Protein 4DHI (pdb70)

CATH classification: 3.30.200.60 (+1 more: 1.20.1300.20)

Organism: Caenorhabditis elegans (NCBI:txid6239)

B-factor: mean 29.88, std 10.35, range [13.11, 70.42]

Sequence (388 aa):
QKSVPLVATLAPFSILCAEYDNETSAAFLSKATELSEVYGEIRYIRGDGNCFYRAILVGLIEIMLKDRARLEKFIASSRDWTRTLVELGFPDWTCTDFCDFFIEFLEKIHSGVHTEEAVYYTILNDDGSANYILMFFRLITSAFLKQNSEEYAPFIDEGMTVAQYCEQEIEPMWKDADHLAINSLIKAAGTRVRIEYMDRTAAPNGGWHYDIPSDDQQIAPEITLLYRPGHYDVIYKKDGLPRRRIIKETQRRLLAEPVPGIKAEPDESNARYFHVVIAGPQDSPFEGGTFKLELFLPEEYPMAAPKVRFMMTKIYHPNVDKLGRICLDILKDKWSPALQIRTVLLSSIQALLSAPNPDDPLANDVAEQWKTNEAQAIEETARAWTRLYAMNNI

Structure (mmCIF, N/CA/C/O backbone):
data_4DHI
#
_entry.id   4DHI
#
_cell.length_a   111.070
_cell.length_b   111.070
_cell.length_c   179.612
_cell.angle_alpha   90.00
_cell.angle_beta   90.00
_cell.angle_gamma   120.00
#
_symmetry.space_group_name_H-M   'P 61 2 2'
#
loop_
_entity.id
_entity.type
_entity.pdbx_description
1 polymer 'Ubiquitin thioesterase otubain-like'
2 polymer 'Ubiquitin-conjugating enzyme E2 N'
3 water water
#
loop_
_atom_site.group_PDB
_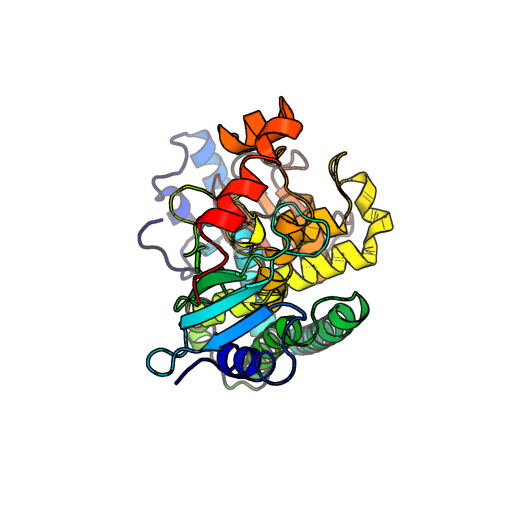atom_site.id
_atom_site.type_symbol
_atom_site.label_atom_id
_atom_site.label_alt_id
_atom_site.label_comp_id
_atom_site.label_asym_id
_atom_site.label_entity_id
_atom_site.label_seq_id
_atom_site.pdbx_PDB_ins_code
_atom_site.Cartn_x
_atom_site.Cartn_y
_atom_site.Cartn_z
_atom_site.occupancy
_atom_site.B_iso_or_equiv
_atom_site.auth_seq_id
_atom_site.auth_comp_id
_atom_site.auth_asym_id
_atom_site.auth_atom_id
_atom_site.pdbx_PDB_model_num
ATOM 1 N N . GLN A 1 38 ? 24.784 47.033 -7.605 1.00 49.78 38 GLN B N 1
ATOM 2 C CA . GLN A 1 38 ? 25.558 46.031 -8.401 1.00 49.52 38 GLN B CA 1
ATOM 3 C C . GLN A 1 38 ? 26.883 46.639 -8.892 1.00 48.77 38 GLN B C 1
ATOM 4 O O . GLN A 1 38 ? 27.683 45.969 -9.545 1.00 48.80 38 GLN B O 1
ATOM 10 N N . LYS A 1 39 ? 27.091 47.911 -8.552 1.00 48.06 39 LYS B N 1
ATOM 11 C CA . LYS A 1 39 ? 28.280 48.699 -8.922 1.00 46.94 39 LYS B CA 1
ATOM 12 C C . LYS A 1 39 ? 29.610 47.941 -8.776 1.00 45.14 39 LYS B C 1
ATOM 13 O O . LYS A 1 39 ? 30.398 47.843 -9.714 1.00 45.68 39 LYS B O 1
ATOM 19 N N . SER A 1 40 ? 29.831 47.381 -7.598 1.00 42.52 40 SER B N 1
ATOM 20 C CA . SER A 1 40 ? 31.107 46.759 -7.247 1.00 40.30 40 SER B CA 1
ATOM 21 C C . SER A 1 40 ? 31.249 45.267 -7.590 1.00 38.14 40 SER B C 1
ATOM 22 O O . SER A 1 40 ? 32.339 44.714 -7.424 1.00 38.59 40 SER B O 1
ATOM 25 N N . VAL A 1 41 ? 30.179 44.613 -8.059 1.00 35.32 41 VAL B N 1
ATOM 26 C CA . VAL A 1 41 ? 30.087 43.145 -7.895 1.00 32.16 41 VAL B CA 1
ATOM 27 C C . VAL A 1 41 ? 30.772 42.275 -8.968 1.00 29.98 41 VAL B C 1
ATOM 28 O O . VAL A 1 41 ? 30.685 42.573 -10.164 1.00 30.66 41 VAL B O 1
ATOM 32 N N . PRO A 1 42 ? 31.443 41.193 -8.531 1.00 27.69 42 PRO B N 1
ATOM 33 C CA . PRO A 1 42 ? 32.107 40.307 -9.481 1.00 26.11 42 PRO B CA 1
ATOM 34 C C . PRO A 1 42 ? 31.094 39.513 -10.303 1.00 24.96 42 PRO B C 1
ATOM 35 O O . PRO A 1 42 ? 29.911 39.448 -9.955 1.00 23.88 42 PRO B O 1
ATOM 39 N N . LEU A 1 43 ? 31.553 38.914 -11.400 1.00 21.91 43 LEU B N 1
ATOM 40 C CA . LEU A 1 43 ? 30.654 38.088 -12.193 1.00 20.68 43 LEU B CA 1
ATOM 41 C C . LEU A 1 43 ? 30.111 36.927 -11.361 1.00 20.24 43 LEU B C 1
ATOM 42 O O . LEU A 1 43 ? 28.930 36.592 -11.449 1.00 20.00 43 LEU B O 1
ATOM 47 N N . VAL A 1 44 ? 30.994 36.307 -10.585 1.00 19.04 44 VAL B N 1
ATOM 48 C CA . VAL A 1 44 ? 30.670 35.128 -9.789 1.00 19.88 44 VAL B CA 1
ATOM 49 C C . VAL A 1 44 ? 31.253 35.322 -8.398 1.00 20.99 44 VAL B C 1
ATOM 50 O O . VAL A 1 44 ? 32.482 35.357 -8.219 1.00 21.11 44 VAL B O 1
ATOM 54 N N . ALA A 1 45 ? 30.369 35.471 -7.419 1.00 21.67 45 ALA B N 1
ATOM 55 C CA . ALA A 1 45 ? 30.789 35.721 -6.036 1.00 22.02 45 ALA B CA 1
ATOM 56 C C . ALA A 1 45 ? 31.360 34.464 -5.384 1.00 23.06 45 ALA B C 1
ATOM 57 O O . ALA A 1 45 ? 31.237 33.363 -5.931 1.00 21.70 45 ALA B O 1
ATOM 59 N N . THR A 1 46 ? 31.986 34.636 -4.206 1.00 24.32 46 THR B N 1
ATOM 60 C CA . THR A 1 46 ? 32.359 33.517 -3.333 1.00 25.97 46 THR B CA 1
ATOM 61 C C . THR A 1 46 ? 31.117 32.989 -2.616 1.00 25.09 46 THR B C 1
ATOM 62 O O . THR A 1 46 ? 30.063 33.623 -2.660 1.00 24.97 46 THR B O 1
ATOM 66 N N . LEU A 1 47 ? 31.238 31.832 -1.968 1.00 24.61 47 LEU B N 1
ATOM 67 C CA . LEU A 1 47 ? 30.126 31.256 -1.205 1.00 24.11 47 LEU B CA 1
ATOM 68 C C . LEU A 1 47 ? 29.885 32.066 0.052 1.00 23.69 47 LEU B C 1
ATOM 69 O O . LEU A 1 47 ? 30.834 32.422 0.750 1.00 23.65 47 LEU B O 1
ATOM 74 N N . ALA A 1 48 ? 28.615 32.379 0.321 1.00 22.05 48 ALA B N 1
ATOM 75 C CA . ALA A 1 48 ? 28.221 33.105 1.521 1.00 21.66 48 ALA B CA 1
ATOM 76 C C . ALA A 1 48 ? 27.167 32.280 2.263 1.00 21.46 48 ALA B C 1
ATOM 77 O O . ALA A 1 48 ? 26.422 31.533 1.629 1.00 20.71 48 ALA B O 1
ATOM 79 N N . PRO A 1 49 ? 27.066 32.437 3.604 1.00 21.89 49 PRO B N 1
ATOM 80 C CA . PRO A 1 49 ? 25.939 31.782 4.276 1.00 21.77 49 PRO B CA 1
ATOM 81 C C . PRO A 1 49 ? 24.588 32.323 3.767 1.00 21.22 49 PRO B C 1
ATOM 82 O O . PRO A 1 49 ? 24.452 33.518 3.523 1.00 20.04 49 PRO B O 1
ATOM 86 N N . PHE A 1 50 ? 23.615 31.436 3.601 1.00 21.24 50 PHE B N 1
ATOM 87 C CA . PHE A 1 50 ? 22.282 31.830 3.118 1.00 21.70 50 PHE B CA 1
ATOM 88 C C . PHE A 1 50 ? 21.653 32.947 3.946 1.00 21.81 50 PHE B C 1
ATOM 89 O O . PHE A 1 50 ? 20.922 33.789 3.409 1.00 21.67 50 PHE B O 1
ATOM 97 N N . SER A 1 51 ? 21.941 32.970 5.243 1.00 22.41 51 SER B N 1
ATOM 98 C CA . SER A 1 51 ? 21.346 33.982 6.138 1.00 24.52 51 SER B CA 1
ATOM 99 C C . SER A 1 51 ? 21.676 35.432 5.725 1.00 23.89 51 SER B C 1
ATOM 100 O O . SER A 1 51 ? 20.910 36.369 5.997 1.00 25.67 51 SER B O 1
ATOM 103 N N . ILE A 1 52 ? 22.788 35.628 5.028 1.00 22.16 52 ILE B N 1
ATOM 104 C CA . ILE A 1 52 ? 23.194 36.978 4.655 1.00 22.08 52 ILE B CA 1
ATOM 105 C C . ILE A 1 52 ? 22.376 37.530 3.469 1.00 21.13 52 ILE B C 1
ATOM 106 O O . ILE A 1 52 ? 22.428 38.721 3.175 1.00 20.50 52 ILE B O 1
ATOM 111 N N . LEU A 1 53 ? 21.587 36.672 2.816 1.00 19.35 53 LEU B N 1
ATOM 112 C CA . LEU A 1 53 ? 20.675 37.118 1.751 1.00 20.37 53 LEU B CA 1
ATOM 113 C C . LEU A 1 53 ? 19.806 38.293 2.202 1.00 19.92 53 LEU B C 1
ATOM 114 O O . LEU A 1 53 ? 19.588 39.267 1.463 1.00 19.11 53 LEU B O 1
ATOM 119 N N . CYS A 1 54 ? 19.295 38.211 3.425 1.00 20.83 54 CYS B N 1
ATOM 120 C CA . CYS A 1 54 ? 18.461 39.299 3.930 1.00 22.39 54 CYS B CA 1
ATOM 121 C C . CYS A 1 54 ? 19.202 40.609 4.167 1.00 21.92 54 CYS B C 1
ATOM 122 O O . CYS A 1 54 ? 18.562 41.632 4.348 1.00 24.33 54 CYS B O 1
ATOM 125 N N . ALA A 1 55 ? 20.533 40.594 4.197 1.00 22.05 55 ALA B N 1
ATOM 126 C CA . ALA A 1 55 ? 21.283 41.839 4.348 1.00 21.53 55 ALA B CA 1
ATOM 127 C C . ALA A 1 55 ? 21.296 42.714 3.067 1.00 21.93 55 ALA B C 1
ATOM 128 O O . ALA A 1 55 ? 21.690 43.875 3.136 1.00 23.39 55 ALA B O 1
ATOM 130 N N . GLU A 1 56 ? 20.903 42.160 1.917 1.00 20.91 56 GLU B N 1
ATOM 131 C CA . GLU A 1 56 ? 20.901 42.903 0.636 1.00 20.54 56 GLU B CA 1
ATOM 132 C C . GLU A 1 56 ? 19.838 43.997 0.625 1.00 20.42 56 GLU B C 1
ATOM 133 O O . GLU A 1 56 ? 18.659 43.737 0.886 1.00 19.21 56 GLU B O 1
ATOM 139 N N . TYR A 1 57 ? 20.248 45.215 0.285 1.00 19.98 57 TYR B N 1
ATOM 140 C CA . TYR A 1 57 ? 19.330 46.364 0.392 1.00 21.27 57 TYR B CA 1
ATOM 141 C C . TYR A 1 57 ? 18.210 46.388 -0.663 1.00 22.34 57 TYR B C 1
ATOM 142 O O . TYR A 1 57 ? 17.209 47.111 -0.496 1.00 23.44 57 TYR B O 1
ATOM 151 N N . ASP A 1 58 ? 18.334 45.585 -1.724 1.00 23.58 58 ASP B N 1
ATOM 152 C CA . ASP A 1 58 ? 17.272 45.601 -2.740 1.00 24.82 58 ASP B CA 1
ATOM 153 C C . ASP A 1 58 ? 16.054 44.725 -2.415 1.00 24.53 58 ASP B C 1
ATOM 154 O O . ASP A 1 58 ? 15.022 44.822 -3.100 1.00 24.87 58 ASP B O 1
ATOM 159 N N . ASN A 1 59 ? 16.164 43.899 -1.372 1.00 21.61 59 ASN B N 1
ATOM 160 C CA . ASN A 1 59 ? 15.055 43.030 -0.975 1.00 20.75 59 ASN B CA 1
ATOM 161 C C . ASN A 1 59 ? 13.858 43.842 -0.472 1.00 20.95 59 ASN B C 1
ATOM 162 O O . ASN A 1 59 ? 14.015 44.860 0.209 1.00 20.65 59 ASN B O 1
ATOM 167 N N . GLU A 1 60 ? 12.667 43.374 -0.805 1.00 20.76 60 GLU B N 1
ATOM 168 C CA . GLU A 1 60 ? 11.422 43.956 -0.289 1.00 22.02 60 GLU B CA 1
ATOM 169 C C . GLU A 1 60 ? 11.437 44.017 1.247 1.00 22.02 60 GLU B C 1
ATOM 170 O O . GLU A 1 60 ? 11.756 43.026 1.906 1.00 20.53 60 GLU B O 1
ATOM 176 N N . THR A 1 61 ? 11.054 45.169 1.804 1.00 22.33 61 THR B N 1
ATOM 177 C CA . THR A 1 61 ? 11.047 45.353 3.255 1.00 23.87 61 THR B CA 1
ATOM 178 C C . THR A 1 61 ? 9.724 44.849 3.796 1.00 24.56 61 THR B C 1
ATOM 179 O O . THR A 1 61 ? 8.776 45.619 3.978 1.00 24.63 61 THR B O 1
ATOM 183 N N . SER A 1 62 ? 9.650 43.548 4.032 1.00 24.84 62 SER B N 1
ATOM 184 C CA . SER A 1 62 ? 8.391 42.933 4.452 1.00 26.32 62 SER B CA 1
ATOM 185 C C . SER A 1 62 ? 8.607 41.681 5.278 1.00 26.67 62 SER B C 1
ATOM 186 O O . SER A 1 62 ? 9.587 40.958 5.083 1.00 25.20 62 SER B O 1
ATOM 189 N N . ALA A 1 63 ? 7.656 41.418 6.180 1.00 26.47 63 ALA B N 1
ATOM 190 C CA . ALA A 1 63 ? 7.675 40.211 6.969 1.00 26.87 63 ALA B CA 1
ATOM 191 C C . ALA A 1 63 ? 7.432 39.005 6.066 1.00 25.93 63 ALA B C 1
ATOM 192 O O . ALA A 1 63 ? 7.906 37.908 6.363 1.00 26.53 63 ALA B O 1
ATOM 194 N N . ALA A 1 64 ? 6.718 39.211 4.950 1.00 25.39 64 ALA B N 1
ATOM 195 C CA . ALA A 1 64 ? 6.516 38.164 3.956 1.00 24.98 64 ALA B CA 1
ATOM 196 C C . ALA A 1 64 ? 7.856 37.699 3.365 1.00 24.01 64 ALA B C 1
ATOM 197 O O . ALA A 1 64 ? 8.103 36.508 3.241 1.00 23.93 64 ALA B O 1
ATOM 199 N N . PHE A 1 65 ? 8.712 38.648 3.000 1.00 22.89 65 PHE B N 1
ATOM 200 C CA . PHE A 1 65 ? 10.030 38.278 2.445 1.00 21.90 65 PHE B CA 1
ATOM 201 C C . PHE A 1 65 ? 10.853 37.581 3.534 1.00 21.04 65 PHE B C 1
ATOM 202 O O . PHE A 1 65 ? 11.453 36.519 3.306 1.00 21.21 65 PHE B O 1
ATOM 210 N N . LEU A 1 66 ? 10.879 38.183 4.714 1.00 21.13 66 LEU B N 1
ATOM 211 C CA . LEU A 1 66 ? 11.564 37.587 5.873 1.00 22.00 66 LEU B CA 1
ATOM 212 C C . LEU A 1 66 ? 11.146 36.153 6.150 1.00 22.02 66 LEU B C 1
ATOM 213 O O . LEU A 1 66 ? 12.001 35.273 6.347 1.00 20.68 66 LEU B O 1
ATOM 218 N N . SER A 1 67 ? 9.832 35.916 6.182 1.00 21.54 67 SER B N 1
ATOM 219 C CA . SER A 1 67 ? 9.318 34.582 6.447 1.00 21.47 67 SER B CA 1
ATOM 220 C C . SER A 1 67 ? 9.738 33.550 5.397 1.00 20.99 67 SER B C 1
ATOM 221 O O . SER A 1 67 ? 10.102 32.412 5.732 1.00 20.19 67 SER B O 1
ATOM 224 N N . LYS A 1 68 ? 9.669 33.942 4.127 1.00 20.58 68 LYS B N 1
ATOM 225 C CA . LYS A 1 68 ? 10.050 33.062 3.041 1.00 21.03 68 LYS B CA 1
ATOM 226 C C . LYS A 1 68 ? 11.551 32.760 3.114 1.00 20.45 68 LYS B C 1
ATOM 227 O O . LYS A 1 68 ? 11.979 31.625 2.954 1.00 19.50 68 LYS B O 1
ATOM 233 N N . ALA A 1 69 ? 12.348 33.789 3.374 1.00 20.72 69 ALA B N 1
ATOM 234 C CA . ALA A 1 69 ? 13.799 33.566 3.504 1.00 21.40 69 ALA B CA 1
ATOM 235 C C . ALA A 1 69 ? 14.090 32.655 4.699 1.00 22.02 69 ALA B C 1
ATOM 236 O O . ALA A 1 69 ? 14.973 31.794 4.647 1.00 21.97 69 ALA B O 1
ATOM 238 N N . THR A 1 70 ? 13.338 32.830 5.781 1.00 22.93 70 THR B N 1
ATOM 239 C CA . THR A 1 70 ? 13.490 31.951 6.953 1.00 24.40 70 THR B CA 1
ATOM 240 C C . THR A 1 70 ? 13.199 30.487 6.591 1.00 24.57 70 THR B C 1
ATOM 241 O O . THR A 1 70 ? 14.005 29.578 6.905 1.00 24.13 70 THR B O 1
ATOM 245 N N . GLU A 1 71 ? 12.083 30.251 5.900 1.00 24.96 71 GLU B N 1
ATOM 246 C CA . GLU A 1 71 ? 11.757 28.903 5.403 1.00 25.79 71 GLU B CA 1
ATOM 247 C C . GLU A 1 71 ? 12.863 28.303 4.534 1.00 24.97 71 GLU B C 1
ATOM 248 O O . GLU A 1 71 ? 13.232 27.123 4.686 1.00 24.63 71 GLU B O 1
ATOM 254 N N . LEU A 1 72 ? 13.376 29.110 3.603 1.00 24.10 72 LEU B N 1
ATOM 255 C CA . LEU A 1 72 ? 14.420 28.634 2.701 1.00 23.56 72 LEU B CA 1
ATOM 256 C C . LEU A 1 72 ? 15.709 28.321 3.463 1.00 23.81 72 LEU B C 1
ATOM 257 O O . LEU A 1 72 ? 16.422 27.385 3.114 1.00 23.09 72 LEU B O 1
ATOM 262 N N . SER A 1 73 ? 15.985 29.084 4.517 1.00 25.04 73 SER B N 1
ATOM 263 C CA . SER A 1 73 ? 17.219 28.887 5.293 1.00 26.42 73 SER B CA 1
ATOM 264 C C . SER A 1 73 ? 17.230 27.559 6.068 1.00 27.47 73 SER B C 1
ATOM 265 O O . SER A 1 73 ? 18.281 27.124 6.518 1.00 27.44 73 SER B O 1
ATOM 268 N N . GLU A 1 74 ? 16.068 26.919 6.207 1.00 28.09 74 GLU B N 1
ATOM 269 C CA . GLU A 1 74 ? 15.991 25.591 6.832 1.00 29.73 74 GLU B CA 1
ATOM 270 C C . GLU A 1 74 ? 16.483 24.495 5.870 1.00 29.45 74 GLU B C 1
ATOM 271 O O . GLU A 1 74 ? 16.892 23.416 6.300 1.00 30.37 74 GLU B O 1
ATOM 277 N N . VAL A 1 75 ? 16.479 24.802 4.575 1.00 27.75 75 VAL B N 1
ATOM 278 C CA . VAL A 1 75 ? 16.802 23.850 3.516 1.00 27.38 75 VAL B CA 1
ATOM 279 C C . VAL A 1 75 ? 18.189 24.153 2.916 1.00 26.42 75 VAL B C 1
ATOM 280 O O . VAL A 1 75 ? 18.994 23.237 2.661 1.00 26.88 75 VAL B O 1
ATOM 284 N N . TYR A 1 76 ? 18.467 25.444 2.734 1.00 24.26 76 TYR B N 1
ATOM 285 C CA . TYR A 1 76 ? 19.661 25.913 2.017 1.00 23.09 76 TYR B CA 1
ATOM 286 C C . TYR A 1 76 ? 20.653 26.598 2.946 1.00 22.05 76 TYR B C 1
ATOM 287 O O . TYR A 1 76 ? 20.288 27.492 3.715 1.00 23.32 76 TYR B O 1
ATOM 296 N N . GLY A 1 77 ? 21.910 26.187 2.871 1.00 21.98 77 GLY B N 1
ATOM 297 C CA . GLY A 1 77 ? 22.939 26.710 3.763 1.00 21.71 77 GLY B CA 1
ATOM 298 C C . GLY A 1 77 ? 23.802 27.819 3.194 1.00 21.61 77 GLY B C 1
ATOM 299 O O . GLY A 1 77 ? 24.357 28.628 3.952 1.00 21.17 77 GLY B O 1
ATOM 300 N N . GLU A 1 78 ? 23.920 27.864 1.867 1.00 21.24 78 GLU B N 1
ATOM 301 C CA . GLU A 1 78 ? 24.796 28.840 1.212 1.00 21.55 78 GLU B CA 1
ATOM 302 C C . GLU A 1 78 ? 24.187 29.430 -0.061 1.00 20.26 78 GLU B C 1
ATOM 303 O O . GLU A 1 78 ? 23.291 28.834 -0.689 1.00 20.20 78 GLU B O 1
ATOM 309 N N . ILE A 1 79 ? 24.691 30.601 -0.444 1.00 19.55 79 ILE B N 1
ATOM 310 C CA . ILE A 1 79 ? 24.254 31.270 -1.669 1.00 18.91 79 ILE B CA 1
ATOM 311 C C . ILE A 1 79 ? 25.474 31.854 -2.365 1.00 18.89 79 ILE B C 1
ATOM 312 O O . ILE A 1 79 ? 26.373 32.360 -1.705 1.00 19.63 79 ILE B O 1
ATOM 317 N N . ARG A 1 80 ? 25.494 31.760 -3.689 1.00 17.61 80 ARG B N 1
ATOM 318 C CA . ARG A 1 80 ? 26.566 32.324 -4.504 1.00 18.04 80 ARG B CA 1
ATOM 319 C C . ARG A 1 80 ? 25.944 33.319 -5.465 1.00 17.48 80 ARG B C 1
ATOM 320 O O . ARG A 1 80 ? 25.204 32.925 -6.381 1.00 17.19 80 ARG B O 1
ATOM 328 N N . TYR A 1 81 ? 26.222 34.613 -5.256 1.00 17.51 81 TYR B N 1
ATOM 329 C CA . TYR A 1 81 ? 25.658 35.639 -6.114 1.00 18.00 81 TYR B CA 1
ATOM 330 C C . TYR A 1 81 ? 26.286 35.650 -7.507 1.00 17.84 81 TYR B C 1
ATOM 331 O O . TYR A 1 81 ? 27.489 35.488 -7.648 1.00 18.71 81 TYR B O 1
ATOM 340 N N . ILE A 1 82 ? 25.440 35.851 -8.507 1.00 17.64 82 ILE B N 1
ATOM 341 C CA . ILE A 1 82 ? 25.847 35.928 -9.917 1.00 17.67 82 ILE B CA 1
ATOM 342 C C . ILE A 1 82 ? 25.484 37.323 -10.378 1.00 18.66 82 ILE B C 1
ATOM 343 O O . ILE A 1 82 ? 24.368 37.786 -10.105 1.00 19.48 82 ILE B O 1
ATOM 348 N N . ARG A 1 83 ? 26.392 38.012 -11.086 1.00 18.53 83 ARG B N 1
ATOM 349 C CA . ARG A 1 83 ? 26.081 39.377 -11.534 1.00 19.33 83 ARG B CA 1
ATOM 350 C C . ARG A 1 83 ? 24.747 39.444 -12.269 1.00 19.89 83 ARG B C 1
ATOM 351 O O . ARG A 1 83 ? 24.519 38.726 -13.232 1.00 18.88 83 ARG B O 1
ATOM 359 N N . GLY A 1 84 ? 23.870 40.342 -11.815 1.00 21.03 84 GLY B N 1
ATOM 360 C CA . GLY A 1 84 ? 22.512 40.412 -12.370 1.00 23.03 84 GLY B CA 1
ATOM 361 C C . GLY A 1 84 ? 22.375 41.240 -13.636 1.00 25.15 84 GLY B C 1
ATOM 362 O O . GLY A 1 84 ? 21.575 42.172 -13.692 1.00 27.19 84 GLY B O 1
ATOM 363 N N . ASP A 1 85 ? 23.150 40.924 -14.660 1.00 24.84 85 ASP B N 1
ATOM 364 C CA . ASP A 1 85 ? 22.994 41.614 -15.938 1.00 25.31 85 ASP B CA 1
ATOM 365 C C . ASP A 1 85 ? 22.255 40.717 -16.936 1.00 24.37 85 ASP B C 1
ATOM 366 O O . ASP A 1 85 ? 21.689 39.696 -16.544 1.00 24.95 85 ASP B O 1
ATOM 371 N N . GLY A 1 86 ? 22.243 41.104 -18.207 1.00 23.56 86 GLY B N 1
ATOM 372 C CA . GLY A 1 86 ? 21.500 40.366 -19.226 1.00 22.75 86 GLY B CA 1
ATOM 373 C C . GLY A 1 86 ? 22.028 38.954 -19.453 1.00 22.23 86 GLY B C 1
ATOM 374 O O . GLY A 1 86 ? 21.384 38.148 -20.141 1.00 22.76 86 GLY B O 1
ATOM 375 N N . ASN A 1 87 ? 23.181 38.643 -18.865 1.00 20.45 87 ASN B N 1
ATOM 376 C CA . ASN A 1 87 ? 23.770 37.296 -19.004 1.00 20.13 87 ASN B CA 1
ATOM 377 C C . ASN A 1 87 ? 23.517 36.384 -17.810 1.00 20.00 87 ASN B C 1
ATOM 378 O O . ASN A 1 87 ? 23.956 35.236 -17.799 1.00 19.26 87 ASN B O 1
ATOM 383 N N . CYS A 1 88 ? 22.822 36.911 -16.803 1.00 18.95 88 CYS B N 1
ATOM 384 C CA . CYS A 1 88 ? 22.744 36.268 -15.498 1.00 19.68 88 CYS B CA 1
ATOM 385 C C . CYS A 1 88 ? 22.296 34.801 -15.547 1.00 19.62 88 CYS B C 1
ATOM 386 O O . CYS A 1 88 ? 22.959 33.928 -14.983 1.00 18.68 88 CYS B O 1
ATOM 389 N N . PHE A 1 89 ? 21.172 34.521 -16.200 1.00 18.27 89 PHE B N 1
ATOM 390 C CA . PHE A 1 89 ? 20.673 33.133 -16.175 1.00 17.73 89 PHE B CA 1
ATOM 391 C C . PHE A 1 89 ? 21.679 32.141 -16.777 1.00 17.52 89 PHE B C 1
ATOM 392 O O . PHE A 1 89 ? 21.970 31.089 -16.185 1.00 16.87 89 PHE B O 1
ATOM 400 N N . TYR A 1 90 ? 22.237 32.493 -17.933 1.00 17.02 90 TYR B N 1
ATOM 401 C CA . TYR A 1 90 ? 23.262 31.640 -18.551 1.00 16.83 90 TYR B CA 1
ATOM 402 C C . TYR A 1 90 ? 24.453 31.433 -17.604 1.00 16.66 90 TYR B C 1
ATOM 403 O O . TYR A 1 90 ? 24.975 30.327 -17.485 1.00 17.10 90 TYR B O 1
ATOM 412 N N . ARG A 1 91 ? 24.872 32.511 -16.949 1.00 17.14 91 ARG B N 1
ATOM 413 C CA . ARG A 1 91 ? 26.022 32.453 -16.061 1.00 16.78 91 ARG B CA 1
ATOM 414 C C . ARG A 1 91 ? 25.764 31.565 -14.837 1.00 17.40 91 ARG B C 1
ATOM 415 O O . ARG A 1 91 ? 26.632 30.793 -14.444 1.00 16.94 91 ARG B O 1
ATOM 423 N N . ALA A 1 92 ? 24.563 31.655 -14.261 1.00 16.51 92 ALA B N 1
ATOM 424 C CA . ALA A 1 92 ? 24.237 30.858 -13.084 1.00 17.08 92 ALA B CA 1
ATOM 425 C C . ALA A 1 92 ? 24.260 29.368 -13.460 1.00 17.64 92 ALA B C 1
ATOM 426 O O . ALA A 1 92 ? 24.759 28.528 -12.707 1.00 17.63 92 ALA B O 1
ATOM 428 N N . ILE A 1 93 ? 23.724 29.054 -14.633 1.00 17.29 93 ILE B N 1
ATOM 429 C CA . ILE A 1 93 ? 23.693 27.664 -15.091 1.00 17.93 93 ILE B CA 1
ATOM 430 C C . ILE A 1 93 ? 25.112 27.158 -15.373 1.00 18.33 93 ILE B C 1
ATOM 431 O O . ILE A 1 93 ? 25.486 26.047 -14.956 1.00 19.02 93 ILE B O 1
ATOM 436 N N . LEU A 1 94 ? 25.920 27.949 -16.060 1.00 18.63 94 LEU B N 1
ATOM 437 C CA . LEU A 1 94 ? 27.278 27.451 -16.338 1.00 19.45 94 LEU B CA 1
ATOM 438 C C . LEU A 1 94 ? 28.106 27.284 -15.066 1.00 19.40 94 LEU B C 1
ATOM 439 O O . LEU A 1 94 ? 28.909 26.343 -14.952 1.00 19.08 94 LEU B O 1
ATOM 444 N N . VAL A 1 95 ? 27.906 28.172 -14.087 1.00 19.54 95 VAL B N 1
ATOM 445 C CA . VAL A 1 95 ? 28.562 28.003 -12.784 1.00 19.52 95 VAL B CA 1
ATOM 446 C C . VAL A 1 95 ? 28.111 26.703 -12.101 1.00 20.13 95 VAL B C 1
ATOM 447 O O . VAL A 1 95 ? 28.942 25.892 -11.643 1.00 20.55 95 VAL B O 1
ATOM 451 N N . GLY A 1 96 ? 26.804 26.468 -12.074 1.00 20.26 96 GLY B N 1
ATOM 452 C CA . GLY A 1 96 ? 26.266 25.247 -11.465 1.00 21.09 96 GLY B CA 1
ATOM 453 C C . GLY A 1 96 ? 26.800 23.992 -12.148 1.00 21.20 96 GLY B C 1
ATOM 454 O O . GLY A 1 96 ? 27.160 23.021 -11.484 1.00 21.07 96 GLY B O 1
ATOM 455 N N . LEU A 1 97 ? 26.867 24.024 -13.473 1.00 21.04 97 LEU B N 1
ATOM 456 C CA . LEU A 1 97 ? 27.394 22.893 -14.242 1.00 22.47 97 LEU B CA 1
ATOM 457 C C . LEU A 1 97 ? 28.862 22.641 -13.952 1.00 21.80 97 LEU B C 1
ATOM 458 O O . LEU A 1 97 ? 29.269 21.513 -13.694 1.00 21.68 97 LEU B O 1
ATOM 463 N N . ILE A 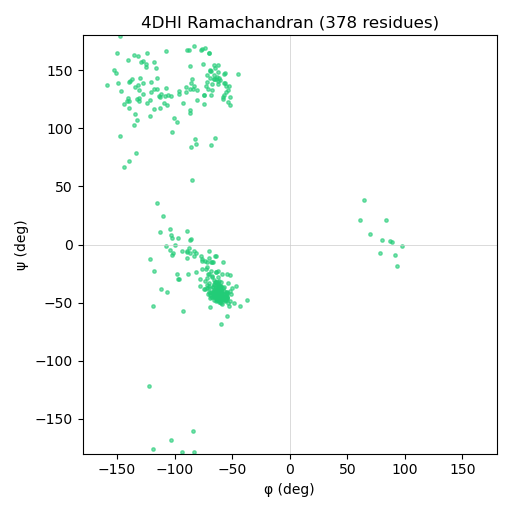1 98 ? 29.663 23.697 -13.992 1.00 21.81 98 ILE B N 1
ATOM 464 C CA . ILE A 1 98 ? 31.102 23.562 -13.763 1.00 22.73 98 ILE B CA 1
ATOM 465 C C . ILE A 1 98 ? 31.366 23.049 -12.348 1.00 23.64 98 ILE B C 1
ATOM 466 O O . ILE A 1 98 ? 32.274 22.225 -12.120 1.00 22.88 98 ILE B O 1
ATOM 471 N N . GLU A 1 99 ? 30.544 23.471 -11.393 1.00 23.69 99 GLU B N 1
ATOM 472 C CA . GLU A 1 99 ? 30.685 22.936 -10.037 1.00 25.50 99 GLU B CA 1
ATOM 473 C C . GLU A 1 99 ? 30.461 21.438 -9.937 1.00 24.99 99 GLU B C 1
ATOM 474 O O . GLU A 1 99 ? 31.173 20.774 -9.181 1.00 25.52 99 GLU B O 1
ATOM 480 N N . ILE A 1 100 ? 29.474 20.920 -10.667 1.00 24.93 100 ILE B N 1
ATOM 481 C CA . ILE A 1 100 ? 29.250 19.474 -10.776 1.00 25.70 100 ILE B CA 1
ATOM 482 C C . ILE A 1 100 ? 30.490 18.794 -11.373 1.00 25.98 100 ILE B C 1
ATOM 483 O O . ILE A 1 100 ? 30.973 17.784 -10.829 1.00 26.37 100 ILE B O 1
ATOM 488 N N . MET A 1 101 ? 31.015 19.365 -12.457 1.00 25.69 101 MET B N 1
ATOM 489 C CA . MET A 1 101 ? 32.175 18.768 -13.163 1.00 26.13 101 MET B CA 1
ATOM 490 C C . MET A 1 101 ? 33.435 18.761 -12.324 1.00 26.54 101 MET B C 1
ATOM 491 O O . MET A 1 101 ? 34.274 17.866 -12.485 1.00 25.39 101 MET B O 1
ATOM 496 N N . LEU A 1 102 ? 33.601 19.770 -11.465 1.00 26.55 102 LEU B N 1
ATOM 497 C CA . LEU A 1 102 ? 34.776 19.840 -10.593 1.00 28.28 102 LEU B CA 1
ATOM 498 C C . LEU A 1 102 ? 34.818 18.673 -9.608 1.00 29.44 102 LEU B C 1
ATOM 499 O O . LEU A 1 102 ? 35.892 18.311 -9.121 1.00 30.65 102 LEU B O 1
ATOM 504 N N . LYS A 1 103 ? 33.658 18.088 -9.334 1.00 29.71 103 LYS B N 1
ATOM 505 C CA . LYS A 1 103 ? 33.547 16.988 -8.377 1.00 31.35 103 LYS B CA 1
ATOM 506 C C . LYS A 1 103 ? 33.375 15.609 -9.022 1.00 30.66 103 LYS B C 1
ATOM 507 O O . LYS A 1 103 ? 33.342 14.597 -8.320 1.00 31.52 103 LYS B O 1
ATOM 513 N N . ASP A 1 104 ? 33.248 15.557 -10.347 1.00 29.50 104 ASP B N 1
ATOM 514 C CA . ASP A 1 104 ? 32.953 14.284 -11.017 1.00 28.46 104 ASP B CA 1
ATOM 515 C C . ASP A 1 104 ? 33.597 14.213 -12.401 1.00 27.56 104 ASP B C 1
ATOM 516 O O . ASP A 1 104 ? 33.005 14.668 -13.375 1.00 26.18 104 ASP B O 1
ATOM 521 N N . ARG A 1 105 ? 34.807 13.653 -12.501 1.00 27.09 105 ARG B N 1
ATOM 522 C CA . ARG A 1 105 ? 35.471 13.563 -13.809 1.00 26.47 105 ARG B CA 1
ATOM 523 C C . ARG A 1 105 ? 34.729 12.738 -14.827 1.00 25.89 105 ARG B C 1
ATOM 524 O O . ARG A 1 105 ? 34.866 12.986 -16.022 1.00 25.49 105 ARG B O 1
ATOM 532 N N . ALA A 1 106 ? 33.996 11.718 -14.368 1.00 25.75 106 ALA B N 1
ATOM 533 C CA . ALA A 1 106 ? 33.234 10.878 -15.278 1.00 25.55 106 ALA B CA 1
ATOM 534 C C . ALA A 1 106 ? 32.159 11.697 -15.988 1.00 24.90 106 ALA B C 1
ATOM 535 O O . ALA A 1 106 ? 31.969 11.564 -17.199 1.00 24.57 106 ALA B O 1
ATOM 537 N N . ARG A 1 107 ? 31.486 12.567 -15.236 1.00 24.10 107 ARG B N 1
ATOM 538 C CA . ARG A 1 107 ? 30.505 13.476 -15.810 1.00 23.61 107 ARG B CA 1
ATOM 539 C C . ARG A 1 107 ? 31.189 14.490 -16.725 1.00 22.35 107 ARG B C 1
ATOM 540 O O . ARG A 1 107 ? 30.681 14.822 -17.800 1.00 22.00 107 ARG B O 1
ATOM 548 N N . LEU A 1 108 ? 32.348 14.975 -16.288 1.00 21.83 108 LEU B N 1
ATOM 549 C CA . LEU A 1 108 ? 33.107 15.953 -17.052 1.00 20.92 108 LEU B CA 1
ATOM 550 C C . LEU A 1 108 ? 33.516 15.387 -18.420 1.00 20.93 108 LEU B C 1
ATOM 551 O O . LEU A 1 108 ? 33.416 16.077 -19.426 1.00 20.22 108 LEU B O 1
ATOM 556 N N . GLU A 1 109 ? 34.003 14.143 -18.450 1.00 21.86 109 GLU B N 1
ATOM 557 C CA . GLU A 1 109 ? 34.324 13.490 -19.732 1.00 22.35 109 GLU B CA 1
ATOM 558 C C . GLU A 1 109 ? 33.143 13.468 -20.690 1.00 21.92 109 GLU B C 1
ATOM 559 O O . GLU A 1 109 ? 33.280 13.783 -21.883 1.00 21.27 109 GLU B O 1
ATOM 565 N N . LYS A 1 110 ? 31.985 13.063 -20.169 1.00 21.67 110 LYS B N 1
ATOM 566 C CA . LYS A 1 110 ? 30.760 13.032 -20.967 1.00 22.19 110 LYS B CA 1
ATOM 567 C C . LYS A 1 110 ? 30.356 14.408 -21.468 1.00 20.88 110 LYS B C 1
ATOM 568 O O . LYS A 1 110 ? 29.896 14.555 -22.603 1.00 20.39 110 LYS B O 1
ATOM 574 N N . PHE A 1 111 ? 30.529 15.409 -20.615 1.00 20.27 111 PHE B N 1
ATOM 575 C CA . PHE A 1 111 ? 30.167 16.773 -20.971 1.00 20.06 111 PHE B CA 1
ATOM 576 C C . PHE A 1 111 ? 31.115 17.355 -22.021 1.00 19.00 111 PHE B C 1
ATOM 577 O O . PHE A 1 111 ? 30.695 18.084 -22.910 1.00 19.30 111 PHE B O 1
ATOM 585 N N . ILE A 1 112 ? 32.396 17.025 -21.925 1.00 18.75 112 ILE B N 1
ATOM 586 C CA . ILE A 1 112 ? 33.340 17.410 -22.958 1.00 18.88 112 ILE B CA 1
ATOM 587 C C . ILE A 1 112 ? 32.963 16.776 -24.297 1.00 18.74 112 ILE B C 1
ATOM 588 O O . ILE A 1 112 ? 32.977 17.450 -25.337 1.00 18.40 112 ILE B O 1
ATOM 593 N N . ALA A 1 113 ? 32.636 15.476 -24.276 1.00 19.22 113 ALA B N 1
ATOM 594 C CA . ALA A 1 113 ? 32.232 14.792 -25.504 1.00 18.99 113 ALA B CA 1
ATOM 595 C C . ALA A 1 113 ? 30.973 15.410 -26.131 1.00 19.66 113 ALA B C 1
ATOM 596 O O . ALA A 1 113 ? 30.902 15.609 -27.355 1.00 19.18 113 ALA B O 1
ATOM 598 N N . SER A 1 114 ? 29.988 15.744 -25.296 1.00 20.28 114 SER B N 1
ATOM 599 C CA . SER A 1 114 ? 28.773 16.355 -25.826 1.00 21.85 114 SER B CA 1
ATOM 600 C C . SER A 1 114 ? 29.016 17.780 -26.318 1.00 21.17 114 SER B C 1
ATOM 601 O O . SER A 1 114 ? 28.405 18.202 -27.298 1.00 21.12 114 SER B O 1
ATOM 604 N N . SER A 1 115 ? 29.925 18.508 -25.667 1.00 20.24 115 SER B N 1
ATOM 605 C CA . SER A 1 115 ? 30.300 19.861 -26.130 1.00 20.39 115 SER B CA 1
ATOM 606 C C . SER A 1 115 ? 31.016 19.790 -27.492 1.00 20.68 115 SER B C 1
ATOM 607 O O . SER A 1 115 ? 30.777 20.596 -28.387 1.00 20.01 115 SER B O 1
ATOM 610 N N . ARG A 1 116 ? 31.876 18.787 -27.656 1.00 20.91 116 ARG B N 1
ATOM 611 C CA . ARG A 1 116 ? 32.515 18.552 -28.958 1.00 22.60 116 ARG B CA 1
ATOM 612 C C . ARG A 1 116 ? 31.455 18.228 -30.026 1.00 22.08 116 ARG B C 1
ATOM 613 O O . ARG A 1 116 ? 31.539 18.676 -31.193 1.00 22.44 116 ARG B O 1
ATOM 621 N N . ASP A 1 117 ? 30.423 17.500 -29.626 1.00 21.91 117 ASP B N 1
ATOM 622 C CA . ASP A 1 117 ? 29.373 17.164 -30.579 1.00 23.25 117 ASP B CA 1
ATOM 623 C C . ASP A 1 117 ? 28.463 18.350 -30.933 1.00 22.31 117 ASP B C 1
ATOM 624 O O . ASP A 1 117 ? 27.975 18.451 -32.068 1.00 22.42 117 ASP B O 1
ATOM 629 N N . TRP A 1 118 ? 28.256 19.260 -29.985 1.00 22.24 118 TRP B N 1
ATOM 630 C CA . TRP A 1 118 ? 27.554 20.511 -30.311 1.00 21.88 118 TRP B CA 1
ATOM 631 C C . TRP A 1 118 ? 28.338 21.298 -31.349 1.00 21.62 118 TRP B C 1
ATOM 632 O O . TRP A 1 118 ? 27.744 21.950 -32.218 1.00 22.19 118 TRP B O 1
ATOM 643 N N . THR A 1 119 ? 29.667 21.271 -31.247 1.00 21.52 119 THR B N 1
ATOM 644 C CA . THR A 1 119 ? 30.518 21.967 -32.212 1.00 22.86 119 THR B CA 1
ATOM 645 C C . THR A 1 119 ? 30.212 21.477 -33.633 1.00 23.06 119 THR B C 1
ATOM 646 O O . THR A 1 119 ? 30.072 22.286 -34.571 1.00 22.96 119 THR B O 1
ATOM 650 N N . ARG A 1 120 ? 30.094 20.155 -33.777 1.00 22.99 120 ARG B N 1
ATOM 651 C CA . ARG A 1 120 ? 29.735 19.549 -35.067 1.00 23.51 120 ARG B CA 1
ATOM 652 C C . ARG A 1 120 ? 28.356 20.005 -35.499 1.00 24.29 120 ARG B C 1
ATOM 653 O O . ARG A 1 120 ? 28.131 20.328 -36.677 1.00 24.76 120 ARG B O 1
ATOM 661 N N . THR A 1 121 ? 27.423 20.021 -34.544 1.00 23.96 121 THR B N 1
ATOM 662 C CA . THR A 1 121 ? 26.014 20.332 -34.830 1.00 25.46 121 THR B CA 1
ATOM 663 C C . THR A 1 121 ? 25.822 21.782 -35.285 1.00 26.10 121 THR B C 1
ATOM 664 O O . THR A 1 121 ? 25.020 22.065 -36.196 1.00 26.71 121 THR B O 1
ATOM 668 N N . LEU A 1 122 ? 26.593 22.694 -34.701 1.00 26.60 122 LEU B N 1
ATOM 669 C CA . LEU A 1 122 ? 26.554 24.099 -35.129 1.00 27.63 122 LEU B CA 1
ATOM 670 C C . LEU A 1 122 ? 26.849 24.234 -36.623 1.00 28.88 122 LEU B C 1
ATOM 671 O O . LEU A 1 122 ? 26.112 24.915 -37.353 1.00 29.22 122 LEU B O 1
ATOM 676 N N . VAL A 1 123 ? 27.920 23.587 -37.072 1.00 30.25 123 VAL B N 1
ATOM 677 C CA . VAL A 1 123 ? 28.297 23.628 -38.491 1.00 32.39 123 VAL B CA 1
ATOM 678 C C . VAL A 1 123 ? 27.167 23.060 -39.366 1.00 32.72 123 VAL B C 1
ATOM 679 O O . VAL A 1 123 ? 26.810 23.661 -40.376 1.00 33.35 123 VAL B O 1
ATOM 683 N N . GLU A 1 124 ? 26.597 21.926 -38.951 1.00 33.01 124 GLU B N 1
ATOM 684 C CA . GLU A 1 124 ? 25.489 21.267 -39.679 1.00 33.63 124 GLU B CA 1
ATOM 685 C C . GLU A 1 124 ? 24.240 22.156 -39.810 1.00 33.69 124 GLU B C 1
ATOM 686 O O . GLU A 1 124 ? 23.536 22.119 -40.838 1.00 33.56 124 GLU B O 1
ATOM 692 N N . LEU A 1 125 ? 23.970 22.953 -38.777 1.00 32.07 125 LEU B N 1
ATOM 693 C CA . LEU A 1 125 ? 22.791 23.821 -38.745 1.00 32.24 125 LEU B CA 1
ATOM 694 C C . LEU A 1 125 ? 23.033 25.170 -39.416 1.00 32.07 125 LEU B C 1
ATOM 695 O O . LEU A 1 125 ? 22.173 26.063 -39.377 1.00 32.67 125 LEU B O 1
ATOM 700 N N . GLY A 1 126 ? 24.214 25.333 -39.995 1.00 31.71 126 GLY B N 1
ATOM 701 C CA . GLY A 1 126 ? 24.510 26.523 -40.777 1.00 32.29 126 GLY B CA 1
ATOM 702 C C . GLY A 1 126 ? 24.972 27.738 -39.996 1.00 32.19 126 GLY B C 1
ATOM 703 O O . GLY A 1 126 ? 24.867 28.859 -40.494 1.00 31.62 126 GLY B O 1
ATOM 704 N N . PHE A 1 127 ? 25.478 27.531 -38.778 1.00 31.58 127 PHE B N 1
ATOM 705 C CA . PHE A 1 127 ? 26.056 28.635 -38.008 1.00 32.07 127 PHE B CA 1
ATOM 706 C C . PHE A 1 127 ? 27.334 29.049 -38.709 1.00 32.94 127 PHE B C 1
ATOM 707 O O . PHE A 1 127 ? 27.987 28.200 -39.316 1.00 34.09 127 PHE B O 1
ATOM 715 N N . PRO A 1 128 ? 27.711 30.340 -38.620 1.00 33.49 128 PRO B N 1
ATOM 716 C CA . PRO A 1 128 ? 28.998 30.729 -39.206 1.00 34.41 128 PRO B CA 1
ATOM 717 C C . PRO A 1 128 ? 30.104 29.837 -38.643 1.00 34.92 128 PRO B C 1
ATOM 718 O O . PRO A 1 128 ? 30.281 29.760 -37.425 1.00 35.54 128 PRO B O 1
ATOM 722 N N . ASP A 1 129 ? 30.820 29.146 -39.525 1.00 35.99 129 ASP B N 1
ATOM 723 C CA . ASP A 1 129 ? 31.726 28.068 -39.118 1.00 36.20 129 ASP B CA 1
ATOM 724 C C . ASP A 1 129 ? 32.825 28.519 -38.169 1.00 34.95 129 ASP B C 1
ATOM 725 O O . ASP A 1 129 ? 32.819 28.141 -36.987 1.00 34.70 129 ASP B O 1
ATOM 730 N N . TRP A 1 130 ? 33.757 29.331 -38.656 1.00 33.28 130 TRP B N 1
ATOM 731 C CA . TRP A 1 130 ? 34.939 29.587 -37.852 1.00 32.56 130 TRP B CA 1
ATOM 732 C C . TRP A 1 130 ? 34.703 30.470 -36.627 1.00 30.80 130 TRP B C 1
ATOM 733 O O . TRP A 1 130 ? 35.280 30.204 -35.576 1.00 29.64 130 TRP B O 1
ATOM 744 N N . THR A 1 131 ? 33.839 31.491 -36.740 1.00 28.97 131 THR B N 1
ATOM 745 C CA . THR A 1 131 ? 33.574 32.329 -35.571 1.00 27.46 131 THR B CA 1
ATOM 746 C C . THR A 1 131 ? 32.961 31.523 -34.424 1.00 26.72 131 THR B C 1
ATOM 747 O O . THR A 1 131 ? 33.334 31.717 -33.269 1.00 27.48 131 THR B O 1
ATOM 751 N N . CYS A 1 132 ? 32.023 30.631 -34.730 1.00 25.24 132 CYS B N 1
ATOM 752 C CA . CYS A 1 132 ? 31.384 29.828 -33.691 1.00 25.72 132 CYS B CA 1
ATOM 753 C C . CYS A 1 132 ? 32.301 28.739 -33.140 1.00 25.54 132 CYS B C 1
ATOM 754 O O . CYS A 1 132 ? 32.337 28.505 -31.924 1.00 24.79 132 CYS B O 1
ATOM 757 N N . THR A 1 133 ? 33.082 28.126 -34.022 1.00 25.26 133 THR B N 1
ATOM 758 C CA . THR A 1 133 ? 34.037 27.085 -33.609 1.00 26.04 133 THR B CA 1
ATOM 759 C C . THR A 1 133 ? 35.062 27.632 -32.619 1.00 25.76 133 THR B C 1
ATOM 760 O O . THR A 1 133 ? 35.456 26.917 -31.699 1.00 25.21 133 THR B O 1
ATOM 764 N N . ASP A 1 134 ? 35.477 28.898 -32.789 1.00 25.36 134 ASP B N 1
ATOM 765 C CA . ASP A 1 134 ? 36.393 29.552 -31.847 1.00 25.98 134 ASP B CA 1
ATOM 766 C C . ASP A 1 134 ? 35.857 29.487 -30.406 1.00 24.61 134 ASP B C 1
ATOM 767 O O . ASP A 1 134 ? 36.599 29.225 -29.463 1.00 23.72 134 ASP B O 1
ATOM 772 N N . PHE A 1 135 ? 34.572 29.780 -30.232 1.00 23.28 135 PHE B N 1
ATOM 773 C CA . PHE A 1 135 ? 33.986 29.763 -28.892 1.00 22.56 135 PHE B CA 1
ATOM 774 C C . PHE A 1 135 ? 33.905 28.352 -28.349 1.00 21.98 135 PHE B C 1
ATOM 775 O O . PHE A 1 135 ? 34.182 28.117 -27.167 1.00 21.48 135 PHE B O 1
ATOM 783 N N . CYS A 1 136 ? 33.521 27.419 -29.220 1.00 22.20 136 CYS B N 1
ATOM 784 C CA . CYS A 1 136 ? 33.466 26.012 -28.831 1.00 22.71 136 CYS B CA 1
ATOM 785 C C . CYS A 1 136 ? 34.857 25.538 -28.413 1.00 22.34 136 CYS B C 1
ATOM 786 O O . CYS A 1 136 ? 35.025 24.936 -27.348 1.00 22.20 136 CYS B O 1
ATOM 789 N N . ASP A 1 137 ? 35.853 25.811 -29.246 1.00 22.41 137 ASP B N 1
ATOM 790 C CA . ASP A 1 137 ? 37.229 25.369 -28.955 1.00 22.87 137 ASP B CA 1
ATOM 791 C C . ASP A 1 137 ? 37.752 25.938 -27.634 1.00 21.80 137 ASP B C 1
ATOM 792 O O . ASP A 1 137 ? 38.393 25.220 -26.857 1.00 21.24 137 ASP B O 1
ATOM 797 N N . PHE A 1 138 ? 37.460 27.224 -27.381 1.00 20.09 138 PHE B N 1
ATOM 798 C CA . PHE A 1 138 ? 37.915 27.890 -26.156 1.00 19.88 138 PHE B CA 1
ATOM 799 C C . PHE A 1 138 ? 37.326 27.221 -24.918 1.00 19.21 138 PHE B C 1
ATOM 800 O O . PHE A 1 138 ? 38.038 26.953 -23.946 1.00 19.11 138 PHE B O 1
ATOM 808 N N . PHE A 1 139 ? 36.016 26.971 -24.952 1.00 17.95 139 PHE B N 1
ATOM 809 C CA . PHE A 1 139 ? 35.337 26.360 -23.826 1.00 18.47 139 PHE B CA 1
ATOM 810 C C . PHE A 1 139 ? 35.826 24.922 -23.614 1.00 18.29 139 PHE B C 1
ATOM 811 O O . PHE A 1 139 ? 36.085 24.514 -22.483 1.00 17.20 139 PHE B O 1
ATOM 819 N N . ILE A 1 140 ? 35.972 24.185 -24.706 1.00 18.40 140 ILE B N 1
ATOM 820 C CA . ILE A 1 140 ? 36.418 22.800 -24.577 1.00 19.20 140 ILE B CA 1
ATOM 821 C C . ILE A 1 140 ? 37.851 22.730 -24.021 1.00 19.06 140 ILE B C 1
ATOM 822 O O . ILE A 1 140 ? 38.146 21.871 -23.194 1.00 20.13 140 ILE B O 1
ATOM 827 N N . GLU A 1 141 ? 38.732 23.630 -24.455 1.00 19.23 141 GLU B N 1
ATOM 828 C CA . GLU A 1 141 ? 40.122 23.621 -23.957 1.00 20.88 141 GLU B CA 1
ATOM 829 C C . GLU A 1 141 ? 40.150 23.868 -22.449 1.00 19.76 141 GLU B C 1
ATOM 830 O O . GLU A 1 141 ? 40.943 23.283 -21.722 1.00 19.13 141 GLU B O 1
ATOM 836 N N . PHE A 1 142 ? 39.280 24.771 -21.995 1.00 19.68 142 PHE B N 1
ATOM 837 C CA . PHE A 1 142 ? 39.086 25.076 -20.573 1.00 18.37 142 PHE B CA 1
ATOM 838 C C . PHE A 1 142 ? 38.654 23.821 -19.802 1.00 18.29 142 PHE B C 1
ATOM 839 O O . PHE A 1 142 ? 39.242 23.479 -18.749 1.00 18.18 142 PHE B O 1
ATOM 847 N N . LEU A 1 143 ? 37.625 23.134 -20.310 1.00 17.51 143 LEU B N 1
ATOM 848 C CA . LEU A 1 143 ? 37.166 21.897 -19.670 1.00 18.03 143 LEU B CA 1
ATOM 849 C C . LEU A 1 143 ? 38.273 20.836 -19.679 1.00 18.29 143 LEU B C 1
ATOM 850 O O . LEU A 1 143 ? 38.455 20.140 -18.695 1.00 17.76 143 LEU B O 1
ATOM 855 N N . GLU A 1 144 ? 38.991 20.722 -20.796 1.00 19.10 144 GLU B N 1
ATOM 856 C CA . GLU A 1 144 ? 40.061 19.708 -20.897 1.00 20.00 144 GLU B CA 1
ATOM 857 C C . GLU A 1 144 ? 41.166 19.965 -19.856 1.00 20.65 144 GLU B C 1
ATOM 858 O O . GLU A 1 144 ? 41.757 19.022 -19.317 1.00 20.48 144 GLU B O 1
ATOM 864 N N . LYS A 1 145 ? 41.427 21.237 -19.556 1.00 21.34 145 LYS B N 1
ATOM 865 C CA . LYS A 1 145 ? 42.431 21.599 -18.545 1.00 22.28 145 LYS B CA 1
ATOM 866 C C . LYS A 1 145 ? 41.956 21.288 -17.140 1.00 22.25 145 LYS B C 1
ATOM 867 O O . LYS A 1 145 ? 42.753 20.895 -16.281 1.00 21.76 145 LYS B O 1
ATOM 873 N N . ILE A 1 146 ? 40.653 21.446 -16.879 1.00 20.70 146 ILE B N 1
ATOM 874 C CA . ILE A 1 146 ? 40.101 20.929 -15.636 1.00 20.26 146 ILE B CA 1
ATOM 875 C C . ILE A 1 146 ? 40.261 19.413 -15.538 1.00 20.54 146 ILE B C 1
ATOM 876 O O . ILE A 1 146 ? 40.711 18.877 -14.518 1.00 19.16 146 ILE B O 1
ATOM 881 N N . HIS A 1 147 ? 39.901 18.732 -16.620 1.00 19.85 147 HIS B N 1
ATOM 882 C CA . HIS A 1 147 ? 39.932 17.281 -16.638 1.00 20.48 147 HIS B CA 1
ATOM 883 C C . HIS A 1 147 ? 41.357 16.761 -16.434 1.00 21.05 147 HIS B C 1
ATOM 884 O O . HIS A 1 147 ? 41.544 15.745 -15.779 1.00 21.47 147 HIS B O 1
ATOM 891 N N . SER A 1 148 ? 42.346 17.468 -16.978 1.00 21.12 148 SER B N 1
ATOM 892 C CA . SER A 1 148 ? 43.754 17.052 -16.850 1.00 22.75 148 SER B CA 1
ATOM 893 C C . SER A 1 148 ? 44.274 17.176 -15.410 1.00 22.60 148 SER B C 1
ATOM 894 O O . SER A 1 148 ? 45.247 16.503 -15.044 1.00 21.89 148 SER B O 1
ATOM 897 N N . GLY A 1 149 ? 43.621 18.036 -14.614 1.00 22.21 149 GLY B N 1
ATOM 898 C CA . GLY A 1 149 ? 43.999 18.266 -13.222 1.00 22.60 149 GLY B CA 1
ATOM 899 C C . GLY A 1 149 ? 44.876 19.500 -13.042 1.00 23.32 149 GLY B C 1
ATOM 900 O O . GLY A 1 149 ? 45.235 19.844 -11.919 1.00 22.82 149 GLY B O 1
ATOM 901 N N . VAL A 1 150 ? 45.198 20.174 -14.138 1.00 24.08 150 VAL B N 1
ATOM 902 C CA . VAL A 1 150 ? 46.093 21.334 -14.115 1.00 26.04 150 VAL B CA 1
ATOM 903 C C . VAL A 1 150 ? 45.430 22.545 -13.397 1.00 26.59 150 VAL B C 1
ATOM 904 O O . VAL A 1 150 ? 46.091 23.266 -12.644 1.00 27.10 150 VAL B O 1
ATOM 908 N N . HIS A 1 151 ? 44.144 22.764 -13.660 1.00 27.10 151 HIS B N 1
ATOM 909 C CA . HIS A 1 151 ? 43.386 23.834 -12.982 1.00 27.55 151 HIS B CA 1
ATOM 910 C C . HIS A 1 151 ? 42.927 23.411 -11.605 1.00 28.56 151 HIS B C 1
ATOM 911 O O . HIS A 1 151 ? 42.217 22.415 -11.460 1.00 29.60 151 HIS B O 1
ATOM 918 N N . THR A 1 152 ? 43.300 24.191 -10.601 1.00 29.58 152 THR B N 1
ATOM 919 C CA . THR A 1 152 ? 42.693 24.070 -9.281 1.00 30.49 152 THR B CA 1
ATOM 920 C C . THR A 1 152 ? 41.303 24.731 -9.274 1.00 30.43 152 THR B C 1
ATOM 921 O O . THR A 1 152 ? 40.936 25.459 -10.209 1.00 28.98 152 THR B O 1
ATOM 925 N N . GLU A 1 153 ? 40.532 24.465 -8.223 1.00 30.26 153 GLU B N 1
ATOM 926 C CA . GLU A 1 153 ? 39.247 25.119 -8.043 1.00 30.89 153 GLU B CA 1
ATOM 927 C C . GLU A 1 153 ? 39.432 26.629 -8.092 1.00 30.04 153 GLU B C 1
ATOM 928 O O . GLU A 1 153 ? 38.632 27.340 -8.695 1.00 28.70 153 GLU B O 1
ATOM 934 N N . GLU A 1 154 ? 40.497 27.111 -7.452 1.00 29.16 154 GLU B N 1
ATOM 935 C CA . GLU A 1 154 ? 40.778 28.551 -7.384 1.00 29.29 154 GLU B CA 1
ATOM 936 C C . GLU A 1 154 ? 41.059 29.129 -8.777 1.00 27.28 154 GLU B C 1
ATOM 937 O O . GLU A 1 154 ? 40.592 30.210 -9.116 1.00 25.65 154 GLU B O 1
ATOM 943 N N . ALA A 1 155 ? 41.828 28.397 -9.586 1.00 26.07 155 ALA B N 1
ATOM 944 C CA . ALA A 1 155 ? 42.130 28.833 -10.949 1.00 24.96 155 ALA B CA 1
ATOM 945 C C . ALA A 1 155 ? 40.852 28.938 -11.765 1.00 23.75 155 ALA B C 1
ATOM 946 O O . ALA A 1 155 ? 40.711 29.856 -12.565 1.00 22.96 155 ALA B O 1
ATOM 948 N N . VAL A 1 156 ? 39.939 27.988 -11.573 1.00 22.77 156 VAL B N 1
ATOM 949 C CA . VAL A 1 156 ? 38.673 27.998 -12.315 1.00 22.49 156 VAL B CA 1
ATOM 950 C C . VAL A 1 156 ? 37.837 29.230 -11.947 1.00 22.29 156 VAL B C 1
ATOM 951 O O . VAL A 1 156 ? 37.291 29.890 -12.825 1.00 21.31 156 VAL B O 1
ATOM 955 N N . TYR A 1 157 ? 37.742 29.530 -10.655 1.00 21.44 157 TYR B N 1
ATOM 956 C CA A TYR A 1 157 ? 36.950 30.684 -10.282 0.55 22.41 157 TYR B CA 1
ATOM 957 C CA B TYR A 1 157 ? 37.041 30.725 -10.138 0.45 21.73 157 TYR B CA 1
ATOM 958 C C . TYR A 1 157 ? 37.581 32.006 -10.770 1.00 21.84 157 TYR B C 1
ATOM 959 O O . TYR A 1 157 ? 36.847 32.907 -11.142 1.00 21.51 157 TYR B O 1
ATOM 976 N N . THR A 1 158 ? 38.913 32.093 -10.867 1.00 21.52 158 THR B N 1
ATOM 977 C CA . THR A 1 158 ? 39.547 33.250 -11.486 1.00 22.11 158 THR B CA 1
ATOM 978 C C . THR A 1 158 ? 39.167 33.413 -12.958 1.00 21.48 158 THR B C 1
ATOM 979 O O . THR A 1 158 ? 38.814 34.508 -13.406 1.00 20.68 158 THR B O 1
ATOM 983 N N . ILE A 1 159 ? 39.210 32.307 -13.707 1.00 20.22 159 ILE B N 1
ATOM 984 C CA . ILE A 1 159 ? 38.807 32.351 -15.112 1.00 20.33 159 ILE B CA 1
ATOM 985 C C . ILE A 1 159 ? 37.338 32.772 -15.269 1.00 19.72 159 ILE B C 1
ATOM 986 O O . ILE A 1 159 ? 37.013 33.561 -16.163 1.00 20.10 159 ILE B O 1
ATOM 991 N N . LEU A 1 160 ? 36.457 32.257 -14.401 1.00 19.44 160 LEU B N 1
ATOM 992 C CA . LEU A 1 160 ? 35.028 32.572 -14.494 1.00 19.05 160 LEU B CA 1
ATOM 993 C C . LEU A 1 160 ? 34.713 34.028 -14.118 1.00 20.31 160 LEU B C 1
ATOM 994 O O . LEU A 1 160 ? 33.594 34.516 -14.350 1.00 19.82 160 LEU B O 1
ATOM 999 N N . ASN A 1 161 ? 35.704 34.709 -13.553 1.00 20.80 161 ASN B N 1
ATOM 1000 C CA . ASN A 1 161 ? 35.577 36.128 -13.197 1.00 22.15 161 ASN B CA 1
ATOM 1001 C C . ASN A 1 161 ? 36.354 37.107 -14.083 1.00 23.94 161 ASN B C 1
ATOM 1002 O O . ASN A 1 161 ? 36.279 38.328 -13.888 1.00 23.60 161 ASN B O 1
ATOM 1007 N N . ASP A 1 162 ? 37.085 36.573 -15.059 1.00 24.31 162 ASP B N 1
ATOM 1008 C CA . ASP A 1 162 ? 37.790 37.385 -16.051 1.00 25.78 162 ASP B CA 1
ATOM 1009 C C . ASP A 1 162 ? 36.816 37.679 -17.185 1.00 25.93 162 ASP B C 1
ATOM 1010 O O . ASP A 1 162 ? 36.378 36.755 -17.860 1.00 26.02 162 ASP B O 1
ATOM 1015 N N . ASP A 1 163 ? 36.466 38.953 -17.395 1.00 25.88 163 ASP B N 1
ATOM 1016 C CA . ASP A 1 163 ? 35.430 39.297 -18.378 1.00 26.89 163 ASP B CA 1
ATOM 1017 C C . ASP A 1 163 ? 35.664 38.596 -19.734 1.00 26.01 163 ASP B C 1
ATOM 1018 O O . ASP A 1 163 ? 34.742 37.972 -20.273 1.00 25.45 163 ASP B O 1
ATOM 1023 N N . GLY A 1 164 ? 36.889 38.697 -20.262 1.00 24.77 164 GLY B N 1
ATOM 1024 C CA . GLY A 1 164 ? 37.235 38.081 -21.551 1.00 24.35 164 GLY B CA 1
ATOM 1025 C C . GLY A 1 164 ? 36.928 36.583 -21.615 1.00 23.22 164 GLY B C 1
ATOM 1026 O O . GLY A 1 164 ? 36.119 36.141 -22.451 1.00 23.74 164 GLY B O 1
ATOM 1027 N N . SER A 1 165 ? 37.572 35.814 -20.742 1.00 22.20 165 SER B N 1
ATOM 1028 C CA . SER A 1 165 ? 37.383 34.358 -20.702 1.00 21.69 165 SER B CA 1
ATOM 1029 C C . SER A 1 165 ? 35.943 33.993 -20.351 1.00 20.65 165 SER B C 1
ATOM 1030 O O . SER A 1 165 ? 35.347 33.099 -20.955 1.00 18.99 165 SER B O 1
ATOM 1033 N N . ALA A 1 166 ? 35.411 34.655 -19.331 1.00 19.36 166 ALA B N 1
ATOM 1034 C CA . ALA A 1 166 ? 34.054 34.320 -18.859 1.00 19.31 166 ALA B CA 1
ATOM 1035 C C . ALA A 1 166 ? 32.977 34.541 -19.930 1.00 20.07 166 ALA B C 1
ATOM 1036 O O . ALA A 1 166 ? 32.010 33.758 -20.040 1.00 19.63 166 ALA B O 1
ATOM 1038 N N . ASN A 1 167 ? 33.125 35.596 -20.726 1.00 19.11 167 ASN B N 1
ATOM 1039 C CA . ASN A 1 167 ? 32.145 35.858 -21.766 1.00 20.06 167 ASN B CA 1
ATOM 1040 C C . ASN A 1 167 ? 32.318 34.974 -23.000 1.00 19.28 167 ASN B C 1
ATOM 1041 O O . ASN A 1 167 ? 31.334 34.650 -23.663 1.00 20.09 167 ASN B O 1
ATOM 1046 N N . TYR A 1 168 ? 33.550 34.552 -23.286 1.00 18.97 168 TYR B N 1
ATOM 1047 C CA . TYR A 1 168 ? 33.755 33.539 -24.324 1.00 19.97 168 TYR B CA 1
ATOM 1048 C C . TYR A 1 168 ? 33.040 32.241 -23.936 1.00 19.46 168 TYR B C 1
ATOM 1049 O O . TYR A 1 168 ? 32.386 31.617 -24.760 1.00 19.41 168 TYR B O 1
ATOM 1058 N N . ILE A 1 169 ? 33.177 31.859 -22.668 1.00 18.93 169 ILE B N 1
ATOM 1059 C CA . ILE A 1 169 ? 32.553 30.641 -22.153 1.00 19.41 169 ILE B CA 1
ATOM 1060 C C . ILE A 1 169 ? 31.042 30.787 -22.196 1.00 19.34 169 ILE B C 1
ATOM 1061 O O . ILE A 1 169 ? 30.331 29.880 -22.634 1.00 19.65 169 ILE B O 1
ATOM 1066 N N . LEU A 1 170 ? 30.548 31.943 -21.751 1.00 19.42 170 LEU B N 1
ATOM 1067 C CA . LEU A 1 170 ? 29.113 32.171 -21.761 1.00 19.70 170 LEU B CA 1
ATOM 1068 C C . LEU A 1 170 ? 28.551 32.105 -23.183 1.00 19.65 170 LEU B C 1
ATOM 1069 O O . LEU A 1 170 ? 27.462 31.571 -23.386 1.00 18.91 170 LEU B O 1
ATOM 1074 N N . MET A 1 171 ? 29.301 32.619 -24.158 1.00 18.70 171 MET B N 1
ATOM 1075 C CA . MET A 1 171 ? 28.840 32.602 -25.549 1.00 19.74 171 MET B CA 1
ATOM 1076 C C . MET A 1 171 ? 28.590 31.167 -26.046 1.00 19.54 171 MET B C 1
ATOM 1077 O O . MET A 1 171 ? 27.623 30.920 -26.784 1.00 19.93 171 MET B O 1
ATOM 1082 N N . PHE A 1 172 ? 29.442 30.218 -25.642 1.00 19.02 172 PHE B N 1
ATOM 1083 C CA . PHE A 1 172 ? 29.196 28.819 -26.009 1.00 19.25 172 PHE B CA 1
ATOM 1084 C C . PHE A 1 172 ? 27.788 28.381 -25.578 1.00 19.21 172 PHE B C 1
ATOM 1085 O O . PHE A 1 172 ? 27.063 27.706 -26.325 1.00 19.33 172 PHE B O 1
ATOM 1093 N N . PHE A 1 173 ? 27.384 28.767 -24.372 1.00 19.08 173 PHE B N 1
ATOM 1094 C CA . PHE A 1 173 ? 26.025 28.443 -23.911 1.00 19.52 173 PHE B CA 1
ATOM 1095 C C . PHE A 1 173 ? 24.904 29.144 -24.671 1.00 19.38 173 PHE B C 1
ATOM 1096 O O . PHE A 1 173 ? 23.859 28.531 -24.924 1.00 19.20 173 PHE B O 1
ATOM 1104 N N . ARG A 1 174 ? 25.109 30.398 -25.071 1.00 18.41 174 ARG B N 1
ATOM 1105 C CA . ARG A 1 174 ? 24.120 31.001 -25.963 1.00 18.89 174 ARG B CA 1
ATOM 1106 C C . ARG A 1 174 ? 24.025 30.225 -27.300 1.00 19.22 174 ARG B C 1
ATOM 1107 O O . ARG A 1 174 ? 22.930 30.039 -27.855 1.00 19.34 174 ARG B O 1
ATOM 1115 N N . LEU A 1 175 ? 25.173 29.795 -27.821 1.00 19.26 175 LEU B N 1
ATOM 1116 C CA . LEU A 1 175 ? 25.195 29.104 -29.112 1.00 20.77 175 LEU B CA 1
ATOM 1117 C C . LEU A 1 175 ? 24.447 27.776 -29.044 1.00 21.63 175 LEU B C 1
ATOM 1118 O O . LEU A 1 175 ? 23.650 27.492 -29.944 1.00 22.81 175 LEU B O 1
ATOM 1123 N N . ILE A 1 176 ? 24.660 26.978 -27.990 1.00 20.93 176 ILE B N 1
ATOM 1124 C CA . ILE A 1 176 ? 23.983 25.662 -27.938 1.00 21.62 176 ILE B CA 1
ATOM 1125 C C . ILE A 1 176 ? 22.482 25.797 -27.660 1.00 22.35 176 ILE B C 1
ATOM 1126 O O . ILE A 1 176 ? 21.685 24.958 -28.096 1.00 22.78 176 ILE B O 1
ATOM 1131 N N . THR A 1 177 ? 22.103 26.865 -26.950 1.00 21.21 177 THR B N 1
ATOM 1132 C CA . THR A 1 177 ? 20.696 27.196 -26.728 1.00 21.87 177 THR B CA 1
ATOM 1133 C C . THR A 1 177 ? 20.010 27.501 -28.070 1.00 22.48 177 THR B C 1
ATOM 1134 O O . THR A 1 177 ? 18.920 26.984 -28.367 1.00 23.30 177 THR B O 1
ATOM 1138 N N . SER A 1 178 ? 20.660 28.327 -28.876 1.00 23.20 178 SER B N 1
ATOM 1139 C CA . SER A 1 178 ? 20.155 28.642 -30.219 1.00 25.50 178 SER B CA 1
ATOM 1140 C C . SER A 1 178 ? 20.121 27.382 -31.105 1.00 25.87 178 SER B C 1
ATOM 1141 O O . SER A 1 178 ? 19.107 27.116 -31.748 1.00 26.90 178 SER B O 1
ATOM 1144 N N . ALA A 1 179 ? 21.213 26.621 -31.117 1.00 26.56 179 ALA B N 1
ATOM 1145 C CA . ALA A 1 179 ? 21.289 25.363 -31.869 1.00 27.34 179 ALA B CA 1
ATOM 1146 C C . ALA A 1 179 ? 20.160 24.402 -31.500 1.00 27.98 179 ALA B C 1
ATOM 1147 O O . ALA A 1 179 ? 19.517 23.825 -32.394 1.00 29.29 179 ALA B O 1
ATOM 1149 N N . PHE A 1 180 ? 19.901 24.246 -30.202 1.00 27.43 180 PHE B N 1
ATOM 1150 C CA . PHE A 1 180 ? 18.831 23.374 -29.729 1.00 28.48 180 PHE B CA 1
ATOM 1151 C C . PHE A 1 180 ? 17.468 23.791 -30.275 1.00 29.42 180 PHE B C 1
ATOM 1152 O O . PHE A 1 180 ? 16.662 22.938 -30.694 1.00 30.45 180 PHE B O 1
ATOM 1160 N N . LEU A 1 181 ? 17.207 25.095 -30.262 1.00 29.63 181 LEU B N 1
ATOM 1161 C CA . LEU A 1 181 ? 15.956 25.611 -30.790 1.00 31.02 181 LEU B CA 1
ATOM 1162 C C . LEU A 1 181 ? 15.856 25.378 -32.294 1.00 31.80 181 LEU B C 1
ATOM 1163 O O . LEU A 1 181 ? 14.818 24.916 -32.775 1.00 32.74 181 LEU B O 1
ATOM 1168 N N . LYS A 1 182 ? 16.935 25.651 -33.022 1.00 32.39 182 LYS B N 1
ATOM 1169 C CA . LYS A 1 182 ? 16.929 25.491 -34.479 1.00 34.05 182 LYS B CA 1
ATOM 1170 C C . LYS A 1 182 ? 16.776 24.031 -34.879 1.00 35.70 182 LYS B C 1
ATOM 1171 O O . LYS A 1 182 ? 16.054 23.723 -35.833 1.00 36.31 182 LYS B O 1
ATOM 1177 N N . GLN A 1 183 ? 17.432 23.145 -34.131 1.00 36.48 183 GLN B N 1
ATOM 1178 C CA . GLN A 1 183 ? 17.377 21.703 -34.370 1.00 38.52 183 GLN B CA 1
ATOM 1179 C C . GLN A 1 183 ? 15.975 21.141 -34.114 1.00 39.26 183 GLN B C 1
ATOM 1180 O O . GLN A 1 183 ? 15.561 20.160 -34.746 1.00 39.71 183 GLN B O 1
ATOM 1186 N N . ASN A 1 184 ? 15.255 21.764 -33.190 1.00 39.67 184 ASN B N 1
ATOM 1187 C CA . ASN A 1 184 ? 13.915 21.337 -32.838 1.00 40.45 184 ASN B CA 1
ATOM 1188 C C . ASN A 1 184 ? 12.879 22.404 -33.210 1.00 41.08 184 ASN B C 1
ATOM 1189 O O . ASN A 1 184 ? 11.887 22.592 -32.504 1.00 40.84 184 ASN B O 1
ATOM 1194 N N . SER A 1 185 ? 13.115 23.089 -34.328 1.00 42.14 185 SER B N 1
ATOM 1195 C CA . SER A 1 185 ? 12.321 24.266 -34.696 1.00 43.65 185 SER B CA 1
ATOM 1196 C C . SER A 1 185 ? 10.833 23.959 -34.884 1.00 44.88 185 SER B C 1
ATOM 1197 O O . SER A 1 185 ? 9.980 24.741 -34.459 1.00 44.91 185 SER B O 1
ATOM 1200 N N . GLU A 1 186 ? 10.526 22.817 -35.498 1.00 46.49 186 GLU B N 1
ATOM 1201 C CA . GLU A 1 186 ? 9.133 22.423 -35.713 1.00 48.17 186 GLU B CA 1
ATOM 1202 C C . GLU A 1 186 ? 8.408 22.320 -34.371 1.00 48.47 186 GLU B C 1
ATOM 1203 O O . GLU A 1 186 ? 7.275 22.785 -34.224 1.00 48.43 186 GLU B O 1
ATOM 1209 N N . GLU A 1 187 ? 9.097 21.761 -33.381 1.00 48.78 187 GLU B N 1
ATOM 1210 C CA . GLU A 1 187 ? 8.522 21.538 -32.060 1.00 49.42 187 GLU B CA 1
ATOM 1211 C C . GLU A 1 187 ? 8.274 22.824 -31.253 1.00 49.22 187 GLU B C 1
ATOM 1212 O O . GLU A 1 187 ? 7.290 22.908 -30.516 1.00 49.28 187 GLU B O 1
ATOM 1218 N N . TYR A 1 188 ? 9.157 23.817 -31.393 1.00 49.06 188 TYR B N 1
ATOM 1219 C CA . TYR A 1 188 ? 9.053 25.053 -30.603 1.00 48.86 188 TYR B CA 1
ATOM 1220 C C . TYR A 1 188 ? 8.454 26.259 -31.335 1.00 48.80 188 TYR B C 1
ATOM 1221 O O . TYR A 1 188 ? 8.174 27.284 -30.709 1.00 48.22 188 TYR B O 1
ATOM 1230 N N . ALA A 1 189 ? 8.233 26.125 -32.643 1.00 49.27 189 ALA B N 1
ATOM 1231 C CA . ALA A 1 189 ? 7.617 27.196 -33.444 1.00 49.88 189 ALA B CA 1
ATOM 1232 C C . ALA A 1 189 ? 6.296 27.746 -32.872 1.00 50.42 189 ALA B C 1
ATOM 1233 O O . ALA A 1 189 ? 6.082 28.960 -32.909 1.00 50.45 189 ALA B O 1
ATOM 1235 N N . PRO A 1 190 ? 5.416 26.868 -32.333 1.00 51.17 190 PRO B N 1
ATOM 1236 C CA . PRO A 1 190 ? 4.176 27.349 -31.706 1.00 51.80 190 PRO B CA 1
ATOM 1237 C C . PRO A 1 190 ? 4.362 28.406 -30.607 1.00 52.34 190 PRO B C 1
ATOM 1238 O O . PRO A 1 190 ? 3.450 29.200 -30.359 1.00 52.17 190 PRO B O 1
ATOM 1242 N N . PHE A 1 191 ? 5.526 28.419 -29.962 1.00 52.83 191 PHE B N 1
ATOM 1243 C CA . PHE A 1 191 ? 5.759 29.288 -28.806 1.00 53.70 191 PHE B CA 1
ATOM 1244 C C . PHE A 1 191 ? 6.309 30.665 -29.184 1.00 54.06 191 PHE B C 1
ATOM 1245 O O . PHE A 1 191 ? 6.346 31.577 -28.358 1.00 54.14 191 PHE B O 1
ATOM 1253 N N . ILE A 1 192 ? 6.725 30.813 -30.434 1.00 54.90 192 ILE B N 1
ATOM 1254 C CA . ILE A 1 192 ? 7.316 32.057 -30.906 1.00 55.68 192 ILE B CA 1
ATOM 1255 C C . ILE A 1 192 ? 6.231 33.063 -31.300 1.00 56.50 192 ILE B C 1
ATOM 1256 O O . ILE A 1 192 ? 5.247 32.697 -31.941 1.00 56.81 192 ILE B O 1
ATOM 1261 N N . ASP A 1 193 ? 6.415 34.320 -30.894 1.00 57.31 193 ASP B N 1
ATOM 1262 C CA . ASP A 1 193 ? 5.503 35.421 -31.238 1.00 58.32 193 ASP B CA 1
ATOM 1263 C C . ASP A 1 193 ? 5.094 35.431 -32.708 1.00 58.73 193 ASP B C 1
ATOM 1264 O O . ASP A 1 193 ? 5.888 35.077 -33.586 1.00 58.94 193 ASP B O 1
ATOM 1269 N N . GLU A 1 194 ? 3.856 35.861 -32.958 1.00 59.10 194 GLU B N 1
ATOM 1270 C CA . GLU A 1 194 ? 3.255 35.916 -34.303 1.00 59.23 194 GLU B CA 1
ATOM 1271 C C . GLU A 1 194 ? 4.214 36.312 -35.442 1.00 58.56 194 GLU B C 1
ATOM 1272 O O . GLU A 1 194 ? 4.264 35.651 -36.484 1.00 58.82 194 GLU B O 1
ATOM 1278 N N . GLY A 1 195 ? 4.977 37.382 -35.226 1.00 57.56 195 GLY B N 1
ATOM 1279 C CA . GLY A 1 195 ? 5.824 37.961 -36.264 1.00 56.32 195 GLY B CA 1
ATOM 1280 C C . GLY A 1 195 ? 6.944 37.116 -36.861 1.00 55.40 195 GLY B C 1
ATOM 1281 O O . GLY A 1 195 ? 7.254 37.259 -38.049 1.00 55.64 195 GLY B O 1
ATOM 1282 N N . MET A 1 196 ? 7.547 36.229 -36.066 1.00 54.07 196 MET B N 1
ATOM 1283 C CA . MET A 1 196 ? 8.861 35.678 -36.438 1.00 52.44 196 MET B CA 1
ATOM 1284 C C . MET A 1 196 ? 9.009 34.150 -36.539 1.00 50.88 196 MET B C 1
ATOM 1285 O O . MET A 1 196 ? 8.147 33.387 -36.085 1.00 51.13 196 MET B O 1
ATOM 1290 N N . THR A 1 197 ? 10.102 33.726 -37.173 1.00 48.22 197 THR B N 1
ATOM 1291 C CA . THR A 1 197 ? 10.494 32.320 -37.222 1.00 45.93 197 THR B CA 1
ATOM 1292 C C . THR A 1 197 ? 11.355 31.985 -36.007 1.00 44.33 197 THR B C 1
ATOM 1293 O O . THR A 1 197 ? 11.818 32.888 -35.296 1.00 43.29 197 THR B O 1
ATOM 1297 N N . VAL A 1 198 ? 11.577 30.692 -35.780 1.00 42.44 198 VAL B N 1
ATOM 1298 C CA . VAL A 1 198 ? 12.497 30.246 -34.725 1.00 40.53 198 VAL B CA 1
ATOM 1299 C C . VAL A 1 198 ? 13.896 30.834 -34.941 1.00 39.23 198 VAL B C 1
ATOM 1300 O O . VAL A 1 198 ? 14.506 31.339 -34.000 1.00 38.32 198 VAL B O 1
ATOM 1304 N N . ALA A 1 199 ? 14.387 30.790 -36.179 1.00 38.06 199 ALA B N 1
ATOM 1305 C CA . ALA A 1 199 ? 15.711 31.333 -36.495 1.00 37.15 199 ALA B CA 1
ATOM 1306 C C . ALA A 1 199 ? 15.817 32.827 -36.163 1.00 36.31 199 ALA B C 1
ATOM 1307 O O . ALA A 1 199 ? 16.811 33.270 -35.582 1.00 35.66 199 ALA B O 1
ATOM 1309 N N . GLN A 1 200 ? 14.785 33.596 -36.513 1.00 35.68 200 GLN B N 1
ATOM 1310 C CA . GLN A 1 200 ? 14.745 35.024 -36.166 1.00 34.67 200 GLN B CA 1
ATOM 1311 C C . GLN A 1 200 ? 14.733 35.235 -34.651 1.00 33.44 200 GLN B C 1
ATOM 1312 O O . GLN A 1 200 ? 15.486 36.053 -34.132 1.00 32.38 200 GLN B O 1
ATOM 1318 N N . TYR A 1 201 ? 13.893 34.489 -33.944 1.00 32.33 201 TYR B N 1
ATOM 1319 C CA . TYR A 1 201 ? 13.881 34.544 -32.485 1.00 31.41 201 TYR B CA 1
ATOM 1320 C C . TYR A 1 201 ? 15.282 34.282 -31.892 1.00 30.63 201 TYR B C 1
ATOM 1321 O O . TYR A 1 201 ? 15.728 35.020 -30.999 1.00 29.71 201 TYR B O 1
ATOM 1330 N N . CYS A 1 202 ? 15.970 33.257 -32.394 1.00 29.65 202 CYS B N 1
ATOM 1331 C CA . CYS A 1 202 ? 17.331 32.939 -31.922 1.00 29.35 202 CYS B CA 1
ATOM 1332 C C . CYS A 1 202 ? 18.300 34.087 -32.193 1.00 28.86 202 CYS B C 1
ATOM 1333 O O . CYS A 1 202 ? 19.058 34.465 -31.316 1.00 26.94 202 CYS B O 1
ATOM 1336 N N . GLU A 1 203 ? 18.247 34.648 -33.407 1.00 28.88 203 GLU B N 1
ATOM 1337 C CA . GLU A 1 203 ? 19.144 35.731 -33.819 1.00 29.44 203 GLU B CA 1
ATOM 1338 C C . GLU A 1 203 ? 18.932 36.987 -32.993 1.00 28.67 203 GLU B C 1
ATOM 1339 O O . GLU A 1 203 ? 19.867 37.754 -32.753 1.00 28.59 203 GLU B O 1
ATOM 1345 N N . GLN A 1 204 ? 17.697 37.205 -32.570 1.00 28.76 204 GLN B N 1
ATOM 1346 C CA . GLN A 1 204 ? 17.350 38.447 -31.890 1.00 29.36 204 GLN B CA 1
ATOM 1347 C C . GLN A 1 204 ? 17.379 38.347 -30.369 1.00 28.51 204 GLN B C 1
ATOM 1348 O O . GLN A 1 204 ? 17.660 39.342 -29.701 1.00 28.17 204 GLN B O 1
ATOM 1354 N N . GLU A 1 205 ? 17.093 37.156 -29.829 1.00 27.24 205 GLU B N 1
ATOM 1355 C CA . GLU A 1 205 ? 16.822 37.009 -28.393 1.00 26.62 205 GLU B CA 1
ATOM 1356 C C . GLU A 1 205 ? 17.747 36.040 -27.638 1.00 25.48 205 GLU B C 1
ATOM 1357 O O . GLU A 1 205 ? 17.718 36.014 -26.408 1.00 25.16 205 GLU B O 1
ATOM 1363 N N . ILE A 1 206 ? 18.524 35.245 -28.375 1.00 23.62 206 ILE B N 1
ATOM 1364 C CA . ILE A 1 206 ? 19.391 34.210 -27.776 1.00 22.50 206 ILE B CA 1
ATOM 1365 C C . ILE A 1 206 ? 20.869 34.467 -28.090 1.00 21.99 206 ILE B C 1
ATOM 1366 O O . ILE A 1 206 ? 21.707 34.533 -27.184 1.00 20.62 206 ILE B O 1
ATOM 1371 N N . GLU A 1 207 ? 21.176 34.625 -29.376 1.00 21.40 207 GLU B N 1
ATOM 1372 C CA . GLU A 1 207 ? 22.563 34.822 -29.826 1.00 22.41 207 GLU B CA 1
ATOM 1373 C C . GLU A 1 207 ? 23.275 36.099 -29.342 1.00 22.37 207 GLU B C 1
ATOM 1374 O O . GLU A 1 207 ? 24.455 36.054 -29.012 1.00 22.32 207 GLU B O 1
ATOM 1380 N N . PRO A 1 208 ? 22.570 37.232 -29.266 1.00 21.96 208 PRO B N 1
ATOM 1381 C CA . PRO A 1 208 ? 23.282 38.416 -28.757 1.00 21.28 208 PRO B CA 1
ATOM 1382 C C . PRO A 1 208 ? 23.656 38.309 -27.280 1.00 21.74 208 PRO B C 1
ATOM 1383 O O . PRO A 1 208 ? 22.855 37.844 -26.472 1.00 21.37 208 PRO B O 1
ATOM 1387 N N . MET A 1 209 ? 24.861 38.741 -26.934 1.00 22.03 209 MET B N 1
ATOM 1388 C CA . MET A 1 209 ? 25.229 38.859 -25.522 1.00 23.84 209 MET B CA 1
ATOM 1389 C C . MET A 1 209 ? 24.379 39.921 -24.827 1.00 24.67 209 MET B C 1
ATOM 1390 O O . MET A 1 209 ? 23.881 40.853 -25.485 1.00 25.11 209 MET B O 1
ATOM 1395 N N . TRP A 1 210 ? 24.183 39.750 -23.515 1.00 24.81 210 TRP B N 1
ATOM 1396 C CA . TRP A 1 210 ? 23.384 40.646 -22.678 1.00 25.98 210 TRP B CA 1
ATOM 1397 C C . TRP A 1 210 ? 21.867 40.623 -22.922 1.00 26.69 210 TRP B C 1
ATOM 1398 O O . TRP A 1 210 ? 21.150 41.459 -22.385 1.00 26.70 210 TRP B O 1
ATOM 1409 N N . LYS A 1 211 ? 21.387 39.671 -23.727 1.00 27.28 211 LYS B N 1
ATOM 1410 C CA . LYS A 1 211 ? 19.931 39.449 -23.899 1.00 28.07 211 LYS B CA 1
ATOM 1411 C C . LYS A 1 211 ? 19.404 38.512 -22.828 1.00 28.20 211 LYS B C 1
ATOM 1412 O O . LYS A 1 211 ? 19.772 37.332 -22.808 1.00 27.63 211 LYS B O 1
ATOM 1418 N N . ASP A 1 212 ? 18.553 39.028 -21.937 1.00 28.20 212 ASP B N 1
ATOM 1419 C CA . ASP A 1 212 ? 17.966 38.211 -20.867 1.00 29.67 212 ASP B CA 1
ATOM 1420 C C . ASP A 1 212 ? 17.240 37.010 -21.429 1.00 28.91 212 ASP B C 1
ATOM 1421 O O . ASP A 1 212 ? 16.538 37.114 -22.447 1.00 28.77 212 ASP B O 1
ATOM 1426 N N . ALA A 1 213 ? 17.413 35.872 -20.768 1.00 28.74 213 ALA B N 1
ATOM 1427 C CA . ALA A 1 213 ? 16.746 34.639 -21.165 1.00 28.93 213 ALA B CA 1
ATOM 1428 C C . ALA A 1 213 ? 15.268 34.675 -20.788 1.00 28.79 213 ALA B C 1
ATOM 1429 O O . ALA A 1 213 ? 14.945 34.799 -19.614 1.00 29.52 213 ALA B O 1
ATOM 1431 N N . ASP A 1 214 ? 14.379 34.535 -21.769 1.00 29.16 214 ASP B N 1
ATOM 1432 C CA . ASP A 1 214 ? 12.952 34.370 -21.463 1.00 29.03 214 ASP B CA 1
ATOM 1433 C C . ASP A 1 214 ? 12.615 32.897 -21.142 1.00 28.77 214 ASP B C 1
ATOM 1434 O O . ASP A 1 214 ? 13.502 32.042 -21.115 1.00 27.30 214 ASP B O 1
ATOM 1439 N N . HIS A 1 215 ? 11.346 32.597 -20.872 1.00 28.87 215 HIS B N 1
ATOM 1440 C CA . HIS A 1 215 ? 10.942 31.246 -20.446 1.00 29.87 215 HIS B CA 1
ATOM 1441 C C . HIS A 1 215 ? 11.403 30.151 -21.426 1.00 29.09 215 HIS B C 1
ATOM 1442 O O . HIS A 1 215 ? 11.859 29.080 -21.012 1.00 29.29 215 HIS B O 1
ATOM 1449 N N . LEU A 1 216 ? 11.302 30.433 -22.720 1.00 28.68 216 LEU B N 1
ATOM 1450 C CA . LEU A 1 216 ? 11.682 29.469 -23.758 1.00 28.04 216 LEU B CA 1
ATOM 1451 C C . LEU A 1 216 ? 13.198 29.263 -23.787 1.00 27.36 216 LEU B C 1
ATOM 1452 O O . LEU A 1 216 ? 13.672 28.130 -23.884 1.00 27.41 216 LEU B O 1
ATOM 1457 N N . ALA A 1 217 ? 13.946 30.362 -23.692 1.00 27.02 217 ALA B N 1
ATOM 1458 C CA . ALA A 1 217 ? 15.415 30.300 -23.640 1.00 26.04 217 ALA B CA 1
ATOM 1459 C C . ALA A 1 217 ? 15.875 29.489 -22.432 1.00 25.91 217 ALA B C 1
ATOM 1460 O O . ALA A 1 217 ? 16.791 28.668 -22.525 1.00 25.46 217 ALA B O 1
ATOM 1462 N N . ILE A 1 218 ? 15.235 29.718 -21.292 1.00 25.83 218 ILE B N 1
ATOM 1463 C CA . ILE A 1 218 ? 15.563 28.986 -20.078 1.00 25.85 218 ILE B CA 1
ATOM 1464 C C . ILE A 1 218 ? 15.386 27.475 -20.283 1.00 26.55 218 ILE B C 1
ATOM 1465 O O . ILE A 1 218 ? 16.288 26.682 -19.996 1.00 25.66 218 ILE B O 1
ATOM 1470 N N . ASN A 1 219 ? 14.224 27.082 -20.788 1.00 26.53 219 ASN B N 1
ATOM 1471 C CA . ASN A 1 219 ? 13.974 25.682 -21.089 1.00 27.70 219 ASN B CA 1
ATOM 1472 C C . ASN A 1 219 ? 14.961 25.082 -22.090 1.00 26.89 219 ASN B C 1
ATOM 1473 O O . ASN A 1 219 ? 15.468 23.970 -21.878 1.00 26.99 219 ASN B O 1
ATOM 1478 N N . SER A 1 220 ? 15.221 25.820 -23.166 1.00 26.37 220 SER B N 1
ATOM 1479 C CA . SER A 1 220 ? 16.146 25.380 -24.211 1.00 26.09 220 SER B CA 1
ATOM 1480 C C . SER A 1 220 ? 17.578 25.187 -23.703 1.00 25.19 220 SER B C 1
ATOM 1481 O O . SER A 1 220 ? 18.221 24.177 -24.014 1.00 24.78 220 SER B O 1
ATOM 1484 N N . LEU A 1 221 ? 18.089 26.157 -22.943 1.00 23.94 221 LEU B N 1
ATOM 1485 C CA . LEU A 1 221 ? 19.441 26.037 -22.370 1.00 22.62 221 LEU B CA 1
ATOM 1486 C C . LEU A 1 221 ? 19.590 24.766 -21.527 1.00 22.64 221 LEU B C 1
ATOM 1487 O O . LEU A 1 221 ? 20.569 24.006 -21.647 1.00 21.72 221 LEU B O 1
ATOM 1492 N N . ILE A 1 222 ? 18.617 24.539 -20.653 1.00 22.95 222 ILE B N 1
ATOM 1493 C CA . ILE A 1 222 ? 18.710 23.439 -19.719 1.00 23.63 222 ILE B CA 1
ATOM 1494 C C . ILE A 1 222 ? 18.669 22.097 -20.460 1.00 24.16 222 ILE B C 1
ATOM 1495 O O . ILE A 1 222 ? 19.448 21.202 -20.144 1.00 23.70 222 ILE B O 1
ATOM 1500 N N . LYS A 1 223 ? 17.802 21.992 -21.463 1.00 25.08 223 LYS B N 1
ATOM 1501 C CA . LYS A 1 223 ? 17.758 20.791 -22.309 1.00 26.21 223 LYS B CA 1
ATOM 1502 C C . LYS A 1 223 ? 19.040 20.623 -23.141 1.00 25.54 223 LYS B C 1
ATOM 1503 O O . LYS A 1 223 ? 19.578 19.519 -23.232 1.00 25.13 223 LYS B O 1
ATOM 1509 N N . ALA A 1 224 ? 19.536 21.720 -23.720 1.00 24.72 224 ALA B N 1
ATOM 1510 C CA . ALA A 1 224 ? 20.769 21.689 -24.521 1.00 24.63 224 ALA B CA 1
ATOM 1511 C C . ALA A 1 224 ? 21.962 21.237 -23.698 1.00 24.64 224 ALA B C 1
ATOM 1512 O O . ALA A 1 224 ? 22.794 20.450 -24.159 1.00 24.73 224 ALA B O 1
ATOM 1514 N N . ALA A 1 225 ? 22.036 21.720 -22.461 1.00 24.29 225 ALA B N 1
ATOM 1515 C CA . ALA A 1 225 ? 23.144 21.400 -21.580 1.00 24.83 225 ALA B CA 1
ATOM 1516 C C . ALA A 1 225 ? 22.974 20.042 -20.908 1.00 25.70 225 ALA B C 1
ATOM 1517 O O . ALA A 1 225 ? 23.892 19.570 -20.236 1.00 26.52 225 ALA B O 1
ATOM 1519 N N . GLY A 1 226 ? 21.807 19.418 -21.084 1.00 25.47 226 GLY B N 1
ATOM 1520 C CA . GLY A 1 226 ? 21.527 18.100 -20.505 1.00 26.02 226 GLY B CA 1
ATOM 1521 C C . GLY A 1 226 ? 21.504 18.066 -18.988 1.00 26.39 226 GLY B C 1
ATOM 1522 O O . GLY A 1 226 ? 21.964 17.099 -18.363 1.00 26.32 226 GLY B O 1
ATOM 1523 N N . THR A 1 227 ? 20.970 19.119 -18.379 1.00 25.53 227 THR B N 1
ATOM 1524 C CA . THR A 1 227 ? 20.990 19.205 -16.925 1.00 25.60 227 THR B CA 1
ATOM 1525 C C . THR A 1 227 ? 19.556 19.261 -16.381 1.00 26.09 227 THR B C 1
ATOM 1526 O O . THR A 1 227 ? 18.603 19.111 -17.142 1.00 26.09 227 THR B O 1
ATOM 1530 N N . ARG A 1 228 ? 19.427 19.426 -15.068 1.00 25.92 228 ARG B N 1
ATOM 1531 C CA . ARG A 1 228 ? 18.128 19.472 -14.390 1.00 27.03 228 ARG B CA 1
ATOM 1532 C C . ARG A 1 228 ? 18.236 20.537 -13.318 1.00 24.92 228 ARG B C 1
ATOM 1533 O O . ARG A 1 228 ? 19.132 20.483 -12.480 1.00 24.79 228 ARG B O 1
ATOM 1541 N N . VAL A 1 229 ? 17.315 21.494 -13.340 1.00 24.40 229 VAL B N 1
ATOM 1542 C CA . VAL A 1 229 ? 17.434 22.668 -12.478 1.00 23.99 229 VAL B CA 1
ATOM 1543 C C . VAL A 1 229 ? 16.141 22.852 -11.691 1.00 23.71 229 VAL B C 1
ATOM 1544 O O . VAL A 1 229 ? 15.069 22.643 -12.235 1.00 24.94 229 VAL B O 1
ATOM 1548 N N . ARG A 1 230 ? 16.266 23.200 -10.410 1.00 22.90 230 ARG B N 1
ATOM 1549 C CA . ARG A 1 230 ? 15.137 23.714 -9.634 1.00 22.56 230 ARG B CA 1
ATOM 1550 C C . ARG A 1 230 ? 15.315 25.213 -9.435 1.00 21.35 230 ARG B C 1
ATOM 1551 O O . ARG A 1 230 ? 16.368 25.639 -8.980 1.00 21.43 230 ARG B O 1
ATOM 1559 N N . ILE A 1 231 ? 14.298 26.008 -9.756 1.00 20.87 231 ILE B N 1
ATOM 1560 C CA . ILE A 1 231 ? 14.323 27.436 -9.429 1.00 20.79 231 ILE B CA 1
ATOM 1561 C C . ILE A 1 231 ? 13.353 27.669 -8.271 1.00 21.33 231 ILE B C 1
ATOM 1562 O O . ILE A 1 231 ? 12.167 27.348 -8.389 1.00 21.36 231 ILE B O 1
ATOM 1567 N N . GLU A 1 232 ? 13.881 28.169 -7.158 1.00 20.59 232 GLU B N 1
ATOM 1568 C CA . GLU A 1 232 ? 13.076 28.593 -6.011 1.00 21.01 232 GLU B CA 1
ATOM 1569 C C . GLU A 1 232 ? 12.722 30.058 -6.201 1.00 21.06 232 GLU B C 1
ATOM 1570 O O . GLU A 1 232 ? 13.583 30.871 -6.569 1.00 20.45 232 GLU B O 1
ATOM 1576 N N . TYR A 1 233 ? 11.465 30.423 -5.951 1.00 20.64 233 TYR B N 1
ATOM 1577 C CA . TYR A 1 233 ? 11.059 31.837 -6.095 1.00 21.27 233 TYR B CA 1
ATOM 1578 C C . TYR A 1 233 ? 10.836 32.468 -4.731 1.00 22.21 233 TYR B C 1
ATOM 1579 O O . TYR A 1 233 ? 10.192 31.860 -3.884 1.00 22.91 233 TYR B O 1
ATOM 1588 N N . MET A 1 234 ? 11.366 33.675 -4.528 1.00 22.52 234 MET B N 1
ATOM 1589 C CA . MET A 1 234 ? 11.041 34.461 -3.314 1.00 23.87 234 MET B CA 1
ATOM 1590 C C . MET A 1 234 ? 9.601 34.963 -3.367 1.00 24.46 234 MET B C 1
ATOM 1591 O O . MET A 1 234 ? 8.997 35.260 -2.319 1.00 23.97 234 MET B O 1
ATOM 1596 N N . ASP A 1 235 ? 9.080 35.105 -4.586 1.00 24.93 235 ASP B N 1
ATOM 1597 C CA . ASP A 1 235 ? 7.706 35.575 -4.822 1.00 26.42 235 ASP B CA 1
ATOM 1598 C C . ASP A 1 235 ? 7.046 34.654 -5.836 1.00 26.51 235 ASP B C 1
ATOM 1599 O O . ASP A 1 235 ? 7.375 34.687 -7.025 1.00 26.27 235 ASP B O 1
ATOM 1604 N N . ARG A 1 236 ? 6.116 33.826 -5.357 1.00 27.33 236 ARG B N 1
ATOM 1605 C CA . ARG A 1 236 ? 5.403 32.858 -6.205 1.00 28.04 236 ARG B CA 1
ATOM 1606 C C . ARG A 1 236 ? 4.754 33.483 -7.470 1.00 28.27 236 ARG B C 1
ATOM 1607 O O . ARG A 1 236 ? 4.571 32.801 -8.484 1.00 28.45 236 ARG B O 1
ATOM 1615 N N . THR A 1 237 ? 4.431 34.770 -7.419 1.00 29.04 237 THR B N 1
ATOM 1616 C CA . THR A 1 237 ? 3.838 35.470 -8.579 1.00 29.72 237 THR B CA 1
ATOM 1617 C C . THR A 1 237 ? 4.765 35.418 -9.799 1.00 30.00 237 THR B C 1
ATOM 1618 O O . THR A 1 237 ? 4.301 35.350 -10.938 1.00 30.35 237 THR B O 1
ATOM 1622 N N . ALA A 1 238 ? 6.072 35.410 -9.547 1.00 29.36 238 ALA B N 1
ATOM 1623 C CA . ALA A 1 238 ? 7.078 35.378 -10.620 1.00 29.64 238 ALA B CA 1
ATOM 1624 C C . ALA A 1 238 ? 7.264 34.006 -11.276 1.00 30.27 238 ALA B C 1
ATOM 1625 O O . ALA A 1 238 ? 7.899 33.908 -12.339 1.00 30.57 238 ALA B O 1
ATOM 1627 N N . ALA A 1 239 ? 6.754 32.948 -10.648 1.00 30.29 239 ALA B N 1
ATOM 1628 C CA . ALA A 1 239 ? 6.986 31.586 -11.140 1.00 31.29 239 ALA B CA 1
ATOM 1629 C C . ALA A 1 239 ? 6.150 31.290 -12.385 1.00 32.30 239 ALA B C 1
ATOM 1630 O O . ALA A 1 239 ? 4.933 31.520 -12.374 1.00 32.00 239 ALA B O 1
ATOM 1632 N N . PRO A 1 240 ? 6.800 30.794 -13.461 1.00 33.11 240 PRO B N 1
ATOM 1633 C CA . PRO A 1 240 ? 6.082 30.465 -14.697 1.00 33.86 240 PRO B CA 1
ATOM 1634 C C . PRO A 1 240 ? 5.048 29.358 -14.503 1.00 34.18 240 PRO B C 1
ATOM 1635 O O . PRO A 1 240 ? 4.056 29.334 -15.225 1.00 35.76 240 PRO B O 1
ATOM 1639 N N . ASN A 1 241 ? 5.260 28.461 -13.540 1.00 33.97 241 ASN B N 1
ATOM 1640 C CA . ASN A 1 241 ? 4.296 27.395 -13.243 1.00 33.30 241 ASN B CA 1
ATOM 1641 C C . ASN A 1 241 ? 3.348 27.720 -12.071 1.00 33.51 241 ASN B C 1
ATOM 1642 O O . ASN A 1 241 ? 2.583 26.856 -11.626 1.00 33.64 241 ASN B O 1
ATOM 1647 N N . GLY A 1 242 ? 3.433 28.949 -11.563 1.00 32.84 242 GLY B N 1
ATOM 1648 C CA . GLY A 1 242 ? 2.699 29.368 -10.361 1.00 32.27 242 GLY B CA 1
ATOM 1649 C C . GLY A 1 242 ? 3.028 28.612 -9.082 1.00 31.65 242 GLY B C 1
ATOM 1650 O O . GLY A 1 242 ? 2.235 28.610 -8.144 1.00 32.14 242 GLY B O 1
ATOM 1651 N N . GLY A 1 243 ? 4.201 27.974 -9.025 1.00 30.23 243 GLY B N 1
ATOM 1652 C CA . GLY A 1 243 ? 4.616 27.266 -7.816 1.00 28.86 243 GLY B CA 1
ATOM 1653 C C . GLY A 1 243 ? 5.726 27.980 -7.065 1.00 27.59 243 GLY B C 1
ATOM 1654 O O . GLY A 1 243 ? 6.360 28.883 -7.611 1.00 27.83 243 GLY B O 1
ATOM 1655 N N . TRP A 1 244 ? 5.979 27.567 -5.822 1.00 26.14 244 TRP B N 1
ATOM 1656 C CA . TRP A 1 244 ? 7.100 28.118 -5.055 1.00 25.36 244 TRP B CA 1
ATOM 1657 C C . TRP A 1 244 ? 8.448 27.717 -5.641 1.00 24.61 244 TRP B C 1
ATOM 1658 O O . TRP A 1 244 ? 9.436 28.432 -5.480 1.00 23.16 244 TRP B O 1
ATOM 1669 N N . HIS A 1 245 ? 8.474 26.566 -6.310 1.00 24.37 245 HIS B N 1
ATOM 1670 C CA . HIS A 1 245 ? 9.643 26.188 -7.119 1.00 25.13 245 HIS B CA 1
ATOM 1671 C C . HIS A 1 245 ? 9.205 25.631 -8.468 1.00 25.68 245 HIS B C 1
ATOM 1672 O O . HIS A 1 245 ? 8.034 25.245 -8.662 1.00 25.34 245 HIS B O 1
ATOM 1679 N N . TYR A 1 246 ? 10.150 25.586 -9.402 1.00 25.50 246 TYR B N 1
ATOM 1680 C CA . TYR A 1 246 ? 9.867 25.177 -10.766 1.00 26.05 246 TYR B CA 1
ATOM 1681 C C . TYR A 1 246 ? 11.037 24.310 -11.208 1.00 26.79 246 TYR B C 1
ATOM 1682 O O . TYR A 1 246 ? 12.176 24.768 -11.209 1.00 25.38 246 TYR B O 1
ATOM 1691 N N . ASP A 1 247 ? 10.736 23.051 -11.514 1.00 27.76 247 ASP B N 1
ATOM 1692 C CA . ASP A 1 247 ? 11.725 22.085 -11.968 1.00 29.47 247 ASP B CA 1
ATOM 1693 C C . ASP A 1 247 ? 11.741 22.016 -13.500 1.00 30.19 247 ASP B C 1
ATOM 1694 O O . ASP A 1 247 ? 10.691 21.879 -14.157 1.00 30.42 247 ASP B O 1
ATOM 1699 N N . ILE A 1 248 ? 12.940 22.126 -14.062 1.00 30.97 248 ILE B N 1
ATOM 1700 C CA . ILE A 1 248 ? 13.146 22.148 -15.512 1.00 32.72 248 ILE B CA 1
ATOM 1701 C C . ILE A 1 248 ? 14.193 21.089 -15.862 1.00 34.34 248 ILE B C 1
ATOM 1702 O O . ILE A 1 248 ? 15.247 21.047 -15.237 1.00 31.84 248 ILE B O 1
ATOM 1707 N N . PRO A 1 249 ? 13.894 20.210 -16.845 1.00 37.28 249 PRO B N 1
ATOM 1708 C CA . PRO A 1 249 ? 12.658 20.144 -17.643 1.00 40.18 249 PRO B CA 1
ATOM 1709 C C . PRO A 1 249 ? 11.482 19.552 -16.855 1.00 42.68 249 PRO B C 1
ATOM 1710 O O . PRO A 1 249 ? 11.696 18.822 -15.886 1.00 42.80 249 PRO B O 1
ATOM 1714 N N . SER A 1 250 ? 10.259 19.893 -17.260 1.00 46.51 250 SER B N 1
ATOM 1715 C CA . SER A 1 250 ? 9.040 19.321 -16.669 1.00 50.31 250 SER B CA 1
ATOM 1716 C C . SER A 1 250 ? 8.970 17.823 -16.957 1.00 52.85 250 SER B C 1
ATOM 1717 O O . SER A 1 250 ? 8.445 17.412 -17.996 1.00 53.80 250 SER B O 1
ATOM 1720 N N . ASP A 1 251 ? 9.501 17.009 -16.046 1.00 55.77 251 ASP B N 1
ATOM 1721 C CA . ASP A 1 251 ? 9.594 15.562 -16.277 1.00 58.58 251 ASP B CA 1
ATOM 1722 C C . ASP A 1 251 ? 8.419 14.756 -15.741 1.00 60.37 251 ASP B C 1
ATOM 1723 O O . ASP A 1 251 ? 7.758 14.049 -16.504 1.00 60.98 251 ASP B O 1
ATOM 1728 N N . ASP A 1 252 ? 8.175 14.884 -14.434 1.00 62.24 252 ASP B N 1
ATOM 1729 C CA . ASP A 1 252 ? 7.281 14.012 -13.645 1.00 64.12 252 ASP B CA 1
ATOM 1730 C C . ASP A 1 252 ? 8.069 12.846 -13.027 1.00 64.70 252 ASP B C 1
ATOM 1731 O O . ASP A 1 252 ? 7.545 12.105 -12.184 1.00 65.25 252 ASP B O 1
ATOM 1736 N N . GLN A 1 253 ? 9.330 12.706 -13.443 1.00 64.95 253 GLN B N 1
ATOM 1737 C CA . GLN A 1 253 ? 10.216 11.664 -12.919 1.00 65.24 253 GLN B CA 1
ATOM 1738 C C . GLN A 1 253 ? 10.903 12.097 -11.630 1.00 64.75 253 GLN B C 1
ATOM 1739 O O . GLN A 1 253 ? 11.278 13.266 -11.480 1.00 64.67 253 GLN B O 1
ATOM 1745 N N . GLN A 1 254 ? 11.055 11.147 -10.706 1.00 64.19 254 GLN B N 1
ATOM 1746 C CA . GLN A 1 254 ? 11.703 11.398 -9.417 1.00 63.36 254 GLN B CA 1
ATOM 1747 C C . GLN A 1 254 ? 13.227 11.351 -9.566 1.00 62.01 254 GLN B C 1
ATOM 1748 O O . GLN A 1 254 ? 13.864 10.297 -9.401 1.00 62.41 254 GLN B O 1
ATOM 1754 N N . ILE A 1 255 ? 13.792 12.503 -9.921 1.00 59.82 255 ILE B N 1
ATOM 1755 C CA . ILE A 1 255 ? 15.240 12.700 -10.007 1.00 57.51 255 ILE B CA 1
ATOM 1756 C C . ILE A 1 255 ? 15.508 14.092 -9.446 1.00 55.08 255 ILE B C 1
ATOM 1757 O O . ILE A 1 255 ? 14.927 15.076 -9.909 1.00 55.28 255 ILE B O 1
ATOM 1762 N N . ALA A 1 256 ? 16.364 14.171 -8.433 1.00 52.03 256 ALA B N 1
ATOM 1763 C CA . ALA A 1 256 ? 16.665 15.450 -7.808 1.00 48.89 256 ALA B CA 1
ATOM 1764 C C . ALA A 1 256 ? 17.297 16.406 -8.836 1.00 46.02 256 ALA B C 1
ATOM 1765 O O . ALA A 1 256 ? 18.044 15.967 -9.726 1.00 45.94 256 ALA B O 1
ATOM 1767 N N . PRO A 1 257 ? 16.961 17.706 -8.756 1.00 43.29 257 PRO B N 1
ATOM 1768 C CA . PRO A 1 257 ? 17.682 18.674 -9.588 1.00 40.09 257 PRO B CA 1
ATOM 1769 C C . PRO A 1 257 ? 19.152 18.677 -9.212 1.00 37.18 257 PRO B C 1
ATOM 1770 O O . PRO A 1 257 ? 19.497 18.430 -8.055 1.00 37.82 257 PRO B O 1
ATOM 1774 N N . GLU A 1 258 ? 20.035 18.947 -10.158 1.00 33.02 258 GLU B N 1
ATOM 1775 C CA . GLU A 1 258 ? 21.436 18.981 -9.802 1.00 29.59 258 GLU B CA 1
ATOM 1776 C C . GLU A 1 258 ? 21.981 20.404 -9.660 1.00 27.23 258 GLU B C 1
ATOM 1777 O O . GLU A 1 258 ? 23.117 20.592 -9.213 1.00 26.34 258 GLU B O 1
ATOM 1783 N N . ILE A 1 259 ? 21.177 21.385 -10.062 1.00 23.97 259 ILE B N 1
ATOM 1784 C CA . ILE A 1 259 ? 21.497 22.816 -9.834 1.00 22.26 259 ILE B CA 1
ATOM 1785 C C . ILE A 1 259 ? 20.247 23.442 -9.239 1.00 21.62 259 ILE B C 1
ATOM 1786 O O . ILE A 1 259 ? 19.151 23.210 -9.748 1.00 20.99 259 ILE B O 1
ATOM 1791 N N . THR A 1 260 ? 20.403 24.222 -8.173 1.00 20.82 260 THR B N 1
ATOM 1792 C CA . THR A 1 260 ? 19.253 24.959 -7.609 1.00 20.88 260 THR B CA 1
ATOM 1793 C C . THR A 1 260 ? 19.560 26.437 -7.653 1.00 19.41 260 THR B C 1
ATOM 1794 O O . THR A 1 260 ? 20.660 26.825 -7.280 1.00 18.70 260 THR B O 1
ATOM 1798 N N . LEU A 1 261 ? 18.614 27.233 -8.156 1.00 18.90 261 LEU B N 1
ATOM 1799 C CA . LEU A 1 261 ? 18.769 28.690 -8.215 1.00 18.02 261 LEU B CA 1
ATOM 1800 C C . LEU A 1 261 ? 17.694 29.361 -7.367 1.00 18.93 261 LEU B C 1
ATOM 1801 O O . LEU A 1 261 ? 16.650 28.762 -7.097 1.00 18.97 261 LEU B O 1
ATOM 1806 N N . LEU A 1 262 ? 17.978 30.588 -6.943 1.00 18.21 262 LEU B N 1
ATOM 1807 C CA . LEU A 1 262 ? 16.980 31.438 -6.288 1.00 18.32 262 LEU B CA 1
ATOM 1808 C C . LEU A 1 262 ? 16.700 32.623 -7.199 1.00 18.54 262 LEU B C 1
ATOM 1809 O O . LEU A 1 262 ? 17.616 33.329 -7.617 1.00 18.75 262 LEU B O 1
ATOM 1814 N N . TYR A 1 263 ? 15.427 32.854 -7.479 1.00 18.51 263 TYR B N 1
ATOM 1815 C CA . TYR A 1 263 ? 15.044 34.027 -8.224 1.00 18.58 263 TYR B CA 1
ATOM 1816 C C . TYR A 1 263 ? 14.449 35.110 -7.328 1.00 19.38 263 TYR B C 1
ATOM 1817 O O . TYR A 1 263 ? 13.502 34.848 -6.550 1.00 19.43 263 TYR B O 1
ATOM 1826 N N . ARG A 1 264 ? 15.008 36.313 -7.471 1.00 19.32 264 ARG B N 1
ATOM 1827 C CA . ARG A 1 264 ? 14.450 37.555 -6.903 1.00 20.29 264 ARG B CA 1
ATOM 1828 C C . ARG A 1 264 ? 14.453 38.556 -8.032 1.00 20.51 264 ARG B C 1
ATOM 1829 O O . ARG A 1 264 ? 15.169 38.370 -9.019 1.00 20.59 264 ARG B O 1
ATOM 1837 N N . PRO A 1 265 ? 13.667 39.649 -7.911 1.00 21.29 265 PRO B N 1
ATOM 1838 C CA . PRO A 1 265 ? 13.673 40.625 -9.003 1.00 21.89 265 PRO B CA 1
ATOM 1839 C C . PRO A 1 265 ? 15.096 41.064 -9.357 1.00 22.38 265 PRO B C 1
ATOM 1840 O O . PRO A 1 265 ? 15.825 41.553 -8.488 1.00 22.57 265 PRO B O 1
ATOM 1844 N N . GLY A 1 266 ? 15.504 40.837 -10.605 1.00 22.42 266 GLY B N 1
ATOM 1845 C CA . GLY A 1 266 ? 16.832 41.249 -11.041 1.00 22.79 266 GLY B CA 1
ATOM 1846 C C . GLY A 1 266 ? 17.966 40.250 -10.792 1.00 22.87 266 GLY B C 1
ATOM 1847 O O . GLY A 1 266 ? 19.137 40.564 -11.086 1.00 23.65 266 GLY B O 1
ATOM 1848 N N . HIS A 1 267 ? 17.655 39.061 -10.256 1.00 21.51 267 HIS B N 1
ATOM 1849 C CA . HIS A 1 267 ? 18.702 38.138 -9.791 1.00 21.76 267 HIS B CA 1
ATOM 1850 C C . HIS A 1 267 ? 18.360 36.663 -9.963 1.00 21.57 267 HIS B C 1
ATOM 1851 O O . HIS A 1 267 ? 17.304 36.221 -9.505 1.00 21.74 267 HIS B O 1
ATOM 1858 N N . TYR A 1 268 ? 19.296 35.895 -10.524 1.00 20.23 268 TYR B N 1
ATOM 1859 C CA . TYR A 1 268 ? 19.311 34.443 -10.346 1.00 20.03 268 TYR B CA 1
ATOM 1860 C C . TYR A 1 268 ? 20.607 34.122 -9.633 1.00 20.70 268 TYR B C 1
ATOM 1861 O O . TYR A 1 268 ? 21.688 34.364 -10.180 1.00 21.80 268 TYR B O 1
ATOM 1870 N N . ASP A 1 269 ? 20.522 33.591 -8.424 1.00 18.84 269 ASP B N 1
ATOM 1871 C CA . ASP A 1 269 ? 21.716 33.233 -7.688 1.00 18.95 269 ASP B CA 1
ATOM 1872 C C . ASP A 1 269 ? 21.751 31.738 -7.460 1.00 18.56 269 ASP B C 1
ATOM 1873 O O . ASP A 1 269 ? 20.701 31.092 -7.415 1.00 18.48 269 ASP B O 1
ATOM 1878 N N . VAL A 1 270 ? 22.944 31.170 -7.336 1.00 17.63 270 VAL B N 1
ATOM 1879 C CA . VAL A 1 270 ? 23.039 29.730 -7.064 1.00 17.39 270 VAL B CA 1
ATOM 1880 C C . VAL A 1 270 ? 22.901 29.462 -5.563 1.00 17.48 270 VAL B C 1
ATOM 1881 O O . VAL A 1 270 ? 23.511 30.153 -4.740 1.00 17.20 270 VAL B O 1
ATOM 1885 N N . ILE A 1 271 ? 22.082 28.471 -5.205 1.00 17.22 271 ILE B N 1
ATOM 1886 C CA . ILE A 1 271 ? 21.914 28.112 -3.785 1.00 18.16 271 ILE B CA 1
ATOM 1887 C C . ILE A 1 271 ? 22.208 26.638 -3.546 1.00 19.68 271 ILE B C 1
ATOM 1888 O O . ILE A 1 271 ? 22.101 25.827 -4.462 1.00 20.49 271 ILE B O 1
ATOM 1893 N N . TYR A 1 272 ? 22.585 26.324 -2.314 1.00 20.72 272 TYR B N 1
ATOM 1894 C CA . TYR A 1 272 ? 23.150 25.017 -1.978 1.00 22.49 272 TYR B CA 1
ATOM 1895 C C . TYR A 1 272 ? 22.458 24.424 -0.767 1.00 24.42 272 TYR B C 1
ATOM 1896 O O . TYR A 1 272 ? 22.379 25.057 0.286 1.00 23.11 272 TYR B O 1
ATOM 1905 N N . LYS A 1 273 ? 21.963 23.199 -0.930 1.00 27.01 273 LYS B N 1
ATOM 1906 C CA . LYS A 1 273 ? 21.272 22.488 0.140 1.00 30.96 273 LYS B CA 1
ATOM 1907 C C . LYS A 1 273 ? 22.194 22.211 1.315 1.00 32.73 273 LYS B C 1
ATOM 1908 O O . LYS A 1 273 ? 23.387 21.935 1.124 1.00 33.03 273 LYS B O 1
ATOM 1914 N N . LYS A 1 274 ? 21.654 22.277 2.528 1.00 35.05 274 LYS B N 1
ATOM 1915 C CA . LYS A 1 274 ? 22.409 21.889 3.713 1.00 38.42 274 LYS B CA 1
ATOM 1916 C C . LYS A 1 274 ? 22.731 20.397 3.612 1.00 40.52 274 LYS B C 1
ATOM 1917 O O . LYS A 1 274 ? 21.901 19.611 3.149 1.00 41.22 274 LYS B O 1
ATOM 1923 N N . ASP A 1 275 ? 23.920 20.020 4.063 1.00 43.05 275 ASP B N 1
ATOM 1924 C CA . ASP A 1 275 ? 24.370 18.625 3.998 1.00 45.75 275 ASP B CA 1
ATOM 1925 C C . ASP A 1 275 ? 23.504 17.661 4.820 1.00 46.59 275 ASP B C 1
ATOM 1926 O O . ASP A 1 275 ? 23.350 17.827 6.032 1.00 48.02 275 ASP B O 1
ATOM 1931 N N . GLY B 2 3 ? 50.063 42.538 -29.105 1.00 44.40 3 GLY D N 1
ATOM 1932 C CA . GLY B 2 3 ? 49.582 42.199 -30.477 1.00 43.75 3 GLY D CA 1
ATOM 1933 C C . GLY B 2 3 ? 48.074 42.014 -30.515 1.00 42.81 3 GLY D C 1
ATOM 1934 O O . GLY B 2 3 ? 47.427 41.859 -29.475 1.00 43.05 3 GLY D O 1
ATOM 1935 N N . LEU B 2 4 ? 47.517 42.026 -31.721 1.00 41.79 4 LEU D N 1
ATOM 1936 C CA . LEU B 2 4 ? 46.074 41.903 -31.902 1.00 40.04 4 LEU D CA 1
ATOM 1937 C C . LEU B 2 4 ? 45.602 40.504 -31.533 1.00 38.38 4 LEU D C 1
ATOM 1938 O O . LEU B 2 4 ? 46.356 39.540 -31.699 1.00 38.66 4 LEU D O 1
ATOM 1943 N N . PRO B 2 5 ? 44.348 40.376 -31.056 1.00 36.55 5 PRO D N 1
ATOM 1944 C CA . PRO B 2 5 ? 43.751 39.050 -30.875 1.00 35.15 5 PRO D CA 1
ATOM 1945 C C . PRO B 2 5 ? 43.747 38.262 -32.191 1.00 34.10 5 PRO D C 1
ATOM 1946 O O . PRO B 2 5 ? 43.622 38.856 -33.267 1.00 33.33 5 PRO D O 1
ATOM 1950 N N . ARG B 2 6 ? 43.894 36.938 -32.090 1.00 33.16 6 ARG D N 1
ATOM 1951 C CA A ARG B 2 6 ? 43.876 36.050 -33.250 0.52 33.06 6 ARG D CA 1
ATOM 1952 C CA B ARG B 2 6 ? 43.868 36.045 -33.256 0.48 32.89 6 ARG D CA 1
ATOM 1953 C C . ARG B 2 6 ? 42.628 36.265 -34.128 1.00 32.08 6 ARG D C 1
ATOM 1954 O O . ARG B 2 6 ? 42.701 36.203 -35.355 1.00 32.01 6 ARG D O 1
ATOM 1969 N N . ARG B 2 7 ? 41.492 36.507 -33.486 1.00 30.80 7 ARG D N 1
ATOM 1970 C CA . ARG B 2 7 ? 40.231 36.763 -34.189 1.00 29.66 7 ARG D CA 1
ATOM 1971 C C . ARG B 2 7 ? 40.341 37.923 -35.197 1.00 28.47 7 ARG D C 1
ATOM 1972 O O . ARG B 2 7 ? 39.889 37.801 -36.345 1.00 27.93 7 ARG D O 1
ATOM 1980 N N . ILE B 2 8 ? 40.941 39.034 -34.777 1.00 27.64 8 ILE D N 1
ATOM 1981 C CA . ILE B 2 8 ? 41.069 40.208 -35.658 1.00 27.47 8 ILE D CA 1
ATOM 1982 C C . ILE B 2 8 ? 42.088 39.956 -36.777 1.00 27.47 8 ILE D C 1
ATOM 1983 O O . ILE B 2 8 ? 41.853 40.295 -37.928 1.00 26.65 8 ILE D O 1
ATOM 1988 N N . ILE B 2 9 ? 43.220 39.332 -36.440 1.00 27.76 9 ILE D N 1
ATOM 1989 C CA . ILE B 2 9 ? 44.206 38.972 -37.469 1.00 28.58 9 ILE D CA 1
ATOM 1990 C C . ILE B 2 9 ? 43.564 38.131 -38.573 1.00 28.45 9 ILE D C 1
ATOM 1991 O O . ILE B 2 9 ? 43.762 38.385 -39.760 1.00 28.65 9 ILE D O 1
ATOM 1996 N N . LYS B 2 10 ? 42.791 37.126 -38.172 1.00 29.05 10 LYS D N 1
ATOM 1997 C CA . LYS B 2 10 ? 42.130 36.232 -39.127 1.00 29.77 10 LYS D CA 1
ATOM 1998 C C . LYS B 2 10 ? 41.090 36.967 -39.973 1.00 28.87 10 LYS D C 1
ATOM 1999 O O . LYS B 2 10 ? 41.042 36.807 -41.198 1.00 29.03 10 LYS D O 1
ATOM 2005 N N . GLU B 2 11 ? 40.251 37.779 -39.338 1.00 27.93 11 GLU D N 1
ATOM 2006 C CA . GLU B 2 11 ? 39.273 38.528 -40.133 1.00 27.29 11 GLU D CA 1
ATOM 2007 C C . GLU B 2 11 ? 39.941 39.448 -41.144 1.00 27.43 11 GLU D C 1
ATOM 2008 O O . GLU B 2 11 ? 39.457 39.602 -42.261 1.00 27.48 11 GLU D O 1
ATOM 2014 N N . THR B 2 12 ? 41.025 40.095 -40.732 1.00 27.32 12 THR D N 1
ATOM 2015 C CA . THR B 2 12 ? 41.741 41.011 -41.600 1.00 28.94 12 THR D CA 1
ATOM 2016 C C . THR B 2 12 ? 42.323 40.260 -42.807 1.00 29.91 12 THR D C 1
ATOM 2017 O O . THR B 2 12 ? 42.198 40.703 -43.956 1.00 30.34 12 THR D O 1
ATOM 2021 N N . GLN B 2 13 ? 42.941 39.115 -42.539 1.00 31.39 13 GLN D N 1
ATOM 2022 C CA . GLN B 2 13 ? 43.497 38.286 -43.613 1.00 32.83 13 GLN D CA 1
ATOM 2023 C C . GLN B 2 13 ? 42.432 37.857 -44.626 1.00 32.96 13 GLN D C 1
ATOM 2024 O O . GLN B 2 13 ? 42.650 37.973 -45.846 1.00 32.97 13 GLN D O 1
ATOM 2030 N N . ARG B 2 14 ? 41.288 37.390 -44.119 1.00 33.11 14 ARG D N 1
ATOM 2031 C CA A ARG B 2 14 ? 40.173 36.935 -44.958 0.52 33.65 14 ARG D CA 1
ATOM 2032 C CA B ARG B 2 14 ? 40.192 36.937 -44.970 0.48 33.40 14 ARG D CA 1
ATOM 2033 C C . ARG B 2 14 ? 39.563 38.076 -45.771 1.00 33.67 14 ARG D C 1
ATOM 2034 O O . ARG B 2 14 ? 39.188 37.887 -46.926 1.00 33.43 14 ARG D O 1
ATOM 2049 N N . LEU B 2 15 ? 39.454 39.260 -45.162 1.00 33.74 15 LEU D N 1
ATOM 2050 C CA . LEU B 2 15 ? 38.933 40.435 -45.877 1.00 34.68 15 LEU D CA 1
ATOM 2051 C C . LEU B 2 15 ? 39.841 40.850 -47.022 1.00 35.71 15 LEU D C 1
ATOM 2052 O O . LEU B 2 15 ? 39.375 41.294 -48.079 1.00 36.16 15 LEU D O 1
ATOM 2057 N N . LEU B 2 16 ? 41.143 40.723 -46.809 1.00 36.27 16 LEU D N 1
ATOM 2058 C CA . LEU B 2 16 ? 42.073 41.118 -47.844 1.00 37.03 16 LEU D CA 1
ATOM 2059 C C . LEU B 2 16 ? 42.152 40.048 -48.941 1.00 37.22 16 LEU D C 1
ATOM 2060 O O . LEU B 2 16 ? 42.231 40.386 -50.119 1.00 37.44 16 LEU D O 1
ATOM 2065 N N . ALA B 2 17 ? 42.054 38.772 -48.558 1.00 37.61 17 ALA D N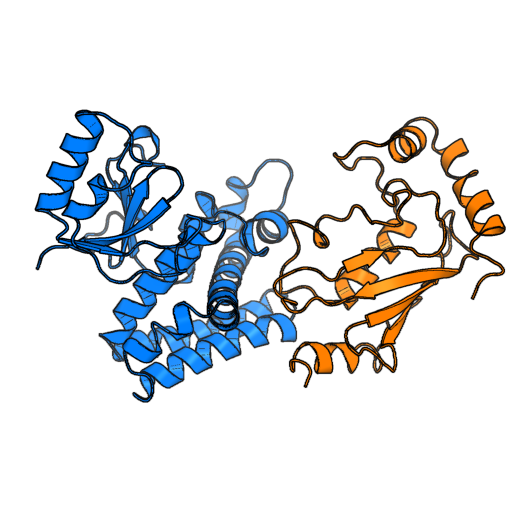 1
ATOM 2066 C CA . ALA B 2 17 ? 42.102 37.657 -49.525 1.00 37.82 17 ALA D CA 1
ATOM 2067 C C . ALA B 2 17 ? 40.810 37.540 -50.330 1.00 37.94 17 ALA D C 1
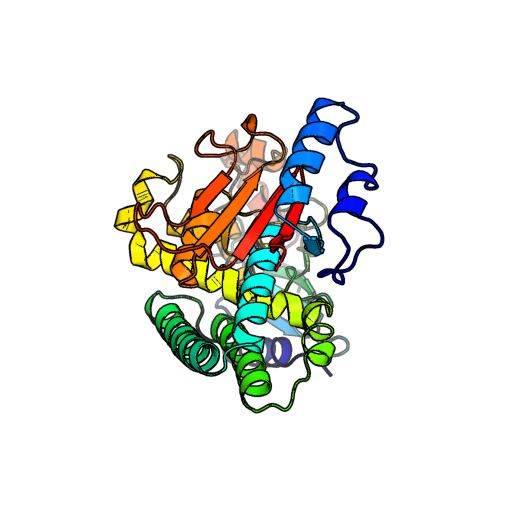ATOM 2068 O O . ALA B 2 17 ? 40.850 37.237 -51.527 1.00 38.00 17 ALA D O 1
ATOM 2070 N N . GLU B 2 18 ? 39.674 37.781 -49.669 1.00 37.15 18 GLU D N 1
ATOM 2071 C CA . GLU B 2 18 ? 38.347 37.671 -50.290 1.00 37.15 18 GLU D CA 1
ATOM 2072 C C . GLU B 2 18 ? 37.451 38.883 -49.969 1.00 35.55 18 GLU D C 1
ATOM 2073 O O . GLU B 2 18 ? 36.568 38.805 -49.105 1.00 34.70 18 GLU D O 1
ATOM 2079 N N . PRO B 2 19 ? 37.678 40.000 -50.674 1.00 34.35 19 PRO D N 1
ATOM 2080 C CA . PRO B 2 19 ? 36.886 41.209 -50.419 1.00 33.20 19 PRO D CA 1
ATOM 2081 C C . PRO B 2 19 ? 35.406 40.981 -50.715 1.00 32.20 19 PRO D C 1
ATOM 2082 O O . PRO B 2 19 ? 35.061 40.110 -51.526 1.00 31.94 19 PRO D O 1
ATOM 2086 N N . VAL B 2 20 ? 34.540 41.759 -50.062 1.00 30.58 20 VAL D N 1
ATOM 2087 C CA . VAL B 2 20 ? 33.119 41.736 -50.373 1.00 29.66 20 VAL D CA 1
ATOM 2088 C C . VAL B 2 20 ? 32.917 42.470 -51.706 1.00 29.16 20 VAL D C 1
ATOM 2089 O O . VAL B 2 20 ? 33.415 43.593 -51.861 1.00 28.34 20 VAL D O 1
ATOM 2093 N N . PRO B 2 21 ? 32.208 41.837 -52.671 1.00 28.85 21 PRO D N 1
ATOM 2094 C CA . PRO B 2 21 ? 31.978 42.471 -53.973 1.00 28.37 21 PRO D CA 1
ATOM 2095 C C . PRO B 2 21 ? 31.333 43.843 -53.820 1.00 27.44 21 PRO D C 1
ATOM 2096 O O . PRO B 2 21 ? 30.356 43.984 -53.068 1.00 27.06 21 PRO D O 1
ATOM 2100 N N . GLY B 2 22 ? 31.897 44.842 -54.498 1.00 25.67 22 GLY D N 1
ATOM 2101 C CA . GLY B 2 22 ? 31.417 46.239 -54.407 1.00 24.63 22 GLY D CA 1
ATOM 2102 C C . GLY B 2 22 ? 31.872 47.020 -53.176 1.00 24.03 22 GLY D C 1
ATOM 2103 O O . GLY B 2 22 ? 31.459 48.173 -52.993 1.00 23.42 22 GLY D O 1
ATOM 2104 N N . ILE B 2 23 ? 32.723 46.410 -52.348 1.00 23.38 23 ILE D N 1
ATOM 2105 C CA . ILE B 2 23 ? 33.225 47.050 -51.124 1.00 23.72 23 ILE D CA 1
ATOM 2106 C C . ILE B 2 23 ? 34.742 46.937 -50.947 1.00 24.63 23 ILE D C 1
ATOM 2107 O O . ILE B 2 23 ? 35.307 45.834 -50.968 1.00 24.56 23 ILE D O 1
ATOM 2112 N N . LYS B 2 24 ? 35.399 48.079 -50.775 1.00 25.14 24 LYS D N 1
ATOM 2113 C CA . LYS B 2 24 ? 36.803 48.075 -50.370 1.00 26.70 24 LYS D CA 1
ATOM 2114 C C . LYS B 2 24 ? 36.887 48.242 -48.856 1.00 26.58 24 LYS D C 1
ATOM 2115 O O . LYS B 2 24 ? 36.229 49.123 -48.288 1.00 26.28 24 LYS D O 1
ATOM 2121 N N . ALA B 2 25 ? 37.681 47.400 -48.202 1.00 26.77 25 ALA D N 1
ATOM 2122 C CA . ALA B 2 25 ? 37.911 47.533 -46.761 1.00 27.19 25 ALA D CA 1
ATOM 2123 C C . ALA B 2 25 ? 39.351 47.168 -46.412 1.00 28.43 25 ALA D C 1
ATOM 2124 O O . ALA B 2 25 ? 39.785 46.036 -46.671 1.00 28.86 25 ALA D O 1
ATOM 2126 N N . GLU B 2 26 ? 40.080 48.113 -45.823 1.00 28.63 26 GLU D N 1
ATOM 2127 C CA . GLU B 2 26 ? 41.508 47.925 -45.544 1.00 30.12 26 GLU D CA 1
ATOM 2128 C C . GLU B 2 26 ? 41.865 48.505 -44.180 1.00 28.95 26 GLU D C 1
ATOM 2129 O O . GLU B 2 26 ? 41.385 49.600 -43.842 1.00 28.93 26 GLU D O 1
ATOM 2135 N N . PRO B 2 27 ? 42.726 47.814 -43.412 1.00 28.83 27 PRO D N 1
ATOM 2136 C CA . PRO B 2 27 ? 43.178 48.392 -42.150 1.00 28.99 27 PRO D CA 1
ATOM 2137 C C . PRO B 2 27 ? 44.083 49.601 -42.350 1.00 29.87 27 PRO D C 1
ATOM 2138 O O . PRO B 2 27 ? 44.806 49.695 -43.355 1.00 29.87 27 PRO D O 1
ATOM 2142 N N . ASP B 2 28 ? 44.021 50.527 -41.399 1.00 30.49 28 ASP D N 1
ATOM 2143 C CA . ASP B 2 28 ? 44.903 51.684 -41.358 1.00 32.55 28 ASP D CA 1
ATOM 2144 C C . ASP B 2 28 ? 46.308 51.187 -41.029 1.00 33.44 28 ASP D C 1
ATOM 2145 O O . ASP B 2 28 ? 46.454 50.276 -40.233 1.00 33.19 28 ASP D O 1
ATOM 2150 N N . GLU B 2 29 ? 47.334 51.795 -41.622 1.00 35.57 29 GLU D N 1
ATOM 2151 C CA . GLU B 2 29 ? 48.716 51.346 -41.362 1.00 37.49 29 GLU D CA 1
ATOM 2152 C C . GLU B 2 29 ? 49.244 51.695 -39.961 1.00 37.25 29 GLU D C 1
ATOM 2153 O O . GLU B 2 29 ? 50.205 51.077 -39.495 1.00 38.16 29 GLU D O 1
ATOM 2159 N N . SER B 2 30 ? 48.615 52.665 -39.297 1.00 36.64 30 SER D N 1
ATOM 2160 C CA . SER B 2 30 ? 49.015 53.082 -37.950 1.00 36.57 30 SER D CA 1
ATOM 2161 C C . SER B 2 30 ? 48.174 52.427 -36.853 1.00 35.27 30 SER D C 1
ATOM 2162 O O . SER B 2 30 ? 48.652 52.240 -35.737 1.00 36.30 30 SER D O 1
ATOM 2165 N N . ASN B 2 31 ? 46.919 52.103 -37.160 1.00 33.13 31 ASN D N 1
ATOM 2166 C CA . ASN B 2 31 ? 46.016 51.512 -36.167 1.00 31.12 31 ASN D CA 1
ATOM 2167 C C . ASN B 2 31 ? 45.263 50.333 -36.790 1.00 30.74 31 ASN D C 1
ATOM 2168 O O . ASN B 2 31 ? 44.330 50.522 -37.568 1.00 30.07 31 ASN D O 1
ATOM 2173 N N . ALA B 2 32 ? 45.694 49.122 -36.448 1.00 29.35 32 ALA D N 1
ATOM 2174 C CA . ALA B 2 32 ? 45.164 47.903 -37.055 1.00 28.92 32 ALA D CA 1
ATOM 2175 C C . ALA B 2 32 ? 43.712 47.568 -36.663 1.00 27.79 32 ALA D C 1
ATOM 2176 O O . ALA B 2 32 ? 43.128 46.618 -37.207 1.00 28.01 32 ALA D O 1
ATOM 2178 N N . ARG B 2 33 ? 43.131 48.335 -35.739 1.00 25.41 33 ARG D N 1
ATOM 2179 C CA . ARG B 2 33 ? 41.726 48.144 -35.361 1.00 24.27 33 ARG D CA 1
ATOM 2180 C C . ARG B 2 33 ? 40.802 49.060 -36.176 1.00 23.80 33 ARG D C 1
ATOM 2181 O O . ARG B 2 33 ? 39.569 48.964 -36.082 1.00 23.31 33 ARG D O 1
ATOM 2189 N N . TYR B 2 34 ? 41.418 49.921 -36.966 1.00 23.13 34 TYR D N 1
ATOM 2190 C CA . TYR B 2 34 ? 40.756 50.988 -37.700 1.00 23.82 34 TYR D CA 1
ATOM 2191 C C . TYR B 2 34 ? 40.763 50.638 -39.182 1.00 23.62 34 TYR D C 1
ATOM 2192 O O . TYR B 2 34 ? 41.823 50.410 -39.762 1.00 24.15 34 TYR D O 1
ATOM 2201 N N . PHE B 2 35 ? 39.574 50.556 -39.782 1.00 23.16 35 PHE D N 1
ATOM 2202 C CA . PHE B 2 35 ? 39.434 50.176 -41.188 1.00 23.15 35 PHE D CA 1
ATOM 2203 C C . PHE B 2 35 ? 38.866 51.305 -42.020 1.00 23.40 35 PHE D C 1
ATOM 2204 O O . PHE B 2 35 ? 37.877 51.934 -41.620 1.00 22.64 35 PHE D O 1
ATOM 2212 N N . HIS B 2 36 ? 39.482 51.549 -43.177 1.00 23.43 36 HIS D N 1
ATOM 2213 C CA . HIS B 2 36 ? 38.943 52.491 -44.173 1.00 24.80 36 HIS D CA 1
ATOM 2214 C C . HIS B 2 36 ? 38.085 51.719 -45.161 1.00 24.57 36 HIS D C 1
ATOM 2215 O O . HIS B 2 36 ? 38.565 50.799 -45.824 1.00 24.65 36 HIS D O 1
ATOM 2222 N N . VAL B 2 37 ? 36.818 52.113 -45.272 1.00 23.18 37 VAL D N 1
ATOM 2223 C CA . VAL B 2 37 ? 35.836 51.391 -46.087 1.00 22.66 37 VAL D CA 1
ATOM 2224 C C . VAL B 2 37 ? 35.271 52.302 -47.181 1.00 22.94 37 VAL D C 1
ATOM 2225 O O . VAL B 2 37 ? 35.047 53.497 -46.969 1.00 22.53 37 VAL D O 1
ATOM 2229 N N . VAL B 2 38 ? 35.082 51.743 -48.370 1.00 22.97 38 VAL D N 1
ATOM 2230 C CA . VAL B 2 38 ? 34.397 52.425 -49.447 1.00 23.06 38 VAL D CA 1
ATOM 2231 C C . VAL B 2 38 ? 33.339 51.469 -50.006 1.00 22.57 38 VAL D C 1
ATOM 2232 O O . VAL B 2 38 ? 33.647 50.341 -50.421 1.00 23.34 38 VAL D O 1
ATOM 2236 N N . ILE B 2 39 ? 32.096 51.916 -50.015 1.00 21.83 39 ILE D N 1
ATOM 2237 C CA . ILE B 2 39 ? 31.007 51.119 -50.579 1.00 21.83 39 ILE D CA 1
ATOM 2238 C C . ILE B 2 39 ? 30.486 51.798 -51.833 1.00 22.43 39 ILE D C 1
ATOM 2239 O O . ILE B 2 39 ? 30.113 52.976 -51.803 1.00 22.21 39 ILE D O 1
ATOM 2244 N N . ALA B 2 40 ? 30.442 51.050 -52.930 1.00 22.97 40 ALA D N 1
ATOM 2245 C CA . ALA B 2 40 ? 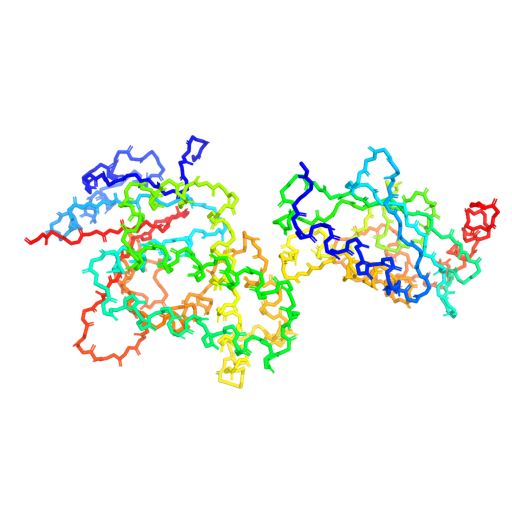29.862 51.569 -54.175 1.00 23.46 40 ALA D CA 1
ATOM 2246 C C . ALA B 2 40 ? 28.345 51.640 -54.035 1.00 23.69 40 ALA D C 1
ATOM 2247 O O . ALA B 2 40 ? 27.722 50.712 -53.506 1.00 23.77 40 ALA D O 1
ATOM 2249 N N . GLY B 2 41 ? 27.752 52.746 -54.485 1.00 23.28 41 GLY D N 1
ATOM 2250 C CA . GLY B 2 41 ? 26.304 52.837 -54.553 1.00 23.99 41 GLY D CA 1
ATOM 2251 C C . GLY B 2 41 ? 25.795 51.706 -55.443 1.00 24.86 41 GLY D C 1
ATOM 2252 O O . GLY B 2 41 ? 26.267 51.555 -56.583 1.00 24.79 41 GLY D O 1
ATOM 2253 N N . PRO B 2 42 ? 24.845 50.893 -54.936 1.00 24.82 42 PRO D N 1
ATOM 2254 C CA . PRO B 2 42 ? 24.425 49.752 -55.752 1.00 25.42 42 PRO D CA 1
ATOM 2255 C C . PRO B 2 42 ? 23.713 50.136 -57.042 1.00 26.09 42 PRO D C 1
ATOM 2256 O O . PRO B 2 42 ? 22.964 51.126 -57.103 1.00 25.75 42 PRO D O 1
ATOM 2260 N N . GLN B 2 43 ? 23.941 49.326 -58.068 1.00 26.91 43 GLN D N 1
ATOM 2261 C CA . GLN B 2 43 ? 23.237 49.505 -59.325 1.00 28.50 43 GLN D CA 1
ATOM 2262 C C . GLN B 2 43 ? 21.730 49.431 -59.058 1.00 28.75 43 GLN D C 1
ATOM 2263 O O . GLN B 2 43 ? 21.286 48.634 -58.224 1.00 29.16 43 GLN D O 1
ATOM 2269 N N . ASP B 2 44 ? 20.972 50.306 -59.715 1.00 29.89 44 ASP D N 1
ATOM 2270 C CA . ASP B 2 44 ? 19.495 50.359 -59.613 1.00 31.79 44 ASP D CA 1
ATOM 2271 C C . ASP B 2 44 ? 18.967 51.048 -58.334 1.00 31.22 44 ASP D C 1
ATOM 2272 O O . ASP B 2 44 ? 17.763 51.287 -58.204 1.00 32.69 44 ASP D O 1
ATOM 2277 N N . SER B 2 45 ? 19.859 51.388 -57.406 1.00 29.95 45 SER D N 1
ATOM 2278 C CA . SER B 2 45 ? 19.468 52.161 -56.227 1.00 28.26 45 SER D CA 1
ATOM 2279 C C . SER B 2 45 ? 19.568 53.666 -56.504 1.00 27.95 45 SER D C 1
ATOM 2280 O O . SER B 2 45 ? 20.190 54.085 -57.480 1.00 27.29 45 SER D O 1
ATOM 2283 N N . PRO B 2 46 ? 18.990 54.500 -55.612 1.00 27.22 46 PRO D N 1
ATOM 2284 C CA . PRO B 2 46 ? 19.134 55.946 -55.767 1.00 26.54 46 PRO D CA 1
ATOM 2285 C C . PRO B 2 46 ? 20.592 56.398 -55.604 1.00 25.17 46 PRO D C 1
ATOM 2286 O O . PRO B 2 46 ? 20.906 57.537 -55.873 1.00 25.57 46 PRO D O 1
ATOM 2290 N N . PHE B 2 47 ? 21.464 55.496 -55.158 1.00 23.85 47 PHE D N 1
ATOM 2291 C CA . PHE B 2 47 ? 22.862 55.817 -54.843 1.00 23.16 47 PHE D CA 1
ATOM 2292 C C . PHE B 2 47 ? 23.843 55.370 -55.923 1.00 23.74 47 PHE D C 1
ATOM 2293 O O . PHE B 2 47 ? 25.073 55.514 -55.777 1.00 23.52 47 PHE D O 1
ATOM 2301 N N . GLU B 2 48 ? 23.295 54.864 -57.024 1.00 24.46 48 GLU D N 1
ATOM 2302 C CA . GLU B 2 48 ? 24.125 54.415 -58.161 1.00 25.40 48 GLU D CA 1
ATOM 2303 C C . GLU B 2 48 ? 25.049 55.530 -58.653 1.00 25.21 48 GLU D C 1
ATOM 2304 O O . GLU B 2 48 ? 24.629 56.682 -58.783 1.00 25.75 48 GLU D O 1
ATOM 2310 N N . GLY B 2 49 ? 26.302 55.181 -58.922 1.00 25.80 49 GLY D N 1
ATOM 2311 C CA . GLY B 2 49 ? 27.308 56.152 -59.347 1.00 26.09 49 GLY D CA 1
ATOM 2312 C C . GLY B 2 49 ? 28.121 56.731 -58.204 1.00 26.17 49 GLY D C 1
ATOM 2313 O O . GLY B 2 49 ? 29.207 57.263 -58.420 1.00 26.28 49 GLY D O 1
ATOM 2314 N N . GLY B 2 50 ? 27.612 56.608 -56.974 1.00 25.69 50 GLY D N 1
ATOM 2315 C CA . GLY B 2 50 ? 28.308 57.174 -55.818 1.00 25.52 50 GLY D CA 1
ATOM 2316 C C . GLY B 2 50 ? 29.338 56.225 -55.243 1.00 24.76 50 GLY D C 1
ATOM 2317 O O . GLY B 2 50 ? 29.233 55.004 -55.405 1.00 25.95 50 GLY D O 1
ATOM 2318 N N . THR B 2 51 ? 30.350 56.796 -54.590 1.00 24.95 51 THR D N 1
ATOM 2319 C CA . THR B 2 51 ? 31.296 56.036 -53.781 1.00 25.32 51 THR D CA 1
ATOM 2320 C C . THR B 2 51 ? 31.219 56.603 -52.371 1.00 23.80 51 THR D C 1
ATOM 2321 O O . THR B 2 51 ? 31.394 57.822 -52.168 1.00 23.75 51 THR D O 1
ATOM 2325 N N . PHE B 2 52 ? 30.950 55.719 -51.411 1.00 21.67 52 PHE D N 1
ATOM 2326 C CA . PHE B 2 52 ? 30.631 56.143 -50.042 1.00 21.49 52 PHE D CA 1
ATOM 2327 C C . PHE B 2 52 ? 31.722 55.723 -49.093 1.00 20.69 52 PHE D C 1
ATOM 2328 O O . PHE B 2 52 ? 31.986 54.528 -48.942 1.00 21.38 52 PHE D O 1
ATOM 2336 N N . LYS B 2 53 ? 32.375 56.707 -48.476 1.00 20.83 53 LYS D N 1
ATOM 2337 C CA . LYS B 2 53 ? 33.440 56.422 -47.522 1.00 21.16 53 LYS D CA 1
ATOM 2338 C C . LYS B 2 53 ? 32.853 56.205 -46.134 1.00 20.80 53 LYS D C 1
ATOM 2339 O O . LYS B 2 53 ? 31.998 56.975 -45.694 1.00 20.62 53 LYS D O 1
ATOM 2345 N N . LEU B 2 54 ? 33.316 55.147 -45.475 1.00 20.26 54 LEU D N 1
ATOM 2346 C CA . LEU B 2 54 ? 32.950 54.850 -44.091 1.00 20.39 54 LEU D CA 1
ATOM 2347 C C . LEU B 2 54 ? 34.198 54.598 -43.255 1.00 21.15 54 LEU D C 1
ATOM 2348 O O . LEU B 2 54 ? 35.260 54.239 -43.782 1.00 21.77 54 LEU D O 1
ATOM 2353 N N . GLU B 2 55 ? 34.076 54.780 -41.946 1.00 20.78 55 GLU D N 1
ATOM 2354 C CA . GLU B 2 55 ? 35.115 54.350 -41.032 1.00 22.18 55 GLU D CA 1
ATOM 2355 C C . GLU B 2 55 ? 34.550 53.267 -40.159 1.00 21.42 55 GLU D C 1
ATOM 2356 O O . GLU B 2 55 ? 33.371 53.301 -39.781 1.00 20.65 55 GLU D O 1
ATOM 2362 N N . LEU B 2 56 ? 35.391 52.294 -39.853 1.00 20.65 56 LEU D N 1
ATOM 2363 C CA . LEU B 2 56 ? 34.991 51.201 -38.985 1.00 20.92 56 LEU D CA 1
ATOM 2364 C C . LEU B 2 56 ? 36.093 50.968 -37.962 1.00 20.67 56 LEU D C 1
ATOM 2365 O O . LEU B 2 56 ? 37.287 50.951 -38.316 1.00 21.22 56 LEU D O 1
ATOM 2370 N N . PHE B 2 57 ? 35.705 50.795 -36.701 1.00 19.92 57 PHE D N 1
ATOM 2371 C CA . PHE B 2 57 ? 36.677 50.577 -35.639 1.00 20.27 57 PHE D CA 1
ATOM 2372 C C . PHE B 2 57 ? 36.291 49.400 -34.760 1.00 20.39 57 PHE D C 1
ATOM 2373 O O . PHE B 2 57 ? 35.130 49.233 -34.406 1.00 19.72 57 PHE D O 1
ATOM 2381 N N . LEU B 2 58 ? 37.275 48.573 -34.416 1.00 19.81 58 LEU D N 1
ATOM 2382 C CA . LEU B 2 58 ? 37.019 47.435 -33.547 1.00 20.65 58 LEU D CA 1
ATOM 2383 C C . LEU B 2 58 ? 37.465 47.770 -32.121 1.00 21.77 58 LEU D C 1
ATOM 2384 O O . LEU B 2 58 ? 38.673 47.859 -31.860 1.00 22.60 58 LEU D O 1
ATOM 2389 N N . PRO B 2 59 ? 36.507 47.964 -31.203 1.00 23.44 59 PRO D N 1
ATOM 2390 C CA . PRO B 2 59 ? 36.913 48.344 -29.838 1.00 24.53 59 PRO D CA 1
ATOM 2391 C C . PRO B 2 59 ? 37.590 47.186 -29.134 1.00 25.73 59 PRO D C 1
ATOM 2392 O O . PRO B 2 59 ? 37.473 46.041 -29.572 1.00 24.35 59 PRO D O 1
ATOM 2396 N N . GLU B 2 60 ? 38.265 47.494 -28.030 1.00 27.10 60 GLU D N 1
ATOM 2397 C CA . GLU B 2 60 ? 39.026 46.499 -27.268 1.00 29.20 60 GLU D CA 1
ATOM 2398 C C . GLU B 2 60 ? 38.216 45.230 -26.957 1.00 28.77 60 GLU D C 1
ATOM 2399 O O . GLU B 2 60 ? 38.760 44.130 -26.996 1.00 30.16 60 GLU D O 1
ATOM 2405 N N . GLU B 2 61 ? 36.927 45.370 -26.674 1.00 28.74 61 GLU D N 1
ATOM 2406 C CA . GLU B 2 61 ? 36.133 44.207 -26.274 1.00 28.84 61 GLU D CA 1
ATOM 2407 C C . GLU B 2 61 ? 35.591 43.341 -27.426 1.00 28.45 61 GLU D C 1
ATOM 2408 O O . GLU B 2 61 ? 35.005 42.279 -27.169 1.00 28.20 61 GLU D O 1
ATOM 2414 N N . TYR B 2 62 ? 35.791 43.784 -28.670 1.00 27.23 62 TYR D N 1
ATOM 2415 C CA . TYR B 2 62 ? 35.404 43.011 -29.856 1.00 25.89 62 TYR D CA 1
ATOM 2416 C C . TYR B 2 62 ? 36.007 41.610 -29.749 1.00 25.79 62 TYR D C 1
ATOM 2417 O O . TYR B 2 62 ? 37.192 41.490 -29.441 1.00 26.92 62 TYR D O 1
ATOM 2426 N N . PRO B 2 63 ? 35.233 40.557 -30.079 1.00 25.47 63 PRO D N 1
ATOM 2427 C CA . PRO B 2 63 ? 33.902 40.498 -30.711 1.00 24.73 63 PRO D CA 1
ATOM 2428 C C . PRO B 2 63 ? 32.706 40.529 -29.769 1.00 24.86 63 PRO D C 1
ATOM 2429 O O . PRO B 2 63 ? 31.571 40.272 -30.211 1.00 23.79 63 PRO D O 1
ATOM 2433 N N . MET B 2 64 ? 32.929 40.845 -28.487 1.00 24.69 64 MET D N 1
ATOM 2434 C CA . MET B 2 64 ? 31.821 40.935 -27.539 1.00 26.15 64 MET D CA 1
ATOM 2435 C C . MET B 2 64 ? 30.944 42.176 -27.740 1.00 26.76 64 MET D C 1
ATOM 2436 O O . MET B 2 64 ? 29.792 42.213 -27.293 1.00 28.08 64 MET D O 1
ATOM 2441 N N . ALA B 2 65 ? 31.486 43.195 -28.397 1.00 25.77 65 ALA D N 1
ATOM 2442 C CA . ALA B 2 65 ? 30.635 44.336 -28.793 1.00 25.05 65 ALA D CA 1
ATOM 2443 C C . ALA B 2 65 ? 30.827 44.574 -30.279 1.00 24.15 65 ALA D C 1
ATOM 2444 O O . ALA B 2 65 ? 31.855 44.180 -30.858 1.00 23.38 65 ALA D O 1
ATOM 2446 N N . ALA B 2 66 ? 29.848 45.225 -30.894 1.00 23.33 66 ALA D N 1
ATOM 2447 C CA . ALA B 2 66 ? 29.875 45.477 -32.330 1.00 22.17 66 ALA D CA 1
ATOM 2448 C C . ALA B 2 66 ? 31.009 46.430 -32.730 1.00 21.34 66 ALA D C 1
ATOM 2449 O O . ALA B 2 66 ? 31.444 47.254 -31.916 1.00 21.09 66 ALA D O 1
ATOM 2451 N N . PRO B 2 67 ? 31.477 46.331 -33.991 1.00 20.91 67 PRO D N 1
ATOM 2452 C CA . PRO B 2 67 ? 32.334 47.353 -34.560 1.00 20.25 67 PRO D CA 1
ATOM 2453 C C . PRO B 2 67 ? 31.604 48.693 -34.471 1.00 19.49 67 PRO D C 1
ATOM 2454 O O . PRO B 2 67 ? 30.375 48.714 -34.524 1.00 19.14 67 PRO D O 1
ATOM 2458 N N . LYS B 2 68 ? 32.356 49.773 -34.302 1.00 18.56 68 LYS D N 1
ATOM 2459 C CA . LYS B 2 68 ? 31.803 51.129 -34.390 1.00 18.48 68 LYS D CA 1
ATOM 2460 C C . LYS B 2 68 ? 31.925 51.564 -35.840 1.00 18.22 68 LYS D C 1
ATOM 2461 O O . LYS B 2 68 ? 32.990 51.412 -36.444 1.00 18.32 68 LYS D O 1
ATOM 2467 N N . VAL B 2 69 ? 30.840 52.082 -36.408 1.00 17.20 69 VAL D N 1
ATOM 2468 C CA . VAL B 2 69 ? 30.840 52.410 -37.845 1.00 18.57 69 VAL D CA 1
ATOM 2469 C C . VAL B 2 69 ? 30.178 53.747 -38.080 1.00 18.25 69 VAL D C 1
ATOM 2470 O O . VAL B 2 69 ? 29.195 54.077 -37.417 1.00 18.93 69 VAL D O 1
ATOM 2474 N N . ARG B 2 70 ? 30.699 54.523 -39.023 1.00 18.97 70 ARG D N 1
ATOM 2475 C CA . ARG B 2 70 ? 29.930 55.670 -39.514 1.00 19.35 70 ARG D CA 1
ATOM 2476 C C . ARG B 2 70 ? 30.275 56.007 -40.956 1.00 18.96 70 ARG D C 1
ATOM 2477 O O . ARG B 2 70 ? 31.432 55.834 -41.388 1.00 18.94 70 ARG D O 1
ATOM 2485 N N . PHE B 2 71 ? 29.266 56.502 -41.677 1.00 18.99 71 PHE D N 1
ATOM 2486 C CA . PHE B 2 71 ? 29.473 57.134 -42.978 1.00 19.53 71 PHE D CA 1
ATOM 2487 C C . PHE B 2 71 ? 30.242 58.432 -42.785 1.00 20.66 71 PHE D C 1
ATOM 2488 O O . PHE B 2 71 ? 29.924 59.225 -41.881 1.00 20.22 71 PHE D O 1
ATOM 2496 N N . MET B 2 72 ? 31.272 58.612 -43.607 1.00 21.05 72 MET D N 1
ATOM 2497 C CA A MET B 2 72 ? 31.980 59.885 -43.657 0.63 21.69 72 MET D CA 1
ATOM 2498 C CA B MET B 2 72 ? 32.016 59.865 -43.689 0.37 21.87 72 MET D CA 1
ATOM 2499 C C . MET B 2 72 ? 31.448 60.721 -44.816 1.00 21.88 72 MET D C 1
ATOM 2500 O O . MET B 2 72 ? 31.398 61.953 -44.720 1.00 23.75 72 MET D O 1
ATOM 2509 N N . THR B 2 73 ? 31.009 60.062 -45.881 1.00 20.73 73 THR D N 1
ATOM 2510 C CA . THR B 2 73 ? 30.350 60.747 -47.013 1.00 20.55 73 THR D CA 1
ATOM 2511 C C . THR B 2 73 ? 28.887 61.003 -46.624 1.00 20.88 73 THR D C 1
ATOM 2512 O O . THR B 2 73 ? 28.206 60.104 -46.095 1.00 20.32 73 THR D O 1
ATOM 2516 N N . LYS B 2 74 ? 28.404 62.220 -46.855 1.00 19.61 74 LYS D N 1
ATOM 2517 C CA . LYS B 2 74 ? 26.978 62.482 -46.640 1.00 20.52 74 LYS D CA 1
ATOM 2518 C C . LYS B 2 74 ? 26.103 61.611 -47.538 1.00 19.77 74 LYS D C 1
ATOM 2519 O O . LYS B 2 74 ? 26.444 61.366 -48.696 1.00 20.41 74 LYS D O 1
ATOM 2525 N N . ILE B 2 75 ? 24.978 61.144 -47.001 1.00 19.07 75 ILE D N 1
ATOM 2526 C CA . ILE B 2 75 ? 24.056 60.270 -47.752 1.00 18.69 75 ILE D CA 1
ATOM 2527 C C . ILE B 2 75 ? 22.637 60.511 -47.259 1.00 19.32 75 ILE D C 1
ATOM 2528 O O . ILE B 2 75 ? 22.423 60.676 -46.042 1.00 19.52 75 ILE D O 1
ATOM 2533 N N . TYR B 2 76 ? 21.673 60.561 -48.181 1.00 18.87 76 TYR D N 1
ATOM 2534 C CA . TYR B 2 76 ? 20.282 60.816 -47.797 1.00 18.72 76 TYR D CA 1
ATOM 2535 C C . TYR B 2 76 ? 19.572 59.457 -47.728 1.00 18.95 76 TYR D C 1
ATOM 2536 O O . TYR B 2 76 ? 19.268 58.854 -48.748 1.00 19.45 76 TYR D O 1
ATOM 2545 N N . HIS B 2 77 ? 19.309 58.984 -46.515 1.00 18.80 77 HIS D N 1
ATOM 2546 C CA . HIS B 2 77 ? 18.888 57.593 -46.319 1.00 19.23 77 HIS D CA 1
ATOM 2547 C C . HIS B 2 77 ? 18.161 57.479 -44.978 1.00 19.61 77 HIS D C 1
ATOM 2548 O O . HIS B 2 77 ? 18.612 58.051 -43.992 1.00 20.01 77 HIS D O 1
ATOM 2555 N N . PRO B 2 78 ? 17.034 56.740 -44.935 1.00 20.70 78 PRO D N 1
ATOM 2556 C CA . PRO B 2 78 ? 16.245 56.684 -43.701 1.00 21.54 78 PRO D CA 1
ATOM 2557 C C . PRO B 2 78 ? 16.997 56.070 -42.520 1.00 21.39 78 PRO D C 1
ATOM 2558 O O . PRO B 2 78 ? 16.635 56.339 -41.372 1.00 22.52 78 PRO D O 1
ATOM 2562 N N . ASN B 2 79 ? 18.024 55.262 -42.791 1.00 20.75 79 ASN D N 1
ATOM 2563 C CA . ASN B 2 79 ? 18.781 54.595 -41.715 1.00 20.59 79 ASN D CA 1
ATOM 2564 C C . ASN B 2 79 ? 20.138 55.219 -41.402 1.00 20.53 79 ASN D C 1
ATOM 2565 O O . ASN B 2 79 ? 20.917 54.620 -40.661 1.00 20.92 79 ASN D O 1
ATOM 2570 N N . VAL B 2 80 ? 20.446 56.382 -41.978 1.00 19.28 80 VAL D N 1
ATOM 2571 C CA . VAL B 2 80 ? 21.736 57.038 -41.733 1.00 18.87 80 VAL D CA 1
ATOM 2572 C C . VAL B 2 80 ? 21.472 58.435 -41.216 1.00 19.30 80 VAL D C 1
ATOM 2573 O O . VAL B 2 80 ? 20.798 59.223 -41.870 1.00 20.13 80 VAL D O 1
ATOM 2577 N N . ASP B 2 81 ? 21.978 58.740 -40.031 1.00 19.14 81 ASP D N 1
ATOM 2578 C CA . ASP B 2 81 ? 21.704 60.043 -39.435 1.00 19.79 81 ASP D CA 1
ATOM 2579 C C . ASP B 2 81 ? 22.779 61.085 -39.741 1.00 20.20 81 ASP D C 1
ATOM 2580 O O . ASP B 2 81 ? 23.723 60.809 -40.471 1.00 20.85 81 ASP D O 1
ATOM 2585 N N . LYS B 2 82 ? 22.613 62.292 -39.200 1.00 21.64 82 LYS D N 1
ATOM 2586 C CA . LYS B 2 82 ? 23.494 63.431 -39.520 1.00 23.07 82 LYS D CA 1
ATOM 2587 C C . LYS B 2 82 ? 24.949 63.233 -39.094 1.00 22.02 82 LYS D C 1
ATOM 2588 O O . LYS B 2 82 ? 25.858 63.851 -39.653 1.00 21.95 82 LYS D O 1
ATOM 2594 N N . LEU B 2 83 ? 25.160 62.367 -38.101 1.00 21.23 83 LEU D N 1
ATOM 2595 C CA . LEU B 2 83 ? 26.506 62.037 -37.652 1.00 20.55 83 LEU D CA 1
ATOM 2596 C C . LEU B 2 83 ? 27.105 60.894 -38.461 1.00 19.86 83 LEU D C 1
ATOM 2597 O O . LEU B 2 83 ? 28.263 60.511 -38.223 1.00 20.87 83 LEU D O 1
ATOM 2602 N N . GLY B 2 84 ? 26.322 60.329 -39.380 1.00 18.45 84 GLY D N 1
ATOM 2603 C CA . GLY B 2 84 ? 26.776 59.181 -40.175 1.00 18.32 84 GLY D CA 1
ATOM 2604 C C . GLY B 2 84 ? 26.479 57.831 -39.535 1.00 18.24 84 GLY D C 1
ATOM 2605 O O . GLY B 2 84 ? 26.850 56.776 -40.087 1.00 18.81 84 GLY D O 1
ATOM 2606 N N . ARG B 2 85 ? 25.817 57.845 -38.376 1.00 17.04 85 ARG D N 1
ATOM 2607 C CA . ARG B 2 85 ? 25.513 56.583 -37.662 1.00 17.78 85 ARG D CA 1
ATOM 2608 C C . ARG B 2 85 ? 24.443 55.817 -38.385 1.00 18.02 85 ARG D C 1
ATOM 2609 O O . ARG B 2 85 ? 23.524 56.407 -38.948 1.00 18.02 85 ARG D O 1
ATOM 2617 N N . ILE B 2 86 ? 24.546 54.494 -38.328 1.00 18.45 86 ILE D N 1
ATOM 2618 C CA . ILE B 2 86 ? 23.649 53.638 -39.079 1.00 19.06 86 ILE D CA 1
ATOM 2619 C C . ILE B 2 86 ? 22.673 52.934 -38.146 1.00 20.20 86 ILE D C 1
ATOM 2620 O O . ILE B 2 86 ? 23.098 52.310 -37.177 1.00 19.69 86 ILE D O 1
ATOM 2625 N N . CYS B 2 87 ? 21.374 53.050 -38.447 1.00 21.06 87 CYS D N 1
ATOM 2626 C CA . CYS B 2 87 ? 20.336 52.392 -37.669 1.00 23.31 87 CYS D CA 1
ATOM 2627 C C . CYS B 2 87 ? 20.215 50.951 -38.141 1.00 23.62 87 CYS D C 1
ATOM 2628 O O . CYS B 2 87 ? 19.516 50.645 -39.106 1.00 23.61 87 CYS D O 1
ATOM 2631 N N . LEU B 2 88 ? 20.977 50.085 -37.491 1.00 23.39 88 LEU D N 1
ATOM 2632 C CA . LEU B 2 88 ? 21.015 48.674 -37.823 1.00 24.61 88 LEU D CA 1
ATOM 2633 C C . LEU B 2 88 ? 21.113 47.942 -36.488 1.00 23.96 88 LEU D C 1
ATOM 2634 O O . LEU B 2 88 ? 22.027 48.205 -35.709 1.00 22.60 88 LEU D O 1
ATOM 2639 N N . ASP B 2 89 ? 20.169 47.038 -36.227 1.00 24.59 89 ASP D N 1
ATOM 2640 C CA . ASP B 2 89 ? 20.094 46.343 -34.938 1.00 25.79 89 ASP D CA 1
ATOM 2641 C C . ASP B 2 89 ? 21.384 45.575 -34.597 1.00 23.89 89 ASP D C 1
ATOM 2642 O O . ASP B 2 89 ? 21.792 45.528 -33.437 1.00 23.49 89 ASP D O 1
ATOM 2647 N N . ILE B 2 90 ? 22.021 44.982 -35.601 1.00 23.42 90 ILE D N 1
ATOM 2648 C CA . ILE B 2 90 ? 23.283 44.260 -35.361 1.00 22.80 90 ILE D CA 1
ATOM 2649 C C . ILE B 2 90 ? 24.458 45.157 -34.942 1.00 22.89 90 ILE D C 1
ATOM 2650 O O . ILE B 2 90 ? 25.473 44.656 -34.465 1.00 22.74 90 ILE D O 1
ATOM 2655 N N . LEU B 2 91 ? 24.329 46.477 -35.124 1.00 21.41 91 LEU D N 1
ATOM 2656 C CA . LEU B 2 91 ? 25.335 47.409 -34.605 1.00 21.38 91 LEU D CA 1
ATOM 2657 C C . LEU B 2 91 ? 25.023 47.851 -33.178 1.00 22.24 91 LEU D C 1
ATOM 2658 O O . LEU B 2 91 ? 25.830 48.534 -32.544 1.00 21.06 91 LEU D O 1
ATOM 2663 N N . LYS B 2 92 ? 23.864 47.425 -32.680 1.00 23.31 92 LYS D N 1
ATOM 2664 C CA . LYS B 2 92 ? 23.395 47.818 -31.359 1.00 25.68 92 LYS D CA 1
ATOM 2665 C C . LYS B 2 92 ? 23.163 46.559 -30.518 1.00 26.25 92 LYS D C 1
ATOM 2666 O O . LYS B 2 92 ? 24.071 45.725 -30.374 1.00 27.24 92 LYS D O 1
ATOM 2672 N N . ASP B 2 93 ? 21.943 46.372 -30.032 1.00 26.98 93 ASP D N 1
ATOM 2673 C CA . ASP B 2 93 ? 21.668 45.313 -29.051 1.00 27.77 93 ASP D CA 1
ATOM 2674 C C . ASP B 2 93 ? 21.605 43.922 -29.672 1.00 27.47 93 ASP D C 1
ATOM 2675 O O . ASP B 2 93 ? 21.611 42.921 -28.938 1.00 28.09 93 ASP D O 1
ATOM 2680 N N . LYS B 2 94 ? 21.551 43.831 -31.006 1.00 26.48 94 LYS D N 1
ATOM 2681 C CA . LYS B 2 94 ? 21.456 42.510 -31.637 1.00 26.72 94 LYS D CA 1
ATOM 2682 C C . LYS B 2 94 ? 22.752 42.017 -32.267 1.00 25.44 94 LYS D C 1
ATOM 2683 O O . LYS B 2 94 ? 22.754 41.031 -33.004 1.00 25.14 94 LYS D O 1
ATOM 2689 N N . TRP B 2 95 ? 23.851 42.691 -31.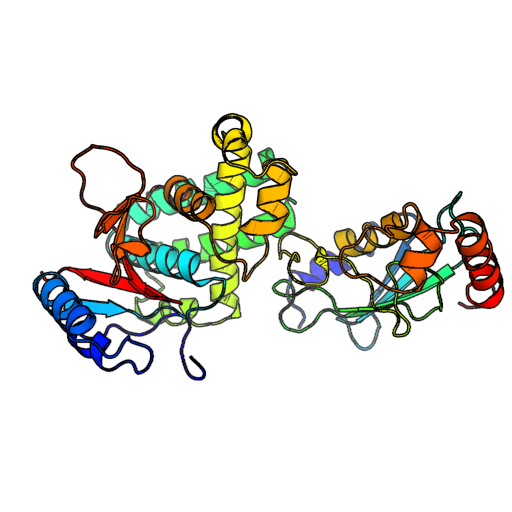937 1.00 24.18 95 TRP D N 1
ATOM 2690 C CA . TRP B 2 95 ? 25.160 42.191 -32.277 1.00 23.88 95 TRP D CA 1
ATOM 2691 C C . TRP B 2 95 ? 25.355 40.866 -31.557 1.00 24.57 95 TRP D C 1
ATOM 2692 O O . TRP B 2 95 ? 24.993 40.712 -30.387 1.00 24.04 95 TRP D O 1
ATOM 2703 N N . SER B 2 96 ? 25.931 39.918 -32.270 1.00 24.26 96 SER D N 1
ATOM 2704 C CA . SER B 2 96 ? 26.349 38.695 -31.643 1.00 25.14 96 SER D CA 1
ATOM 2705 C C . SER B 2 96 ? 27.789 38.431 -32.060 1.00 24.51 96 SER D C 1
ATOM 2706 O O . SER B 2 96 ? 28.186 38.718 -33.197 1.00 22.89 96 SER D O 1
ATOM 2709 N N . PRO B 2 97 ? 28.590 37.898 -31.133 1.00 24.31 97 PRO D N 1
ATOM 2710 C CA . PRO B 2 97 ? 29.974 37.556 -31.414 1.00 24.75 97 PRO D CA 1
ATOM 2711 C C . PRO B 2 97 ? 30.117 36.549 -32.568 1.00 24.39 97 PRO D C 1
ATOM 2712 O O . PRO B 2 97 ? 31.207 36.376 -33.100 1.00 26.10 97 PRO D O 1
ATOM 2716 N N . ALA B 2 98 ? 29.027 35.888 -32.945 1.00 24.14 98 ALA D N 1
ATOM 2717 C CA . ALA B 2 98 ? 29.020 34.961 -34.089 1.00 24.01 98 ALA D CA 1
ATOM 2718 C C . ALA B 2 98 ? 29.158 35.725 -35.411 1.00 24.33 98 ALA D C 1
ATOM 2719 O O . ALA B 2 98 ? 29.616 35.179 -36.423 1.00 24.54 98 ALA D O 1
ATOM 2721 N N . LEU B 2 99 ? 28.745 36.993 -35.398 1.00 22.87 99 LEU D N 1
ATOM 2722 C CA . LEU B 2 99 ? 28.778 37.822 -36.616 1.00 22.86 99 LEU D CA 1
ATOM 2723 C C . LEU B 2 99 ? 30.175 38.389 -36.775 1.00 22.95 99 LEU D C 1
ATOM 2724 O O . LEU B 2 99 ? 30.998 38.255 -35.868 1.00 23.72 99 LEU D O 1
ATOM 2729 N N . GLN B 2 100 ? 30.467 39.011 -37.918 1.00 22.53 100 GLN D N 1
ATOM 2730 C CA . GLN B 2 100 ? 31.798 39.520 -38.159 1.00 22.80 100 GLN D CA 1
ATOM 2731 C C . GLN B 2 100 ? 31.785 40.783 -39.009 1.00 22.65 100 GLN D C 1
ATOM 2732 O O . GLN B 2 100 ? 30.712 41.253 -39.403 1.00 21.88 100 GLN D O 1
ATOM 2738 N N . ILE B 2 101 ? 32.968 41.340 -39.281 1.00 22.30 101 ILE D N 1
ATOM 2739 C CA . ILE B 2 101 ? 33.039 42.580 -40.076 1.00 22.00 101 ILE D CA 1
ATOM 2740 C C . ILE B 2 101 ? 32.318 42.385 -41.407 1.00 22.17 101 ILE D C 1
ATOM 2741 O O . ILE B 2 101 ? 31.533 43.242 -41.817 1.00 21.65 101 ILE D O 1
ATOM 2746 N N . ARG B 2 102 ? 32.551 41.247 -42.061 1.00 22.39 102 ARG D N 1
ATOM 2747 C CA . ARG B 2 102 ? 31.908 40.974 -43.375 1.00 23.30 102 ARG D CA 1
ATOM 2748 C C . ARG B 2 102 ? 30.375 41.076 -43.297 1.00 23.25 102 ARG D C 1
ATOM 2749 O O . ARG B 2 102 ? 29.724 41.631 -44.200 1.00 22.82 102 ARG D O 1
ATOM 2757 N N . THR B 2 103 ? 29.796 40.561 -42.208 1.00 22.54 103 THR D N 1
ATOM 2758 C CA . THR B 2 103 ? 28.351 40.640 -41.990 1.00 22.24 103 THR D CA 1
ATOM 2759 C C . THR B 2 103 ? 27.862 42.086 -41.984 1.00 22.14 103 THR D C 1
ATOM 2760 O O . THR B 2 103 ? 26.830 42.405 -42.584 1.00 22.49 103 THR D O 1
ATOM 2764 N N . VAL B 2 104 ? 28.584 42.931 -41.249 1.00 21.10 104 VAL D N 1
ATOM 2765 C CA . VAL B 2 104 ? 28.272 44.360 -41.159 1.00 20.77 104 VAL D CA 1
ATOM 2766 C C . VAL B 2 104 ? 28.360 45.019 -42.538 1.00 20.76 104 VAL D C 1
ATOM 2767 O O . VAL B 2 104 ? 27.444 45.749 -42.937 1.00 19.81 104 VAL D O 1
ATOM 2771 N N . LEU B 2 105 ? 29.463 44.783 -43.241 1.00 20.49 105 LEU D N 1
ATOM 2772 C CA . LEU B 2 105 ? 29.623 45.392 -44.569 1.00 21.33 105 LEU D CA 1
ATOM 2773 C C . LEU B 2 105 ? 28.498 44.989 -45.521 1.00 21.07 105 LEU D C 1
ATOM 2774 O O . LEU B 2 105 ? 27.931 45.841 -46.201 1.00 20.80 105 LEU D O 1
ATOM 2779 N N . LEU B 2 106 ? 28.191 43.697 -45.575 1.00 21.13 106 LEU D N 1
ATOM 2780 C CA . LEU B 2 106 ? 27.077 43.215 -46.400 1.00 20.91 106 LEU D CA 1
ATOM 2781 C C . LEU B 2 106 ? 25.728 43.820 -46.011 1.00 20.35 106 LEU D C 1
ATOM 2782 O O . LEU B 2 106 ? 24.907 44.132 -46.880 1.00 21.28 106 LEU D O 1
ATOM 2787 N N . SER B 2 107 ? 25.483 43.980 -44.707 1.00 19.58 107 SER D N 1
ATOM 2788 C CA A SER B 2 107 ? 24.207 44.523 -44.237 0.44 18.89 107 SER D CA 1
ATOM 2789 C CA B SER B 2 107 ? 24.219 44.522 -44.224 0.56 19.05 107 SER D CA 1
ATOM 2790 C C . SER B 2 107 ? 24.029 45.994 -44.619 1.00 19.11 107 SER D C 1
ATOM 2791 O O . SER B 2 107 ? 22.938 46.415 -44.990 1.00 19.19 107 SER D O 1
ATOM 2796 N N . ILE B 2 108 ? 25.103 46.766 -44.535 1.00 19.27 108 ILE D N 1
ATOM 2797 C CA . ILE B 2 108 ? 25.046 48.187 -44.896 1.00 19.37 108 ILE D CA 1
ATOM 2798 C C . ILE B 2 108 ? 24.826 48.311 -46.400 1.00 19.77 108 ILE D C 1
ATOM 2799 O O . ILE B 2 108 ? 23.998 49.092 -46.857 1.00 19.87 108 ILE D O 1
ATOM 2804 N N . GLN B 2 109 ? 25.562 47.520 -47.170 1.00 19.98 109 GLN D N 1
ATOM 2805 C CA . GLN B 2 109 ? 25.368 47.505 -48.620 1.00 21.15 109 GLN D CA 1
ATOM 2806 C C . GLN B 2 109 ? 23.910 47.157 -48.968 1.00 22.01 109 GLN D C 1
ATOM 2807 O O . GLN B 2 109 ? 23.282 47.811 -49.821 1.00 22.42 109 GLN D O 1
ATOM 2813 N N . ALA B 2 110 ? 23.354 46.159 -48.282 1.00 21.88 110 ALA D N 1
ATOM 2814 C CA . ALA B 2 110 ? 21.965 45.743 -48.514 1.00 23.01 110 ALA D CA 1
ATOM 2815 C C . ALA B 2 110 ? 20.960 46.851 -48.217 1.00 23.53 110 ALA D C 1
ATOM 2816 O O . ALA B 2 110 ? 19.945 46.981 -48.911 1.00 24.49 110 ALA D O 1
ATOM 2818 N N . LEU B 2 111 ? 21.248 47.651 -47.185 1.00 23.90 111 LEU D N 1
ATOM 2819 C CA . LEU B 2 111 ? 20.416 48.791 -46.795 1.00 24.96 111 LEU D CA 1
ATOM 2820 C C . LEU B 2 111 ? 20.339 49.829 -47.912 1.00 24.87 111 LEU D C 1
ATOM 2821 O O . LEU B 2 111 ? 19.283 50.440 -48.144 1.00 24.96 111 LEU D O 1
ATOM 2826 N N . LEU B 2 112 ? 21.458 50.031 -48.602 1.00 24.62 112 LEU D N 1
ATOM 2827 C CA . LEU B 2 112 ? 21.495 50.977 -49.730 1.00 26.64 112 LEU D CA 1
ATOM 2828 C C . LEU B 2 112 ? 20.574 50.532 -50.885 1.00 28.10 112 LEU D C 1
ATOM 2829 O O . LEU B 2 112 ? 19.971 51.370 -51.573 1.00 27.59 112 LEU D O 1
ATOM 2834 N N . SER B 2 113 ? 20.439 49.216 -51.062 1.00 29.77 113 SER D N 1
ATOM 2835 C CA . SER B 2 113 ? 19.519 48.649 -52.057 1.00 32.28 113 SER D CA 1
ATOM 2836 C C . SER B 2 113 ? 18.070 48.586 -51.586 1.00 34.00 113 SER D C 1
ATOM 2837 O O . SER B 2 113 ? 17.160 48.522 -52.405 1.00 35.01 113 SER D O 1
ATOM 2840 N N . ALA B 2 114 ? 17.861 48.564 -50.275 1.00 35.61 114 ALA D N 1
ATOM 2841 C CA . ALA B 2 114 ? 16.531 48.392 -49.701 1.00 38.29 114 ALA D CA 1
ATOM 2842 C C . ALA B 2 114 ? 16.344 49.304 -48.487 1.00 40.13 114 ALA D C 1
ATOM 2843 O O . ALA B 2 114 ? 16.344 48.833 -47.343 1.00 40.65 114 ALA D O 1
ATOM 2845 N N . PRO B 2 115 ? 16.217 50.626 -48.725 1.00 42.33 115 PRO D N 1
ATOM 2846 C CA . PRO B 2 115 ? 16.071 51.548 -47.605 1.00 44.23 115 PRO D CA 1
ATOM 2847 C C . PRO B 2 115 ? 14.867 51.169 -46.740 1.00 46.78 115 PRO D C 1
ATOM 2848 O O . PRO B 2 115 ? 13.772 50.958 -47.269 1.00 47.10 115 PRO D O 1
ATOM 2852 N N . ASN B 2 116 ? 15.084 51.053 -45.429 1.00 49.22 116 ASN D N 1
ATOM 2853 C CA . ASN B 2 116 ? 14.011 50.682 -44.503 1.00 51.79 116 ASN D CA 1
ATOM 2854 C C . ASN B 2 116 ? 13.467 51.879 -43.734 1.00 52.76 116 ASN D C 1
ATOM 2855 O O . ASN B 2 116 ? 14.038 52.265 -42.714 1.00 53.18 116 ASN D O 1
ATOM 2860 N N . PRO B 2 117 ? 12.349 52.462 -44.206 1.00 54.14 117 PRO D N 1
ATOM 2861 C CA . PRO B 2 117 ? 11.797 53.598 -43.465 1.00 55.08 117 PRO D CA 1
ATOM 2862 C C . PRO B 2 117 ? 10.851 53.179 -42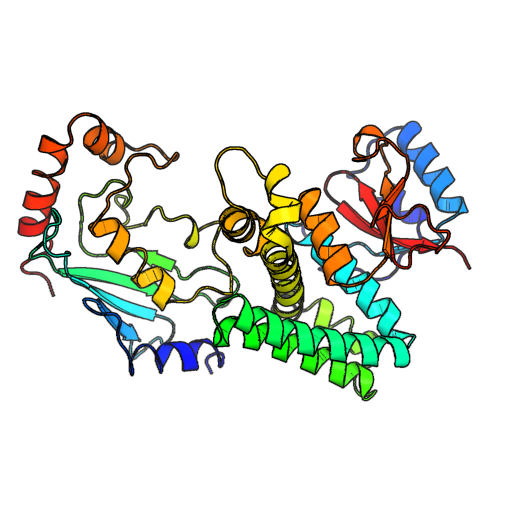.333 1.00 56.20 117 PRO D C 1
ATOM 2863 O O . PRO B 2 117 ? 10.437 54.023 -41.541 1.00 56.41 117 PRO D O 1
ATOM 2867 N N . ASP B 2 118 ? 10.537 51.886 -42.253 1.00 57.78 118 ASP D N 1
ATOM 2868 C CA . ASP B 2 118 ? 9.620 51.354 -41.233 1.00 59.22 118 ASP D CA 1
ATOM 2869 C C . ASP B 2 118 ? 10.299 51.010 -39.906 1.00 59.70 118 ASP D C 1
ATOM 2870 O O . ASP B 2 118 ? 9.654 50.466 -38.999 1.00 60.10 118 ASP D O 1
ATOM 2875 N N . ASP B 2 119 ? 11.593 51.324 -39.793 1.00 60.22 119 ASP D N 1
ATOM 2876 C CA . ASP B 2 119 ? 12.339 51.116 -38.545 1.00 60.49 119 ASP D CA 1
ATOM 2877 C C . ASP B 2 119 ? 11.674 51.878 -37.389 1.00 60.24 119 ASP D C 1
ATOM 2878 O O . ASP B 2 119 ? 11.453 53.088 -37.496 1.00 60.61 119 ASP D O 1
ATOM 2883 N N . PRO B 2 120 ? 11.340 51.168 -36.285 1.00 59.84 120 PRO D N 1
ATOM 2884 C CA . PRO B 2 120 ? 10.578 51.764 -35.169 1.00 59.09 120 PRO D CA 1
ATOM 2885 C C . PRO B 2 120 ? 11.118 53.131 -34.736 1.00 57.94 120 PRO D C 1
ATOM 2886 O O . PRO B 2 120 ? 10.339 54.018 -34.357 1.00 58.14 120 PRO D O 1
ATOM 2890 N N . LEU B 2 121 ? 12.443 53.285 -34.801 1.00 56.28 121 LEU D N 1
ATOM 2891 C CA . LEU B 2 121 ? 13.116 54.553 -34.525 1.00 54.42 121 LEU D CA 1
ATOM 2892 C C . LEU B 2 121 ? 12.787 55.561 -35.635 1.00 52.64 121 LEU D C 1
ATOM 2893 O O . LEU B 2 121 ? 13.521 55.703 -36.629 1.00 52.76 121 LEU D O 1
ATOM 2898 N N . ALA B 2 122 ? 11.657 56.243 -35.450 1.00 50.20 122 ALA D N 1
ATOM 2899 C CA . ALA B 2 122 ? 11.148 57.201 -36.420 1.00 46.98 122 ALA D CA 1
ATOM 2900 C C . ALA B 2 122 ? 12.083 58.399 -36.548 1.00 44.40 122 ALA D C 1
ATOM 2901 O O . ALA B 2 122 ? 12.694 58.845 -35.564 1.00 44.41 122 ALA D O 1
ATOM 2903 N N . ASN B 2 123 ? 12.220 58.889 -37.777 1.00 40.54 123 ASN D N 1
ATOM 2904 C CA . ASN B 2 123 ? 12.927 60.138 -38.024 1.00 36.76 123 ASN D CA 1
ATOM 2905 C C . ASN B 2 123 ? 12.349 60.834 -39.257 1.00 34.60 123 ASN D C 1
ATOM 2906 O O . ASN B 2 123 ? 11.621 60.217 -40.042 1.00 33.16 123 ASN D O 1
ATOM 2911 N N . ASP B 2 124 ? 12.673 62.114 -39.422 1.00 32.85 124 ASP D N 1
ATOM 2912 C CA . ASP B 2 124 ? 12.104 62.916 -40.509 1.00 32.02 124 ASP D CA 1
ATOM 2913 C C . ASP B 2 124 ? 12.412 62.399 -41.908 1.00 30.24 124 ASP D C 1
ATOM 2914 O O . ASP B 2 124 ? 11.562 62.492 -42.810 1.00 30.20 124 ASP D O 1
ATOM 2919 N N . VAL B 2 125 ? 13.622 61.869 -42.102 1.00 28.24 125 VAL D N 1
ATOM 2920 C CA . VAL B 2 125 ? 14.002 61.350 -43.413 1.00 26.70 125 VAL D CA 1
ATOM 2921 C C . VAL B 2 125 ? 13.186 60.086 -43.706 1.00 27.15 125 VAL D C 1
ATOM 2922 O O . VAL B 2 125 ? 12.621 59.939 -44.794 1.00 27.08 125 VAL D O 1
ATOM 2926 N N . ALA B 2 126 ? 13.097 59.189 -42.727 1.00 27.11 126 ALA D N 1
ATOM 2927 C CA . ALA B 2 126 ? 12.297 57.972 -42.883 1.00 28.69 126 ALA D CA 1
ATOM 2928 C C . ALA B 2 126 ? 10.824 58.307 -43.160 1.00 29.73 126 ALA D C 1
ATOM 2929 O O . ALA B 2 126 ? 10.194 57.698 -44.037 1.00 30.21 126 ALA D O 1
ATOM 2931 N N . GLU B 2 127 ? 10.297 59.287 -42.428 1.00 30.83 127 GLU D N 1
ATOM 2932 C CA . GLU B 2 127 ? 8.916 59.740 -42.615 1.00 33.00 127 GLU D CA 1
ATOM 2933 C C . GLU B 2 127 ? 8.676 60.201 -44.063 1.00 32.71 127 GLU D C 1
ATOM 2934 O O . GLU B 2 127 ? 7.677 59.820 -44.674 1.00 32.72 127 GLU D O 1
ATOM 2940 N N . GLN B 2 128 ? 9.606 60.984 -44.617 1.00 32.35 128 GLN D N 1
ATOM 2941 C CA . GLN B 2 128 ? 9.522 61.382 -46.025 1.00 32.38 128 GLN D CA 1
ATOM 2942 C C . GLN B 2 128 ? 9.657 60.217 -47.016 1.00 32.61 128 GLN D C 1
ATOM 2943 O O . GLN B 2 128 ? 8.939 60.181 -48.017 1.00 32.93 128 GLN D O 1
ATOM 2949 N N . TRP B 2 129 ? 10.574 59.281 -46.768 1.00 32.83 129 TRP D N 1
ATOM 2950 C CA . TRP B 2 129 ? 10.668 58.082 -47.619 1.00 33.94 129 TRP D CA 1
ATOM 2951 C C . TRP B 2 129 ? 9.325 57.317 -47.640 1.00 35.38 129 TRP D C 1
ATOM 2952 O O . TRP B 2 129 ? 8.926 56.795 -48.677 1.00 35.69 129 TRP D O 1
ATOM 2963 N N . LYS B 2 130 ? 8.633 57.286 -46.498 1.00 36.78 130 LYS D N 1
ATOM 2964 C CA . LYS B 2 130 ? 7.311 56.644 -46.389 1.00 38.79 130 LYS D CA 1
ATOM 2965 C C . LYS B 2 130 ? 6.219 57.395 -47.154 1.00 38.99 130 LYS D C 1
ATOM 2966 O O . LYS B 2 130 ? 5.525 56.809 -47.985 1.00 39.98 130 LYS D O 1
ATOM 2972 N N . THR B 2 131 ? 6.084 58.689 -46.866 1.00 38.78 131 THR D N 1
ATOM 2973 C CA . THR B 2 131 ? 4.943 59.493 -47.327 1.00 38.53 131 THR D CA 1
ATOM 2974 C C . THR B 2 131 ? 5.148 60.133 -48.699 1.00 38.00 131 THR D C 1
ATOM 2975 O O . THR B 2 131 ? 4.170 60.436 -49.393 1.00 38.45 131 THR D O 1
ATOM 2979 N N . ASN B 2 132 ? 6.408 60.357 -49.082 1.00 36.39 132 ASN D N 1
ATOM 2980 C CA . ASN B 2 132 ? 6.723 60.956 -50.376 1.00 35.63 132 ASN D CA 1
ATOM 2981 C C . ASN B 2 132 ? 7.996 60.347 -50.962 1.00 35.05 132 ASN D C 1
ATOM 2982 O O . ASN B 2 132 ? 9.021 61.029 -51.100 1.00 33.98 132 ASN D O 1
ATOM 2987 N N . GLU B 2 133 ? 7.908 59.061 -51.303 1.00 33.89 133 GLU D N 1
ATOM 2988 C CA . GLU B 2 133 ? 9.049 58.294 -51.779 1.00 33.77 133 GLU D CA 1
ATOM 2989 C C . GLU B 2 133 ? 9.681 58.935 -53.006 1.00 32.70 133 GLU D C 1
ATOM 2990 O O . GLU B 2 133 ? 10.906 58.989 -53.125 1.00 31.28 133 GLU D O 1
ATOM 2996 N N . ALA B 2 134 ? 8.841 59.442 -53.908 1.00 32.08 134 ALA 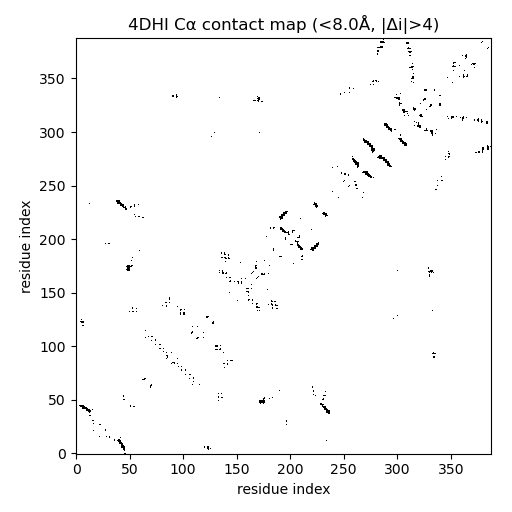D N 1
ATOM 2997 C CA . ALA B 2 134 ? 9.330 60.123 -55.099 1.00 31.34 134 ALA D CA 1
ATOM 2998 C C . ALA B 2 134 ? 10.304 61.255 -54.766 1.00 30.22 134 ALA D C 1
ATOM 2999 O O . ALA B 2 134 ? 11.389 61.327 -55.343 1.00 30.02 134 ALA D O 1
ATOM 3001 N N . GLN B 2 135 ? 9.909 62.136 -53.848 1.00 28.94 135 GLN D N 1
ATOM 3002 C CA . GLN B 2 135 ? 10.770 63.242 -53.450 1.00 28.53 135 GLN D CA 1
ATOM 3003 C C . GLN B 2 135 ? 12.045 62.739 -52.761 1.00 26.79 135 GLN D C 1
ATOM 3004 O O . GLN B 2 135 ? 13.127 63.254 -53.026 1.00 26.30 135 GLN D O 1
ATOM 3010 N N . ALA B 2 136 ? 11.895 61.754 -51.877 1.00 26.13 136 ALA D N 1
ATOM 3011 C CA . ALA B 2 136 ? 13.041 61.200 -51.128 1.00 25.05 136 ALA D CA 1
ATOM 3012 C C . ALA B 2 136 ? 14.109 60.630 -52.064 1.00 24.90 136 ALA D C 1
ATOM 3013 O O . ALA B 2 136 ? 15.304 60.908 -51.903 1.00 23.81 136 ALA D O 1
ATOM 3015 N N . ILE B 2 137 ? 13.672 59.866 -53.064 1.00 25.23 137 ILE D N 1
ATOM 3016 C CA . ILE B 2 137 ? 14.581 59.298 -54.065 1.00 26.00 137 ILE D CA 1
ATOM 3017 C C . ILE B 2 137 ? 15.281 60.399 -54.861 1.00 25.61 137 ILE D C 1
ATOM 3018 O O . ILE B 2 137 ? 16.481 60.313 -55.115 1.00 26.02 137 ILE D O 1
ATOM 3023 N N . GLU B 2 138 ? 14.544 61.440 -55.266 1.00 25.79 138 GLU D N 1
ATOM 3024 C CA A GLU B 2 138 ? 15.196 62.489 -56.036 0.46 25.45 138 GLU D CA 1
ATOM 3025 C CA B GLU B 2 138 ? 15.108 62.577 -55.994 0.54 25.29 138 GLU D CA 1
ATOM 3026 C C . GLU B 2 138 ? 16.222 63.242 -55.182 1.00 24.76 138 GLU D C 1
ATOM 3027 O O . GLU B 2 138 ? 17.291 63.606 -55.690 1.00 24.21 138 GLU D O 1
ATOM 3038 N N . THR B 2 139 ? 15.943 63.412 -53.895 1.00 23.77 139 THR D N 1
ATOM 3039 C CA . THR B 2 139 ? 16.917 64.016 -52.982 1.00 22.86 139 THR D CA 1
ATOM 3040 C C . THR B 2 139 ? 18.130 63.104 -52.831 1.00 22.41 139 THR D C 1
ATOM 3041 O O . THR B 2 139 ? 19.275 63.571 -52.884 1.00 21.78 139 THR D O 1
ATOM 3045 N N . ALA B 2 140 ? 17.883 61.795 -52.683 1.00 21.75 140 ALA D N 1
ATOM 3046 C CA . ALA B 2 140 ? 18.993 60.837 -52.558 1.00 22.05 140 ALA D CA 1
ATOM 3047 C C . ALA B 2 140 ? 19.874 60.869 -53.817 1.00 22.68 140 ALA D C 1
ATOM 3048 O O . ALA B 2 140 ? 21.109 60.829 -53.730 1.00 21.96 140 ALA D O 1
ATOM 3050 N N . ARG B 2 141 ? 19.238 60.981 -54.987 1.00 23.21 141 ARG D N 1
ATOM 3051 C CA . ARG B 2 141 ? 20.009 61.059 -56.233 1.00 24.00 141 ARG D CA 1
ATOM 3052 C C . ARG B 2 141 ? 20.829 62.352 -56.306 1.00 23.29 141 ARG D C 1
ATOM 3053 O O . ARG B 2 141 ? 21.993 62.333 -56.707 1.00 23.71 141 ARG D O 1
ATOM 3061 N N . ALA B 2 142 ? 20.230 63.469 -55.890 1.00 23.05 142 ALA D N 1
ATOM 3062 C CA . ALA B 2 142 ? 20.912 64.765 -55.902 1.00 22.21 142 ALA D CA 1
ATOM 3063 C C . ALA B 2 142 ? 22.077 64.785 -54.918 1.00 22.27 142 ALA D C 1
ATOM 3064 O O . ALA B 2 142 ? 23.160 65.281 -55.241 1.00 22.04 142 ALA D O 1
ATOM 3066 N N . TRP B 2 143 ? 21.856 64.256 -53.706 1.00 21.14 143 TRP D N 1
ATOM 3067 C CA . TRP B 2 143 ? 22.955 64.098 -52.749 1.00 21.07 143 TRP D CA 1
ATOM 3068 C C . TRP B 2 143 ? 24.072 63.183 -53.251 1.00 21.22 143 TRP D C 1
ATOM 3069 O O . TRP B 2 143 ? 25.234 63.401 -52.929 1.00 21.38 143 TRP D O 1
ATOM 3080 N N . THR B 2 144 ? 23.724 62.138 -53.994 1.00 21.80 144 THR D N 1
ATOM 3081 C CA . THR B 2 144 ? 24.760 61.269 -54.566 1.00 22.77 144 THR D CA 1
ATOM 3082 C C . THR B 2 144 ? 25.659 62.074 -55.499 1.00 23.50 144 THR D C 1
ATOM 3083 O O . THR B 2 144 ? 26.877 61.996 -55.410 1.00 23.00 144 THR D O 1
ATOM 3087 N N . ARG B 2 145 ? 25.050 62.876 -56.367 1.00 25.09 145 ARG D N 1
ATOM 3088 C CA . ARG B 2 145 ? 25.827 63.710 -57.294 1.00 27.09 145 ARG D CA 1
ATOM 3089 C C . ARG B 2 145 ? 26.658 64.764 -56.559 1.00 27.13 145 ARG D C 1
ATOM 3090 O O . ARG B 2 145 ? 27.824 64.993 -56.907 1.00 27.34 145 ARG D O 1
ATOM 3098 N N . LEU B 2 146 ? 26.063 65.383 -55.538 1.00 26.99 146 LEU D N 1
ATOM 3099 C CA . LEU B 2 146 ? 26.701 66.462 -54.789 1.00 27.66 146 LEU D CA 1
ATOM 3100 C C . LEU B 2 146 ? 27.885 66.001 -53.914 1.00 26.72 146 LEU D C 1
ATOM 3101 O O . LEU B 2 146 ? 28.911 66.690 -53.831 1.00 26.43 146 LEU D O 1
ATOM 3106 N N . TYR B 2 147 ? 27.736 64.852 -53.256 1.00 25.11 147 TYR D N 1
ATOM 3107 C CA . TYR B 2 147 ? 28.674 64.452 -52.201 1.00 23.69 147 TYR D CA 1
ATOM 3108 C C . TYR B 2 147 ? 29.443 63.163 -52.464 1.00 24.33 147 TYR D C 1
ATOM 3109 O O . TYR B 2 147 ? 30.498 62.943 -51.867 1.00 24.91 147 TYR D O 1
ATOM 3118 N N . ALA B 2 148 ? 28.910 62.306 -53.319 1.00 24.35 148 ALA D N 1
ATOM 3119 C CA . ALA B 2 148 ? 29.466 60.950 -53.435 1.00 25.98 148 ALA D CA 1
ATOM 3120 C C . ALA B 2 148 ? 30.147 60.691 -54.777 1.00 28.66 148 ALA D C 1
ATOM 3121 O O . ALA B 2 148 ? 30.461 59.544 -55.100 1.00 27.76 148 ALA D O 1
ATOM 3123 N N . MET B 2 149 ? 30.355 61.741 -55.567 1.00 32.02 149 MET D N 1
ATOM 3124 C CA . MET B 2 149 ? 30.932 61.522 -56.898 1.00 36.72 149 MET D CA 1
ATOM 3125 C C . MET B 2 149 ? 32.340 62.043 -57.157 1.00 40.10 149 MET D C 1
ATOM 3126 O O . MET B 2 149 ? 33.125 61.395 -57.855 1.00 41.30 149 MET D O 1
ATOM 3131 N N . ASN B 2 150 ? 32.683 63.202 -56.626 1.00 43.77 150 ASN D N 1
ATOM 3132 C CA . ASN B 2 150 ? 34.046 63.687 -56.882 1.00 48.04 150 ASN D CA 1
ATOM 3133 C C . ASN B 2 150 ? 34.910 63.655 -55.623 1.00 49.54 150 ASN D C 1
ATOM 3134 O O . ASN B 2 150 ? 35.910 64.375 -55.497 1.00 50.46 150 ASN D O 1
ATOM 3139 N N . ASN B 2 151 ? 34.504 62.767 -54.716 1.00 51.10 151 ASN D N 1
ATOM 3140 C CA . ASN B 2 151 ? 35.253 62.422 -53.523 1.00 52.42 151 ASN D CA 1
ATOM 3141 C C . ASN B 2 151 ? 36.289 61.347 -53.864 1.00 53.87 151 ASN D C 1
ATOM 3142 O O . ASN B 2 151 ? 36.622 61.163 -55.043 1.00 54.93 151 ASN D O 1
ATOM 3147 N N . ILE B 2 152 ? 36.783 60.638 -52.847 1.00 55.03 152 ILE D N 1
ATOM 3148 C CA . ILE B 2 152 ? 37.815 59.588 -53.005 1.00 55.89 152 ILE D CA 1
ATOM 3149 C C . ILE B 2 152 ? 38.977 59.984 -53.921 1.00 56.43 152 ILE D C 1
ATOM 3150 O O . ILE B 2 152 ? 40.045 59.371 -53.881 1.00 57.15 152 ILE D O 1
#

Secondary structure (DSSP, 8-state):
-TT--SBPPPEEGGGGGG-TTS--SHHHHHHHHHHHTTEEEEE-B--STTHHHHHHHHHHHHHHHH-HHHHHHHHHHHHHHHHHHHHTT--HHHHHHHHHHHHHHHHHHHHT-S-HHHHHHHHHSHHHHHHHHHHHHHHHHHHHHHTHHHHGGGS-TT--HHHHHHHHTSSTT----HHHHHHHHHHTT--EEEEESSGGG-TTSSSEEEES---S----SEEEEEETTEEEEEEE--/---HHHHHHHHHHHHSPPTTEEEEE-SS-TTEEEEEEEPPTTSTTTT-EEEEEEE--TTTTSSPPEEEESS----TTB-TT--B--GGGTTT--TT--HHHHHHHHHHHHHS--TT-SS--HHHHHHHH-HHHHHHHHHHHHHHHSSS--

Foldseek 3Di:
DVPDFQKADKDFLVCVVVDPVDDPDVLLVVLSVVVNVWFTIWMFGQLFQLFLLLLVVVLVVVVCLVDLVVLVVLLVLLVVLLVLCVVLPHDNPVLNVLSVLLSVVSVCSSVVVDDPVNNVVLCRDCVSVVSPSLSLLSLLLSQCSVCQVVCQVVDDPPDGSNVCSVPARNDPRRHQDPSSSQSSCVSSVFKEKEAESDLVPDPVSDRIDIHPPDPDPDDGSWYWYDDVSTTITTHTDD/DDPPVLVVVQVCCVVPPDPQKDWHADPVDRQKIWMWGAQDPPFLLHQFIWIKIWGDDPPPPVAAIFMFTPWDAQALQADPRRGGNDCCNDDVPDNVDDPRNVVVVVNVCSVPGDLPPPPHDPSSVCCVPPVVVSSVVRNVSSVVTGHPDD

Radius of gyration: 24.38 Å; Cα contacts (8 Å, |Δi|>4): 610; chains: 2; bounding box: 47×56×67 Å

InterPro domains:
  IPR003323 OTU domain [PS50802] (77-274)
  IPR016615 Ubiquitin thioesterase Otubain [PIRSF013503] (13-275)
  IPR019400 Peptidase C65, otubain [PF10275] (37-273)
  IPR038765 Papain-like cysteine peptidase superfamily [SSF54001] (43-275)
  IPR042467 Peptidase C65, otubain, subdomain 2 [G3DSA:1.20.1300.20] (83-227)
  IPR042468 Peptidase C65, otubain, subdomain 1 [G3DSA:3.30.200.60] (42-273)

Solvent-accessible surface area: 19594 Å² total; per-residue (Å²): 118,215,110,42,69,5,5,20,113,78,21,80,5,83,82,0,58,59,64,224,92,22,115,146,38,81,73,21,107,64,24,5,70,100,8,34,126,62,6,24,71,0,14,47,2,77,29,38,11,0,8,7,0,3,0,0,2,0,4,1,3,25,34,2,44,186,64,116,55,57,0,91,142,16,16,61,51,2,109,70,34,10,117,12,2,70,141,58,62,12,54,83,38,0,2,34,50,1,0,65,77,1,19,118,12,0,84,104,3,52,75,44,106,33,79,96,130,35,0,36,97,37,2,53,72,84,43,24,2,10,45,0,0,0,1,1,0,0,1,0,0,0,32,0,47,99,43,45,164,110,18,49,106,141,18,103,188,71,63,80,8,43,76,15,0,86,56,59,0,12,0,11,116,38,104,17,70,90,27,0,11,22,2,0,0,77,10,8,55,5,48,1,63,1,16,6,13,77,119,128,50,9,68,80,37,20,112,76,20,55,2,23,93,61,145,121,175,97,78,32,64,6,16,0,0,51,6,107,54,16,36,0,4,4,51,145,116,199,130,60,55,207,13,0,73,87,4,21,116,83,8,92,83,101,84,6,113,40,7,100,10,107,40,32,181,106,63,42,36,56,1,80,2,31,0,35,10,22,142,130,7,14,0,84,52,3,36,1,95,5,48,1,74,0,20,140,97,7,6,16,30,6,1,128,20,101,5,90,13,118,13,26,2,3,5,16,62,204,102,5,137,10,27,23,68,36,19,94,68,39,10,3,0,2,36,20,1,36,42,0,1,82,28,1,37,57,21,1,70,66,32,64,27,105,14,128,96,91,58,129,42,0,92,53,14,99,100,72,102,74,86,0,44,96,31,0,94,39,79,4,148,129,82,0,76,158,44,140

Nearest PDB structures (foldseek):
  4dhj-assembly1_A  TM=9.474E-01  e=2.894E-37  Caenorhabditis elegans
  4dhz-assembly1_A  TM=9.476E-01  e=4.182E-37  Homo sapiens
  4ldt-assembly1_A  TM=9.433E-01  e=5.803E-36  Homo sapiens
  4ddg-assembly1_A  TM=9.180E-01  e=3.227E-19  Homo sapiens
  4i6l-assembly1_A  TM=9.389E-01  e=8.318E-19  Homo sapiens

GO terms:
  GO:0005515 protein binding (F, IPI)
  GO:0004843 cysteine-type deubiquitinase activity (F, IDA)
  GO:0005886 plasma membrane (C, HDA)